Protein AF-A0A915EQT9-F1 (afdb_monomer)

Mean predicted aligned error: 15.53 Å

Radius of gyration: 45.33 Å; Cα contacts (8 Å, |Δi|>4): 544; chains: 1; bounding box: 120×56×118 Å

pLDDT: mean 81.75, std 10.62, range [41.78, 94.12]

Structure (mmCIF, N/CA/C/O backbone):
data_AF-A0A915EQT9-F1
#
_entry.id   AF-A0A915EQT9-F1
#
loop_
_atom_site.group_PDB
_atom_site.id
_atom_site.type_symbol
_atom_site.label_atom_id
_atom_site.label_alt_id
_atom_site.label_comp_id
_atom_site.label_asym_id
_atom_site.label_entity_id
_atom_site.label_seq_id
_atom_site.pdbx_PDB_ins_code
_atom_site.Cartn_x
_atom_site.Cartn_y
_atom_site.Cartn_z
_atom_site.occupancy
_atom_site.B_iso_or_equiv
_atom_site.auth_seq_id
_atom_site.auth_comp_id
_atom_site.auth_asym_id
_atom_site.auth_atom_id
_atom_site.pdbx_PDB_model_num
ATOM 1 N N . MET A 1 1 ? 75.789 -11.765 -25.279 1.00 56.25 1 MET A N 1
ATOM 2 C CA . MET A 1 1 ? 74.984 -11.706 -26.518 1.00 56.25 1 MET A CA 1
ATOM 3 C C . MET A 1 1 ? 75.952 -11.960 -27.668 1.00 56.25 1 MET A C 1
ATOM 5 O O . MET A 1 1 ? 77.009 -11.347 -27.661 1.00 56.25 1 MET A O 1
ATOM 9 N N . ASN A 1 2 ? 75.690 -12.941 -28.536 1.00 77.50 2 ASN A N 1
ATOM 10 C CA . ASN A 1 2 ? 76.609 -13.325 -29.618 1.00 77.50 2 ASN A CA 1
ATOM 11 C C . ASN A 1 2 ? 76.815 -12.125 -30.570 1.00 77.50 2 ASN A C 1
ATOM 13 O O . ASN A 1 2 ? 75.845 -11.415 -30.830 1.00 77.50 2 ASN A O 1
ATOM 17 N N . LEU A 1 3 ? 78.030 -11.880 -31.074 1.00 80.69 3 LEU A N 1
ATOM 18 C CA . LEU A 1 3 ? 78.341 -10.715 -31.929 1.00 80.69 3 LEU A CA 1
ATOM 19 C C . LEU A 1 3 ? 77.414 -10.655 -33.158 1.00 80.69 3 LEU A C 1
ATOM 21 O O . LEU A 1 3 ? 76.943 -9.594 -33.552 1.00 80.69 3 LEU A O 1
ATOM 25 N N . VAL A 1 4 ? 77.066 -11.831 -33.688 1.00 83.62 4 VAL A N 1
ATOM 26 C CA . VAL A 1 4 ? 76.109 -12.014 -34.790 1.00 83.62 4 VAL A CA 1
ATOM 27 C C . VAL A 1 4 ? 74.701 -11.527 -34.426 1.00 83.62 4 VAL A C 1
ATOM 29 O O . VAL A 1 4 ? 74.001 -10.963 -35.261 1.00 83.62 4 VAL A O 1
ATOM 32 N N . GLU A 1 5 ? 74.279 -11.707 -33.175 1.00 82.12 5 GLU A N 1
ATOM 33 C CA . GLU A 1 5 ? 72.963 -11.265 -32.704 1.00 82.12 5 GLU A CA 1
ATOM 34 C C . GLU A 1 5 ? 72.926 -9.746 -32.482 1.00 82.12 5 GLU A C 1
ATOM 36 O O . GLU A 1 5 ? 71.913 -9.111 -32.767 1.00 82.12 5 GLU A O 1
ATOM 41 N N . GLN A 1 6 ? 74.039 -9.146 -32.046 1.00 85.06 6 GLN A N 1
ATOM 42 C CA . GLN A 1 6 ? 74.169 -7.688 -31.944 1.00 85.06 6 GLN A CA 1
ATOM 43 C C . GLN A 1 6 ? 74.158 -7.023 -33.325 1.00 85.06 6 GLN A C 1
ATOM 45 O O . GLN A 1 6 ? 73.448 -6.037 -33.517 1.00 85.06 6 GLN A O 1
ATOM 50 N N . GLU A 1 7 ? 74.863 -7.600 -34.299 1.00 90.25 7 GLU A N 1
ATOM 51 C CA . GLU A 1 7 ? 74.866 -7.112 -35.681 1.00 90.25 7 GLU A CA 1
ATOM 52 C C . GLU A 1 7 ? 73.473 -7.225 -36.316 1.00 90.25 7 GLU A C 1
ATOM 54 O O . GLU A 1 7 ? 72.956 -6.266 -36.891 1.00 90.25 7 GLU A O 1
ATOM 59 N N . ARG A 1 8 ? 72.795 -8.365 -36.123 1.00 89.75 8 ARG A N 1
ATOM 60 C CA . ARG A 1 8 ? 71.412 -8.567 -36.576 1.00 89.75 8 ARG A CA 1
ATOM 61 C C . ARG A 1 8 ? 70.463 -7.526 -35.981 1.00 89.75 8 ARG A C 1
ATOM 63 O O . ARG A 1 8 ? 69.646 -6.961 -36.704 1.00 89.75 8 ARG A O 1
ATOM 70 N N . GLN A 1 9 ? 70.568 -7.246 -34.682 1.00 88.88 9 GLN A N 1
ATOM 71 C CA . GLN A 1 9 ? 69.752 -6.224 -34.021 1.00 88.88 9 GLN A CA 1
ATOM 72 C C . GLN A 1 9 ? 70.074 -4.810 -34.513 1.00 88.88 9 GLN A C 1
ATOM 74 O O . GLN A 1 9 ? 69.151 -4.015 -34.691 1.00 88.88 9 GLN A O 1
ATOM 79 N N . SER A 1 10 ? 71.347 -4.500 -34.767 1.00 90.62 10 SER A N 1
ATOM 80 C CA . SER A 1 10 ? 71.776 -3.219 -35.337 1.00 90.62 10 SER A CA 1
ATOM 81 C C . SER A 1 10 ? 71.174 -3.000 -36.729 1.00 90.62 10 SER A C 1
ATOM 83 O O . SER A 1 10 ? 70.521 -1.985 -36.969 1.00 90.62 10 SER A O 1
ATOM 85 N N . LEU A 1 11 ? 71.268 -3.999 -37.614 1.00 91.44 11 LEU A N 1
ATOM 86 C CA . LEU A 1 11 ? 70.699 -3.943 -38.964 1.00 91.44 11 LEU A CA 1
ATOM 87 C C . LEU A 1 11 ? 69.168 -3.850 -38.961 1.00 91.44 11 LEU A C 1
ATOM 89 O O . LEU A 1 11 ? 68.592 -3.121 -39.769 1.00 91.44 11 LEU A O 1
ATOM 93 N N . LEU A 1 12 ? 68.490 -4.545 -38.041 1.00 89.62 12 LEU A N 1
ATOM 94 C CA . LEU A 1 12 ? 67.037 -4.431 -37.877 1.00 89.62 12 LEU A CA 1
ATOM 95 C C . LEU A 1 12 ? 66.623 -3.035 -37.391 1.00 89.62 12 LEU A C 1
ATOM 97 O O . LEU A 1 12 ? 65.652 -2.479 -37.906 1.00 89.62 12 LEU A O 1
ATOM 101 N N . LYS A 1 13 ? 67.371 -2.445 -36.449 1.00 87.12 13 LYS A N 1
ATOM 102 C CA . LYS A 1 13 ? 67.140 -1.071 -35.979 1.00 87.12 13 LYS A CA 1
ATOM 103 C C . LYS A 1 13 ? 67.404 -0.045 -37.077 1.00 87.12 13 LYS A C 1
ATOM 105 O O . LYS A 1 13 ? 66.588 0.853 -37.250 1.00 87.12 13 LYS A O 1
ATOM 110 N N . LEU A 1 14 ? 68.472 -0.213 -37.858 1.00 89.19 14 LEU A N 1
ATOM 111 C CA . LEU A 1 14 ? 68.774 0.647 -39.002 1.00 89.19 14 LEU A CA 1
ATOM 112 C C . LEU A 1 14 ? 67.670 0.566 -40.060 1.00 89.19 14 LEU A C 1
ATOM 114 O O . LEU A 1 14 ? 67.171 1.592 -40.512 1.00 89.19 14 LEU A O 1
ATOM 118 N N . ARG A 1 15 ? 67.232 -0.647 -40.416 1.00 89.44 15 ARG A N 1
ATOM 119 C CA . ARG A 1 15 ? 66.119 -0.851 -41.352 1.00 89.44 15 ARG A CA 1
ATOM 120 C C . ARG A 1 15 ? 64.836 -0.188 -40.851 1.00 89.44 15 ARG A C 1
ATOM 122 O O . ARG A 1 15 ? 64.156 0.463 -41.636 1.00 89.44 15 ARG A O 1
ATOM 129 N N . SER A 1 16 ? 64.520 -0.344 -39.567 1.00 85.25 16 SER A N 1
ATOM 130 C CA . SER A 1 16 ? 63.364 0.304 -38.942 1.00 85.25 16 SER A CA 1
ATOM 131 C C . SER A 1 16 ? 63.470 1.829 -39.012 1.00 85.25 16 SER A C 1
ATOM 133 O O . SER A 1 16 ? 62.540 2.481 -39.474 1.00 85.25 16 SER A O 1
ATOM 135 N N . ALA A 1 17 ? 64.631 2.397 -38.669 1.00 84.12 17 ALA A N 1
ATOM 136 C CA . ALA A 1 17 ? 64.873 3.835 -38.751 1.00 84.12 17 ALA A CA 1
ATOM 137 C C . ALA A 1 17 ? 64.709 4.371 -40.183 1.00 84.12 17 ALA A C 1
ATOM 139 O O . ALA A 1 17 ? 64.068 5.396 -40.376 1.00 84.12 17 ALA A O 1
ATOM 140 N N . VAL A 1 18 ? 65.215 3.662 -41.200 1.00 87.69 18 VAL A N 1
ATOM 141 C CA . VAL A 1 18 ? 65.035 4.060 -42.608 1.00 87.69 18 VAL A CA 1
ATOM 142 C C . VAL A 1 18 ? 63.561 4.023 -43.017 1.00 87.69 18 VAL A C 1
ATOM 144 O O . VAL A 1 18 ? 63.094 4.956 -43.666 1.00 87.69 18 VAL A O 1
ATOM 147 N N . ILE A 1 19 ? 62.819 2.978 -42.634 1.00 85.38 19 ILE A N 1
ATOM 148 C CA . ILE A 1 19 ? 61.381 2.864 -42.933 1.00 85.38 19 ILE A CA 1
ATOM 149 C C . ILE A 1 19 ? 60.612 4.013 -42.278 1.00 85.38 19 ILE A C 1
ATOM 151 O O . ILE A 1 19 ? 59.863 4.706 -42.960 1.00 85.38 19 ILE A O 1
ATOM 155 N N . VAL A 1 20 ? 60.854 4.264 -40.992 1.00 83.19 20 VAL A N 1
ATOM 156 C CA . VAL A 1 20 ? 60.219 5.351 -40.242 1.00 83.19 20 VAL A CA 1
ATOM 157 C C . VAL A 1 20 ? 60.505 6.708 -40.884 1.00 83.19 20 VAL A C 1
ATOM 159 O O . VAL A 1 20 ? 59.580 7.471 -41.138 1.00 83.19 20 VAL A O 1
ATOM 162 N N . THR A 1 21 ? 61.766 6.997 -41.210 1.00 85.25 21 THR A N 1
ATOM 163 C CA . THR A 1 21 ? 62.148 8.258 -41.857 1.00 85.25 21 THR A CA 1
ATOM 164 C C . THR A 1 21 ? 61.455 8.431 -43.209 1.00 85.25 21 THR A C 1
ATOM 166 O O . THR A 1 21 ? 60.978 9.521 -43.525 1.00 85.25 21 THR A O 1
ATOM 169 N N . LEU A 1 22 ? 61.347 7.360 -44.003 1.00 86.50 22 LEU A N 1
ATOM 170 C CA . LEU A 1 22 ? 60.633 7.390 -45.279 1.00 86.50 22 LEU A CA 1
ATOM 171 C C . LEU A 1 22 ? 59.132 7.638 -45.098 1.00 86.50 22 LEU A C 1
ATOM 173 O O . LEU A 1 22 ? 58.555 8.415 -45.855 1.00 86.50 22 LEU A O 1
ATOM 177 N N . GLU A 1 23 ? 58.494 6.997 -44.121 1.00 87.12 23 GLU A N 1
ATOM 178 C CA . GLU A 1 23 ? 57.062 7.172 -43.862 1.00 87.12 23 GLU A CA 1
ATOM 179 C C . GLU A 1 23 ? 56.738 8.575 -43.338 1.00 87.12 23 GLU A C 1
ATOM 181 O O . GLU A 1 23 ? 55.801 9.196 -43.839 1.00 87.12 23 GLU A O 1
ATOM 186 N N . THR A 1 24 ? 57.552 9.128 -42.433 1.00 84.81 24 THR A N 1
ATOM 187 C CA . THR A 1 24 ? 57.406 10.511 -41.952 1.00 84.81 24 THR A CA 1
ATOM 188 C C . THR A 1 24 ? 57.576 11.525 -43.088 1.00 84.81 24 THR A C 1
ATOM 190 O O . THR A 1 24 ? 56.798 12.474 -43.190 1.00 84.81 24 THR A O 1
ATOM 193 N N . LEU A 1 25 ? 58.543 11.316 -43.992 1.00 85.06 25 LEU A N 1
ATOM 194 C CA . LEU A 1 25 ? 58.726 12.169 -45.174 1.00 85.06 25 LEU A CA 1
ATOM 195 C C . LEU A 1 25 ? 57.552 12.072 -46.153 1.00 85.06 25 LEU A C 1
ATOM 197 O O . LEU A 1 25 ? 57.136 13.081 -46.719 1.00 85.06 25 LEU A O 1
ATOM 201 N N . ARG A 1 26 ? 56.991 10.875 -46.351 1.00 86.25 26 ARG A N 1
ATOM 202 C CA . ARG A 1 26 ? 55.801 10.679 -47.192 1.00 86.25 26 ARG A CA 1
ATOM 203 C C . ARG A 1 26 ? 54.566 11.339 -46.595 1.00 86.25 26 ARG A C 1
ATOM 205 O O . ARG A 1 26 ? 53.813 11.957 -47.341 1.00 86.25 26 ARG A O 1
ATOM 212 N N . LEU A 1 27 ? 54.378 11.243 -45.278 1.00 85.12 27 LEU A N 1
ATOM 213 C CA . LEU A 1 27 ? 53.310 11.950 -44.574 1.00 85.12 27 LEU A CA 1
ATOM 214 C C . LEU A 1 27 ? 53.451 13.465 -44.763 1.00 85.12 27 LEU A C 1
ATOM 216 O O . LEU A 1 27 ? 52.482 14.125 -45.125 1.00 85.12 27 LEU A O 1
ATOM 220 N N . TRP A 1 28 ? 54.663 14.002 -44.608 1.00 85.62 28 TRP A N 1
ATOM 221 C CA . TRP A 1 28 ? 54.954 15.407 -44.899 1.00 85.62 28 TRP A CA 1
ATOM 222 C C . TRP A 1 28 ? 54.660 15.788 -46.351 1.00 85.62 28 TRP A C 1
ATOM 224 O O . TRP A 1 28 ? 54.069 16.834 -46.598 1.00 85.62 28 TRP A O 1
ATOM 234 N N . GLY A 1 29 ? 55.008 14.927 -47.309 1.00 85.06 29 GLY A N 1
ATOM 235 C CA . GLY A 1 29 ? 54.658 15.117 -48.716 1.00 85.06 29 GLY A CA 1
ATOM 236 C C . GLY A 1 29 ? 53.146 15.215 -48.934 1.00 85.06 29 GLY A C 1
ATOM 237 O O . GLY A 1 29 ? 52.685 16.144 -49.585 1.00 85.06 29 GLY A O 1
ATOM 238 N N . ILE A 1 30 ? 52.367 14.314 -48.325 1.00 84.88 30 ILE A N 1
ATOM 239 C CA . ILE A 1 30 ? 50.896 14.354 -48.379 1.00 84.88 30 ILE A CA 1
ATOM 240 C C . ILE A 1 30 ? 50.374 15.656 -47.762 1.00 84.88 30 ILE A C 1
ATOM 242 O O . ILE A 1 30 ? 49.541 16.327 -48.360 1.00 84.88 30 ILE A O 1
ATOM 246 N N . LEU A 1 31 ? 50.884 16.046 -46.594 1.00 82.88 31 LEU A N 1
ATOM 247 C CA . LEU A 1 31 ? 50.466 17.261 -45.895 1.00 82.88 31 LEU A CA 1
ATOM 248 C C . LEU A 1 31 ? 50.735 18.539 -46.701 1.00 82.88 31 LEU A C 1
ATOM 250 O O . LEU A 1 31 ? 49.900 19.439 -46.672 1.00 82.88 31 LEU A O 1
ATOM 254 N N . LEU A 1 32 ? 51.852 18.607 -47.433 1.00 82.62 32 LEU A N 1
ATOM 255 C CA . LEU A 1 32 ? 52.208 19.740 -48.300 1.00 82.62 32 LEU A CA 1
ATOM 256 C C . LEU A 1 32 ? 51.323 19.858 -49.546 1.00 82.62 32 LEU A C 1
ATOM 258 O O . LEU A 1 32 ? 51.168 20.951 -50.086 1.00 82.62 32 LEU A O 1
ATOM 262 N N . GLU A 1 33 ? 50.745 18.751 -50.009 1.00 83.50 33 GLU A N 1
ATOM 263 C CA . GLU A 1 33 ? 49.768 18.758 -51.104 1.00 83.50 33 GLU A CA 1
ATOM 264 C C . GLU A 1 33 ? 48.381 19.241 -50.654 1.00 83.50 33 GLU A C 1
ATOM 266 O O . GLU A 1 33 ? 47.533 19.585 -51.480 1.00 83.50 33 GLU A O 1
ATOM 271 N N . HIS A 1 34 ? 48.156 19.305 -49.342 1.00 78.62 34 HIS A N 1
ATOM 272 C CA . HIS A 1 34 ? 46.978 19.897 -48.728 1.00 78.62 34 HIS A CA 1
ATOM 273 C C . HIS A 1 34 ? 47.333 21.268 -48.125 1.00 78.62 34 HIS A C 1
ATOM 275 O O . HIS A 1 34 ? 48.499 21.642 -48.039 1.00 78.62 34 HIS A O 1
ATOM 281 N N . GLN A 1 35 ? 46.335 22.075 -47.743 1.00 78.31 35 GLN A N 1
ATOM 282 C CA . GLN A 1 35 ? 46.557 23.411 -47.167 1.00 78.31 35 GLN A CA 1
ATOM 283 C C . GLN A 1 35 ? 47.202 23.313 -45.771 1.00 78.31 35 GLN A C 1
ATOM 285 O O . GLN A 1 35 ? 46.540 23.484 -44.748 1.00 78.31 35 GLN A O 1
ATOM 290 N N . PHE A 1 36 ? 48.504 23.023 -45.731 1.00 80.12 36 PHE A N 1
ATOM 291 C CA . PHE A 1 36 ? 49.259 22.688 -44.526 1.00 80.12 36 PHE A CA 1
ATOM 292 C C . PHE A 1 36 ? 49.125 23.744 -43.426 1.00 80.12 36 PHE A C 1
ATOM 294 O O . PHE A 1 36 ? 48.938 23.400 -42.265 1.00 80.12 36 PHE A O 1
ATOM 301 N N . SER A 1 37 ? 49.130 25.028 -43.790 1.00 79.25 37 SER A N 1
ATOM 302 C CA . SER A 1 37 ? 48.944 26.138 -42.848 1.00 79.25 37 SER A CA 1
ATOM 303 C C . SER A 1 37 ? 47.615 26.066 -42.091 1.00 79.25 37 SER A C 1
ATOM 305 O O . SER A 1 37 ? 47.568 26.378 -40.904 1.00 79.25 37 SER A O 1
ATOM 307 N N . VAL A 1 38 ? 46.546 25.622 -42.754 1.00 78.94 38 VAL A N 1
ATOM 308 C CA . VAL A 1 38 ? 45.213 25.494 -42.158 1.00 78.94 38 VAL A CA 1
ATOM 309 C C . VAL A 1 38 ? 45.134 24.249 -41.281 1.00 78.94 38 VAL A C 1
ATOM 311 O O . VAL A 1 38 ? 44.615 24.314 -40.172 1.00 78.94 38 VAL A O 1
ATOM 314 N N . VAL A 1 39 ? 45.720 23.136 -41.730 1.00 78.88 39 VAL A N 1
ATOM 315 C CA . VAL A 1 39 ? 45.791 21.897 -40.941 1.00 78.88 39 VAL A CA 1
ATOM 316 C C . VAL A 1 39 ? 46.599 22.121 -39.658 1.00 78.88 39 VAL A C 1
ATOM 318 O O . VAL A 1 39 ? 46.143 21.758 -38.577 1.00 78.88 39 VAL A O 1
ATOM 321 N N . VAL A 1 40 ? 47.748 22.797 -39.738 1.00 80.62 40 VAL A N 1
ATOM 322 C CA . VAL A 1 40 ? 48.586 23.113 -38.570 1.00 80.62 40 VAL A CA 1
ATOM 323 C C . VAL A 1 40 ? 47.869 24.044 -37.593 1.00 80.62 40 VAL A C 1
ATOM 325 O O . VAL A 1 40 ? 47.977 23.839 -36.386 1.00 80.62 40 VAL A O 1
ATOM 328 N N . ALA A 1 41 ? 47.075 25.003 -38.079 1.00 79.38 41 ALA A N 1
ATOM 329 C CA . ALA A 1 41 ? 46.293 25.899 -37.224 1.00 79.38 41 ALA A CA 1
ATOM 330 C C . ALA A 1 41 ? 45.250 25.166 -36.355 1.00 79.38 41 ALA A C 1
ATOM 332 O O . ALA A 1 41 ? 44.850 25.690 -35.318 1.00 79.38 41 ALA A O 1
ATOM 333 N N . THR A 1 42 ? 44.837 23.952 -36.743 1.00 75.00 42 THR A N 1
ATOM 334 C CA . THR A 1 42 ? 43.910 23.113 -35.958 1.00 75.00 42 THR A CA 1
ATOM 335 C C . THR A 1 42 ? 44.593 22.272 -34.876 1.00 75.00 42 THR A C 1
ATOM 337 O O . THR A 1 42 ? 43.902 21.661 -34.063 1.00 75.00 42 THR A O 1
ATOM 340 N N . LEU A 1 43 ? 45.930 22.222 -34.854 1.00 78.19 43 LEU A N 1
ATOM 341 C CA . LEU A 1 43 ? 46.688 21.483 -33.844 1.00 78.19 43 LEU A CA 1
ATOM 342 C C . LEU A 1 43 ? 46.665 22.196 -32.477 1.00 78.19 43 LEU A C 1
ATOM 344 O O . LEU A 1 43 ? 46.540 23.420 -32.417 1.00 78.19 43 LEU A O 1
ATOM 348 N N . PRO A 1 44 ? 46.870 21.467 -31.366 1.00 78.81 44 PRO A N 1
ATOM 349 C CA . PRO A 1 44 ? 47.097 22.061 -30.049 1.00 78.81 44 PRO A CA 1
ATOM 350 C C . PRO A 1 44 ? 48.294 23.027 -30.037 1.00 78.81 44 PRO A C 1
ATOM 352 O O . PRO A 1 44 ? 49.338 22.726 -30.619 1.00 78.81 44 PRO A O 1
ATOM 355 N N . THR A 1 45 ? 48.192 24.139 -29.298 1.00 78.88 45 THR A N 1
ATOM 356 C CA . THR A 1 45 ? 49.235 25.189 -29.221 1.00 78.88 45 THR A CA 1
ATOM 357 C C . THR A 1 45 ? 50.606 24.642 -28.817 1.00 78.88 45 THR A C 1
ATOM 359 O O . THR A 1 45 ? 51.615 25.005 -29.412 1.00 78.88 45 THR A O 1
ATOM 362 N N . ASN A 1 46 ? 50.643 23.671 -27.899 1.00 79.44 46 ASN A N 1
ATOM 363 C CA . ASN A 1 46 ? 51.879 23.004 -27.475 1.00 79.44 46 ASN A CA 1
ATOM 364 C C . ASN A 1 46 ? 52.587 22.278 -28.635 1.00 79.44 46 ASN A C 1
ATOM 366 O O . ASN A 1 46 ? 53.812 22.264 -28.707 1.00 79.44 46 ASN A O 1
ATOM 370 N N . LEU A 1 47 ? 51.831 21.659 -29.550 1.00 79.06 47 LEU A N 1
ATOM 371 C CA . LEU A 1 47 ? 52.399 20.964 -30.709 1.00 79.06 47 LEU A CA 1
ATOM 372 C C . LEU A 1 47 ? 52.816 21.940 -31.811 1.00 79.06 47 LEU A C 1
ATOM 374 O O . LEU A 1 47 ? 53.791 21.674 -32.507 1.00 79.06 47 LEU A O 1
ATOM 378 N N . GLN A 1 48 ? 52.136 23.080 -31.940 1.00 82.06 48 GLN A N 1
ATOM 379 C CA . GLN A 1 48 ? 52.537 24.148 -32.858 1.00 82.06 48 GLN A CA 1
ATOM 380 C C . GLN A 1 48 ? 53.877 24.776 -32.442 1.00 82.06 48 GLN A C 1
ATOM 382 O O . GLN A 1 48 ? 54.765 24.932 -33.276 1.00 82.06 48 GLN A O 1
ATOM 387 N N . GLU A 1 49 ? 54.057 25.075 -31.153 1.00 81.62 49 GLU A N 1
ATOM 388 C CA . GLU A 1 49 ? 55.317 25.608 -30.608 1.00 81.62 49 GLU A CA 1
ATOM 389 C C . GLU A 1 49 ? 56.471 24.598 -30.725 1.00 81.62 49 GLU A C 1
ATOM 391 O O . GLU A 1 49 ? 57.601 24.953 -31.074 1.00 81.62 49 GLU A O 1
ATOM 396 N N . ASN A 1 50 ? 56.173 23.314 -30.520 1.00 79.25 50 ASN A N 1
ATOM 397 C CA . ASN A 1 50 ? 57.122 22.227 -30.737 1.00 79.25 50 ASN A CA 1
ATOM 398 C C . ASN A 1 50 ? 57.531 22.112 -32.214 1.00 79.25 50 ASN A C 1
ATOM 400 O O . ASN A 1 50 ? 58.717 22.090 -32.520 1.00 79.25 50 ASN A O 1
ATOM 404 N N . LEU A 1 51 ? 56.580 22.136 -33.152 1.00 80.25 51 LEU A N 1
ATOM 405 C CA . LEU A 1 51 ? 56.873 22.077 -34.590 1.00 80.25 51 LEU A CA 1
ATOM 406 C C . LEU A 1 51 ? 57.745 23.244 -35.084 1.00 80.25 51 LEU A C 1
ATOM 408 O O . LEU A 1 51 ? 58.500 23.069 -36.036 1.00 80.25 51 LEU A O 1
ATOM 412 N N . LEU A 1 52 ? 57.663 24.416 -34.444 1.00 83.38 52 LEU A N 1
ATOM 413 C CA . LEU A 1 52 ? 58.510 25.575 -34.755 1.00 83.38 52 LEU A CA 1
ATOM 414 C C . LEU A 1 52 ? 59.937 25.457 -34.199 1.00 83.38 52 LEU A C 1
ATOM 416 O O . LEU A 1 52 ? 60.845 26.103 -34.719 1.00 83.38 52 LEU A O 1
ATOM 420 N N . SER A 1 53 ? 60.130 24.671 -33.139 1.00 81.19 53 SER A N 1
ATOM 421 C CA . SER A 1 53 ? 61.421 24.505 -32.459 1.00 81.19 53 SER A CA 1
ATOM 422 C C . SER A 1 53 ? 62.159 23.221 -32.840 1.00 81.19 53 SER A C 1
ATOM 424 O O . SER A 1 53 ? 63.358 23.113 -32.587 1.00 81.19 53 SER A O 1
ATOM 426 N N . TRP A 1 54 ? 61.471 22.262 -33.456 1.00 86.19 54 TRP A N 1
ATOM 427 C CA . TRP A 1 54 ? 62.024 20.959 -33.801 1.00 86.19 54 TRP A CA 1
ATOM 428 C C . TRP A 1 54 ? 62.875 20.977 -35.062 1.00 86.19 54 TRP A C 1
ATOM 430 O O . TRP A 1 54 ? 62.536 21.584 -36.080 1.00 86.19 54 TRP A O 1
ATOM 440 N N . ASN A 1 55 ? 63.966 20.221 -35.009 1.00 83.44 55 ASN A N 1
ATOM 441 C CA . ASN A 1 55 ? 64.723 19.846 -36.193 1.00 83.44 55 ASN A CA 1
ATOM 442 C C . ASN A 1 55 ? 64.182 18.524 -36.792 1.00 83.44 55 ASN A C 1
ATOM 444 O O . ASN A 1 55 ? 63.244 17.903 -36.286 1.00 83.44 55 ASN A O 1
ATOM 448 N N . PHE A 1 56 ? 64.765 18.082 -37.909 1.00 82.62 56 PHE A N 1
ATOM 449 C CA . PHE A 1 56 ? 64.329 16.855 -38.585 1.00 82.62 56 PHE A CA 1
ATOM 450 C C . PHE A 1 56 ? 64.518 15.586 -37.734 1.00 82.62 56 PHE A C 1
ATOM 452 O O . PHE A 1 56 ? 63.727 14.651 -37.838 1.00 82.62 56 PHE A O 1
ATOM 459 N N . GLU A 1 57 ? 65.539 15.556 -36.879 1.00 82.81 57 GLU A N 1
ATOM 460 C CA . GLU A 1 57 ? 65.789 14.447 -35.957 1.00 82.81 57 GLU A CA 1
ATOM 461 C C . GLU A 1 57 ? 64.698 14.380 -34.881 1.00 82.81 57 GLU A C 1
ATOM 463 O O . GLU A 1 57 ? 64.103 13.321 -34.677 1.00 82.81 57 GLU A O 1
ATOM 468 N N . ASP A 1 58 ? 64.344 15.521 -34.288 1.00 81.50 58 ASP A N 1
ATOM 469 C CA . ASP A 1 58 ? 63.288 15.632 -33.276 1.00 81.50 58 ASP A CA 1
ATOM 470 C C . ASP A 1 58 ? 61.928 15.167 -33.819 1.00 81.50 58 ASP A C 1
ATOM 472 O O . ASP A 1 58 ? 61.162 14.505 -33.114 1.00 81.50 58 ASP A O 1
ATOM 476 N N . LEU A 1 59 ? 61.646 15.449 -35.095 1.00 81.38 59 LEU A N 1
ATOM 477 C CA . LEU A 1 59 ? 60.432 15.005 -35.781 1.00 81.38 59 LEU A CA 1
ATOM 478 C C . LEU A 1 59 ? 60.378 13.476 -35.961 1.00 81.38 59 LEU A C 1
ATOM 480 O O . LEU A 1 59 ? 59.310 12.875 -35.840 1.00 81.38 59 LEU A O 1
ATOM 484 N N . ILE A 1 60 ? 61.514 12.833 -36.248 1.00 81.62 60 ILE A N 1
ATOM 485 C CA . ILE A 1 60 ? 61.601 11.371 -36.407 1.00 81.62 60 ILE A CA 1
ATOM 486 C C . ILE A 1 60 ? 61.510 10.665 -35.048 1.00 81.62 60 ILE A C 1
ATOM 488 O O . ILE A 1 60 ? 60.902 9.592 -34.944 1.00 81.62 60 ILE A O 1
ATOM 492 N N . VAL A 1 61 ? 62.095 11.263 -34.007 1.00 79.31 61 VAL A N 1
ATOM 493 C CA . VAL A 1 61 ? 62.108 10.724 -32.641 1.00 79.31 61 VAL A CA 1
ATOM 494 C C . VAL A 1 61 ? 60.733 10.851 -31.978 1.00 79.31 61 VAL A C 1
ATOM 496 O O . VAL A 1 61 ? 60.252 9.879 -31.400 1.00 79.31 61 VAL A O 1
ATOM 499 N N . ASN A 1 62 ? 60.053 11.992 -32.125 1.00 75.44 62 ASN A N 1
ATOM 500 C CA . ASN A 1 62 ? 58.746 12.267 -31.507 1.00 75.44 62 ASN A CA 1
ATOM 501 C C . ASN A 1 62 ? 57.545 11.973 -32.430 1.00 75.44 62 ASN A C 1
ATOM 503 O O . ASN A 1 62 ? 56.447 12.509 -32.241 1.00 75.44 62 ASN A O 1
ATOM 507 N N . ARG A 1 63 ? 57.743 11.122 -33.442 1.00 70.75 63 ARG A N 1
ATOM 508 C CA . ARG A 1 63 ? 56.797 10.923 -34.551 1.00 70.75 63 ARG A CA 1
ATOM 509 C C . ARG A 1 63 ? 55.399 10.471 -34.123 1.00 70.75 63 ARG A C 1
ATOM 511 O O . ARG A 1 63 ? 54.439 10.875 -34.768 1.00 70.75 63 ARG A O 1
ATOM 518 N N . ASP A 1 64 ? 55.275 9.643 -33.086 1.00 67.31 64 ASP A N 1
ATOM 519 C CA . ASP A 1 64 ? 54.028 8.915 -32.809 1.00 67.31 64 ASP A CA 1
ATOM 520 C C . ASP A 1 64 ? 52.923 9.871 -32.320 1.00 67.31 64 ASP A C 1
ATOM 522 O O . ASP A 1 64 ? 51.763 9.736 -32.705 1.00 67.31 64 ASP A O 1
ATOM 526 N N . ASN A 1 65 ? 53.290 10.906 -31.556 1.00 68.62 65 ASN A N 1
ATOM 527 C CA . ASN A 1 65 ? 52.339 11.899 -31.044 1.00 68.62 65 ASN A CA 1
ATOM 528 C C . ASN A 1 65 ? 51.976 12.966 -32.083 1.00 68.62 65 ASN A C 1
ATOM 530 O O . ASN A 1 65 ? 50.859 13.469 -32.087 1.00 68.62 65 ASN A O 1
ATOM 534 N N . VAL A 1 66 ? 52.912 13.337 -32.959 1.00 76.69 66 VAL A N 1
ATOM 535 C CA . VAL A 1 66 ? 52.699 14.447 -33.903 1.00 76.69 66 VAL A CA 1
ATOM 536 C C . VAL A 1 66 ? 52.135 13.971 -35.228 1.00 76.69 66 VAL A C 1
ATOM 538 O O . VAL A 1 66 ? 51.245 14.612 -35.775 1.00 76.69 66 VAL A O 1
ATOM 541 N N . SER A 1 67 ? 52.594 12.825 -35.726 1.00 78.44 67 SER A N 1
ATOM 542 C CA . SER A 1 67 ? 52.083 12.249 -36.972 1.00 78.44 67 SER A CA 1
ATOM 543 C C . SER A 1 67 ? 50.620 11.835 -36.829 1.00 78.44 67 SER A C 1
ATOM 545 O O . SER A 1 67 ? 49.834 12.096 -37.733 1.00 78.44 67 SER A O 1
ATOM 547 N N . SER A 1 68 ? 50.234 11.255 -35.688 1.00 74.25 68 SER A N 1
ATOM 548 C CA . SER A 1 68 ? 48.843 10.867 -35.412 1.00 74.25 68 SER A CA 1
ATOM 549 C C . SER A 1 68 ? 47.905 12.075 -35.328 1.00 74.25 68 SER A C 1
ATOM 551 O O . SER A 1 68 ? 46.832 12.060 -35.938 1.00 74.25 68 SER A O 1
ATOM 553 N N . GLU A 1 69 ? 48.317 13.152 -34.655 1.00 76.38 69 GLU A N 1
ATOM 554 C CA . GLU A 1 69 ? 47.517 14.377 -34.563 1.00 76.38 69 GLU A CA 1
ATOM 555 C C . GLU A 1 69 ? 47.447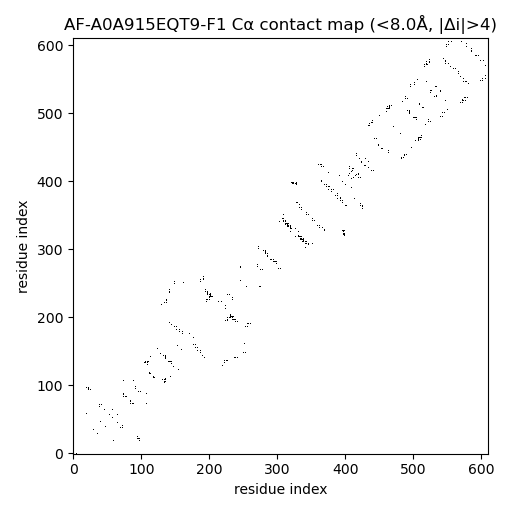 15.104 -35.914 1.00 76.38 69 GLU A C 1
ATOM 557 O O . GLU A 1 69 ? 46.374 15.539 -36.321 1.00 76.38 69 GLU A O 1
ATOM 562 N N . LEU A 1 70 ? 48.548 15.154 -36.676 1.00 80.75 70 LEU A N 1
ATOM 563 C CA . LEU A 1 70 ? 48.564 15.707 -38.036 1.00 80.75 70 LEU A CA 1
ATOM 564 C C . LEU A 1 70 ? 47.632 14.945 -38.983 1.00 80.75 70 LEU A C 1
ATOM 566 O O . LEU A 1 70 ? 46.897 15.568 -39.748 1.00 80.75 70 LEU A O 1
ATOM 570 N N . ILE A 1 71 ? 47.637 13.611 -38.925 1.00 80.94 71 ILE A N 1
ATOM 571 C CA . ILE A 1 71 ? 46.724 12.765 -39.702 1.00 80.94 71 ILE A CA 1
ATOM 572 C C . ILE A 1 71 ? 45.274 13.026 -39.278 1.00 80.94 71 ILE A C 1
ATOM 574 O O . ILE A 1 71 ? 44.406 13.214 -40.130 1.00 80.94 71 ILE A O 1
ATOM 578 N N . THR A 1 72 ? 45.010 13.100 -37.974 1.00 75.38 72 THR A N 1
ATOM 579 C CA . THR A 1 72 ? 43.667 13.350 -37.433 1.00 75.38 72 THR A CA 1
ATOM 580 C C . THR A 1 72 ? 43.139 14.725 -37.844 1.00 75.38 72 THR A C 1
ATOM 582 O O . THR A 1 72 ? 41.999 14.834 -38.296 1.00 75.38 72 THR A O 1
ATOM 585 N N . SER A 1 73 ? 43.963 15.769 -37.750 1.00 76.31 73 SER A N 1
ATOM 586 C CA . SER A 1 73 ? 43.639 17.128 -38.193 1.00 76.31 73 SER A CA 1
ATOM 587 C C . SER A 1 73 ? 43.425 17.215 -39.701 1.00 76.31 73 SER A C 1
ATOM 589 O O . SER A 1 73 ? 42.470 17.853 -40.143 1.00 76.31 73 SER A O 1
ATOM 591 N N . LEU A 1 74 ? 44.265 16.543 -40.497 1.00 81.12 74 LEU A N 1
ATOM 592 C CA . LEU A 1 74 ? 44.113 16.486 -41.950 1.00 81.12 74 LEU A CA 1
ATOM 593 C C . LEU A 1 74 ? 42.777 15.847 -42.336 1.00 81.12 74 LEU A C 1
ATOM 595 O O . LEU A 1 74 ? 42.061 16.377 -43.178 1.00 81.12 74 LEU A O 1
ATOM 599 N N . ILE A 1 75 ? 42.430 14.727 -41.705 1.00 76.19 75 ILE A N 1
ATOM 600 C CA . ILE A 1 75 ? 41.176 14.032 -41.980 1.00 76.19 75 ILE A CA 1
ATOM 601 C C . ILE A 1 75 ? 39.990 14.886 -41.534 1.00 76.19 75 ILE A C 1
ATOM 603 O O . ILE A 1 75 ? 39.086 15.102 -42.333 1.00 76.19 75 ILE A O 1
ATOM 607 N N . ARG A 1 76 ? 40.018 15.444 -40.314 1.00 71.56 76 ARG A N 1
ATOM 608 C CA . ARG A 1 76 ? 38.974 16.354 -39.801 1.00 71.56 76 ARG A CA 1
ATOM 609 C C . ARG A 1 76 ? 38.724 17.547 -40.716 1.00 71.56 76 ARG A C 1
ATOM 611 O O . ARG A 1 76 ? 37.576 17.946 -40.863 1.00 71.56 76 ARG A O 1
ATOM 618 N N . PHE A 1 77 ? 39.768 18.097 -41.330 1.00 74.62 77 PHE A N 1
ATOM 619 C CA . PHE A 1 77 ? 39.640 19.224 -42.251 1.00 74.62 77 PHE A CA 1
ATOM 620 C C . PHE A 1 77 ? 38.797 18.892 -43.495 1.00 74.62 77 PHE A C 1
ATOM 622 O O . PHE A 1 77 ? 38.100 19.766 -44.001 1.00 74.62 77 PHE A O 1
ATOM 629 N N . TYR A 1 78 ? 38.820 17.637 -43.954 1.00 72.25 78 TYR A N 1
ATOM 630 C CA . TYR A 1 78 ? 38.047 17.173 -45.113 1.00 72.25 78 TYR A CA 1
ATOM 631 C C . TYR A 1 78 ? 36.771 16.395 -44.744 1.00 72.25 78 TYR A C 1
ATOM 633 O O . TYR A 1 78 ? 36.049 15.959 -45.642 1.00 72.25 78 TYR A O 1
ATOM 641 N N . VAL A 1 79 ? 36.443 16.254 -43.450 1.00 63.47 79 VAL A N 1
ATOM 642 C CA . VAL A 1 79 ? 35.189 15.618 -43.006 1.00 63.47 79 VAL A CA 1
ATOM 643 C C . VAL A 1 79 ? 33.997 16.373 -43.610 1.00 63.47 79 VAL A C 1
ATOM 645 O O . VAL A 1 79 ? 33.744 17.527 -43.267 1.00 63.47 79 VAL A O 1
ATOM 648 N N . GLY A 1 80 ? 33.263 15.707 -44.509 1.00 54.94 80 GLY A N 1
ATOM 649 C CA . GLY A 1 80 ? 32.113 16.260 -45.237 1.00 54.94 80 GLY A CA 1
ATOM 650 C C . GLY A 1 80 ? 32.212 16.183 -46.767 1.00 54.94 80 GLY A C 1
ATOM 651 O O . GLY A 1 80 ? 31.198 16.379 -47.436 1.00 54.94 80 GLY A O 1
ATOM 652 N N . ASP A 1 81 ? 33.390 15.876 -47.319 1.00 68.25 81 ASP A N 1
ATOM 653 C CA . ASP A 1 81 ? 33.584 15.568 -48.741 1.00 68.25 81 ASP A CA 1
ATOM 654 C C . ASP A 1 81 ? 34.014 14.098 -48.917 1.00 68.25 81 ASP A C 1
ATOM 656 O O . ASP A 1 81 ? 35.181 13.725 -48.740 1.00 68.25 81 ASP A O 1
ATOM 660 N N . ASP A 1 82 ? 33.030 13.254 -49.250 1.00 59.47 82 ASP A N 1
ATOM 661 C CA . ASP A 1 82 ? 33.166 11.793 -49.315 1.00 59.47 82 ASP A CA 1
ATOM 662 C C . ASP A 1 82 ? 34.269 11.340 -50.290 1.00 59.47 82 ASP A C 1
ATOM 664 O O . ASP A 1 82 ? 34.956 10.335 -50.082 1.00 59.47 82 ASP A O 1
ATOM 668 N N . ALA A 1 83 ? 34.457 12.074 -51.391 1.00 65.88 83 ALA A N 1
ATOM 669 C CA . ALA A 1 83 ? 35.411 11.690 -52.426 1.00 65.88 83 ALA A CA 1
ATOM 670 C C . ALA A 1 83 ? 36.860 11.938 -51.980 1.00 65.88 83 ALA A C 1
ATOM 672 O O . ALA A 1 83 ? 37.746 11.118 -52.248 1.00 65.88 83 ALA A O 1
ATOM 673 N N . THR A 1 84 ? 37.107 13.048 -51.283 1.00 73.25 84 THR A N 1
ATOM 674 C CA . THR A 1 84 ? 38.451 13.429 -50.834 1.00 73.25 84 THR A CA 1
ATOM 675 C C . THR A 1 84 ? 38.865 12.670 -49.578 1.00 73.25 84 THR A C 1
ATOM 677 O O . THR A 1 84 ? 40.004 12.207 -49.512 1.00 73.25 84 THR A O 1
ATOM 680 N N . THR A 1 85 ? 37.943 12.407 -48.648 1.00 71.62 85 THR A N 1
ATOM 681 C CA . THR A 1 85 ? 38.224 11.634 -47.423 1.00 71.62 85 THR A CA 1
ATOM 682 C C . THR A 1 85 ? 38.645 10.194 -47.736 1.00 71.62 85 THR A C 1
ATOM 684 O O . THR A 1 85 ? 39.657 9.702 -47.223 1.00 71.62 85 THR A O 1
ATOM 687 N N . VAL A 1 86 ? 37.944 9.527 -48.662 1.00 73.50 86 VAL A N 1
ATOM 688 C CA . VAL A 1 86 ? 38.292 8.166 -49.110 1.00 73.50 86 VAL A CA 1
ATOM 689 C C . VAL A 1 86 ? 39.626 8.139 -49.862 1.00 73.50 86 VAL A C 1
ATOM 691 O O . VAL A 1 86 ? 40.426 7.216 -49.674 1.00 73.50 86 VAL A O 1
ATOM 694 N N . ALA A 1 87 ? 39.900 9.144 -50.699 1.00 79.38 87 ALA A N 1
ATOM 695 C CA . ALA A 1 87 ? 41.163 9.241 -51.429 1.00 79.38 87 ALA A CA 1
ATOM 696 C C . ALA A 1 87 ? 42.359 9.444 -50.482 1.00 79.38 87 ALA A C 1
ATOM 698 O O . ALA A 1 87 ? 43.373 8.755 -50.620 1.00 79.38 87 ALA A O 1
ATOM 699 N N . ILE A 1 88 ? 42.221 10.328 -49.490 1.00 82.44 88 ILE A N 1
ATOM 700 C CA . ILE A 1 88 ? 43.253 10.610 -48.484 1.00 82.44 88 ILE A CA 1
ATOM 701 C C . ILE A 1 88 ? 43.493 9.380 -47.601 1.00 82.44 88 ILE A C 1
ATOM 703 O O . ILE A 1 88 ? 44.641 8.975 -47.430 1.00 82.44 88 ILE A O 1
ATOM 707 N N . SER A 1 89 ? 42.435 8.721 -47.118 1.00 81.06 89 SER A N 1
ATOM 708 C CA . SER A 1 89 ? 42.538 7.511 -46.285 1.00 81.06 89 SER A CA 1
ATOM 709 C C . SER A 1 89 ? 43.263 6.361 -47.005 1.00 81.06 89 SER A C 1
ATOM 711 O O . SER A 1 89 ? 44.186 5.752 -46.456 1.00 81.06 89 SER A O 1
ATOM 713 N N . ASN A 1 90 ? 42.938 6.110 -48.280 1.00 80.44 90 ASN A N 1
ATOM 714 C CA . ASN A 1 90 ? 43.644 5.110 -49.091 1.00 80.44 90 ASN A CA 1
ATOM 715 C C . ASN A 1 90 ? 45.110 5.489 -49.339 1.00 80.44 90 ASN A C 1
ATOM 717 O O . ASN A 1 90 ? 45.995 4.630 -49.345 1.00 80.44 90 ASN A O 1
ATOM 721 N N . ARG A 1 91 ? 45.385 6.780 -49.539 1.00 82.44 91 ARG A N 1
ATOM 722 C CA . ARG A 1 91 ? 46.738 7.274 -49.790 1.00 82.44 91 ARG A CA 1
ATOM 723 C C . ARG A 1 91 ? 47.625 7.196 -48.551 1.00 82.44 91 ARG A C 1
ATOM 725 O O . ARG A 1 91 ? 48.770 6.762 -48.679 1.00 82.44 91 ARG A O 1
ATOM 732 N N . LEU A 1 92 ? 47.103 7.555 -47.380 1.00 83.75 92 LEU A N 1
ATOM 733 C CA . LEU A 1 92 ? 47.789 7.416 -46.093 1.00 83.75 92 LEU A CA 1
ATOM 734 C C . LEU A 1 92 ? 48.105 5.944 -45.808 1.00 83.75 92 LEU A C 1
ATOM 736 O O . LEU A 1 92 ? 49.251 5.608 -45.524 1.00 83.75 92 LEU A O 1
ATOM 740 N N . ARG A 1 93 ? 47.141 5.044 -46.031 1.00 82.31 93 ARG A N 1
ATOM 741 C CA . ARG A 1 93 ? 47.339 3.598 -45.856 1.00 82.31 93 ARG A CA 1
ATOM 742 C C . ARG A 1 93 ? 48.464 3.033 -46.730 1.00 82.31 93 ARG A C 1
ATOM 744 O O . ARG A 1 93 ? 49.235 2.193 -46.279 1.00 82.31 93 ARG A O 1
ATOM 751 N N . ASN A 1 94 ? 48.559 3.484 -47.980 1.00 81.69 94 ASN A N 1
ATOM 752 C CA . ASN A 1 94 ? 49.584 3.005 -48.910 1.00 81.69 94 ASN A CA 1
ATOM 753 C C . ASN A 1 94 ? 50.960 3.643 -48.661 1.00 81.69 94 ASN A C 1
ATOM 755 O O . ASN A 1 94 ? 51.987 3.029 -48.950 1.00 81.69 94 ASN A O 1
ATOM 759 N N . SER A 1 95 ? 50.991 4.881 -48.166 1.00 81.44 95 SER A N 1
ATOM 760 C CA . SER A 1 95 ? 52.222 5.676 -48.083 1.00 81.44 95 SER A CA 1
ATOM 761 C C . SER A 1 95 ? 52.912 5.569 -46.724 1.00 81.44 95 SER A C 1
ATOM 763 O O . SER A 1 95 ? 54.145 5.556 -46.692 1.00 81.44 95 SER A O 1
ATOM 765 N N . CYS A 1 96 ? 52.141 5.464 -45.638 1.00 83.94 96 CYS A N 1
ATOM 766 C CA . CYS A 1 96 ? 52.615 5.407 -44.254 1.00 83.94 96 CYS A CA 1
ATOM 767 C C . CYS A 1 96 ? 51.830 4.366 -43.416 1.00 83.94 96 CYS A C 1
ATOM 769 O O . CYS A 1 96 ? 51.088 4.732 -42.502 1.00 83.94 96 CYS A O 1
ATOM 771 N N . PRO A 1 97 ? 51.964 3.061 -43.722 1.00 77.88 97 PRO A N 1
ATOM 772 C CA . PRO A 1 97 ? 51.196 1.995 -43.075 1.00 77.88 97 PRO A CA 1
ATOM 773 C C . PRO A 1 97 ? 51.524 1.787 -41.589 1.00 77.88 97 PRO A C 1
ATOM 775 O O . PRO A 1 97 ? 50.710 1.203 -40.878 1.00 77.88 97 PRO A O 1
ATOM 778 N N . THR A 1 98 ? 52.693 2.230 -41.105 1.00 76.75 98 THR A N 1
ATOM 779 C CA . THR A 1 98 ? 53.022 2.153 -39.670 1.00 76.75 98 THR A CA 1
ATOM 780 C C . THR A 1 98 ? 52.461 3.327 -38.870 1.00 76.75 98 THR A C 1
ATOM 782 O O . THR A 1 98 ? 52.326 3.211 -37.656 1.00 76.75 98 THR A O 1
ATOM 785 N N . LEU A 1 99 ? 52.099 4.428 -39.544 1.00 74.81 99 LEU A N 1
ATOM 786 C CA . LEU A 1 99 ? 51.520 5.632 -38.936 1.00 74.81 99 LEU A CA 1
ATOM 787 C C . LEU A 1 99 ? 49.990 5.701 -39.075 1.00 74.81 99 LEU A C 1
ATOM 789 O O . LEU A 1 99 ? 49.345 6.352 -38.260 1.00 74.81 99 LEU A O 1
ATOM 793 N N . PHE A 1 100 ? 49.411 5.061 -40.098 1.00 76.12 100 PHE A N 1
ATOM 794 C CA . PHE A 1 100 ? 47.965 5.009 -40.329 1.00 76.12 100 PHE A CA 1
ATOM 795 C C . PHE A 1 100 ? 47.517 3.588 -40.673 1.00 76.12 100 PHE A C 1
ATOM 797 O O . PHE A 1 100 ? 47.751 3.081 -41.776 1.00 76.12 100 PHE A O 1
ATOM 804 N N . THR A 1 101 ? 46.871 2.940 -39.710 1.00 72.62 101 THR A N 1
ATOM 805 C CA . THR A 1 101 ? 46.503 1.529 -39.790 1.00 72.62 101 THR A CA 1
ATOM 806 C C . THR A 1 101 ? 45.155 1.308 -40.480 1.00 72.62 101 THR A C 1
ATOM 808 O O . THR A 1 101 ? 44.407 2.224 -40.834 1.00 72.62 101 THR A O 1
ATOM 811 N N . ASN A 1 102 ? 44.831 0.034 -40.707 1.00 63.88 102 ASN A N 1
ATOM 812 C CA . ASN A 1 102 ? 43.540 -0.361 -41.261 1.00 63.88 102 ASN A CA 1
ATOM 813 C C . ASN A 1 102 ? 42.386 -0.015 -40.301 1.00 63.88 102 ASN A C 1
ATOM 815 O O . ASN A 1 102 ? 41.317 0.375 -40.768 1.00 63.88 102 ASN A O 1
ATOM 819 N N . ASP A 1 103 ? 42.641 -0.093 -38.995 1.00 55.44 103 ASP A N 1
ATOM 820 C CA . ASP A 1 103 ? 41.678 0.230 -37.945 1.00 55.44 103 ASP A CA 1
ATOM 821 C C . ASP A 1 103 ? 41.437 1.743 -37.869 1.00 55.44 103 ASP A C 1
ATOM 823 O O . ASP A 1 103 ? 40.284 2.171 -37.842 1.00 55.44 103 ASP A O 1
ATOM 827 N N . ASP A 1 104 ? 42.486 2.563 -37.998 1.00 64.69 104 ASP A N 1
ATOM 828 C CA . ASP A 1 104 ? 42.360 4.031 -38.032 1.00 64.69 104 ASP A CA 1
ATOM 829 C C . ASP A 1 104 ? 41.477 4.500 -39.196 1.00 64.69 104 ASP A C 1
ATOM 831 O O . ASP A 1 104 ? 40.603 5.350 -39.049 1.00 64.69 104 ASP A O 1
ATOM 835 N N . ALA A 1 105 ? 41.628 3.887 -40.367 1.00 64.56 105 ALA A N 1
ATOM 836 C CA . ALA A 1 105 ? 40.778 4.167 -41.519 1.00 64.56 105 ALA A CA 1
ATOM 837 C C . ALA A 1 105 ? 39.309 3.752 -41.318 1.00 64.56 105 ALA A C 1
ATOM 839 O O . ALA A 1 105 ? 38.412 4.370 -41.899 1.00 64.56 105 ALA A O 1
ATOM 840 N N . LEU A 1 106 ? 39.048 2.706 -40.525 1.00 62.00 106 LEU A N 1
ATOM 841 C CA . LEU A 1 106 ? 37.690 2.312 -40.152 1.00 62.00 106 LEU A CA 1
ATOM 842 C C . LEU A 1 106 ? 37.088 3.303 -39.150 1.00 62.00 106 LEU A C 1
ATOM 844 O O . LEU A 1 106 ? 35.925 3.665 -39.325 1.00 62.00 106 LEU A O 1
ATOM 848 N N . VAL A 1 107 ? 37.871 3.796 -38.178 1.00 59.41 107 VAL A N 1
ATOM 849 C CA . VAL A 1 107 ? 37.467 4.893 -37.275 1.00 59.41 107 VAL A CA 1
ATOM 850 C C . VAL A 1 107 ? 37.088 6.124 -38.091 1.00 59.41 107 VAL A C 1
ATOM 852 O O . VAL A 1 107 ? 36.029 6.695 -37.867 1.00 59.41 107 VAL A O 1
ATOM 855 N N . VAL A 1 108 ? 37.909 6.497 -39.073 1.00 64.81 108 VAL A N 1
ATOM 856 C CA . VAL A 1 108 ? 37.685 7.660 -39.947 1.00 64.81 108 VAL A CA 1
ATOM 857 C C . VAL A 1 108 ? 36.411 7.515 -40.770 1.00 64.81 108 VAL A C 1
ATOM 859 O O . VAL A 1 108 ? 35.613 8.440 -40.868 1.00 64.81 108 VAL A O 1
ATOM 862 N N . LYS A 1 109 ? 36.177 6.327 -41.324 1.00 63.22 109 LYS A N 1
ATOM 863 C CA . LYS A 1 109 ? 34.945 6.037 -42.055 1.00 63.22 109 LYS A CA 1
ATOM 864 C C . LYS A 1 109 ? 33.719 6.047 -41.138 1.00 63.22 109 LYS A C 1
ATOM 866 O O . LYS A 1 109 ? 32.641 6.460 -41.556 1.00 63.22 109 LYS A O 1
ATOM 871 N N . ALA A 1 110 ? 33.860 5.582 -39.897 1.00 58.47 110 ALA A N 1
ATOM 872 C CA . ALA A 1 110 ? 32.799 5.667 -38.904 1.00 58.47 110 ALA A CA 1
ATOM 873 C C . ALA A 1 110 ? 32.523 7.135 -38.536 1.00 58.47 110 ALA A C 1
ATOM 875 O O . ALA A 1 110 ? 31.381 7.576 -38.628 1.00 58.47 110 ALA A O 1
ATOM 876 N N . THR A 1 111 ? 33.543 7.930 -38.206 1.00 59.72 111 THR A N 1
ATOM 877 C CA . THR A 1 111 ? 33.377 9.352 -37.869 1.00 59.72 111 THR A CA 1
ATOM 878 C C . THR A 1 111 ? 32.790 10.159 -39.025 1.00 59.72 111 THR A C 1
ATOM 880 O O . THR A 1 111 ? 31.911 10.978 -38.788 1.00 59.72 111 THR A O 1
ATOM 883 N N . GLU A 1 112 ? 33.172 9.884 -40.271 1.00 62.50 112 GLU A N 1
ATOM 884 C CA . GLU A 1 112 ? 32.588 10.490 -41.476 1.00 62.50 112 GLU A CA 1
ATOM 885 C C . GLU A 1 112 ? 31.076 10.213 -41.594 1.00 62.50 112 GLU A C 1
ATOM 887 O O . GLU A 1 112 ? 30.277 11.133 -41.774 1.00 62.50 112 GLU A O 1
ATOM 892 N N . ILE A 1 113 ? 30.662 8.956 -41.402 1.00 59.31 113 ILE A N 1
ATOM 893 C CA . ILE A 1 113 ? 29.252 8.539 -41.479 1.00 59.31 113 ILE A CA 1
ATOM 894 C C . ILE A 1 113 ? 28.391 9.167 -40.364 1.00 59.31 113 ILE A C 1
ATOM 896 O O . ILE A 1 113 ? 27.194 9.373 -40.580 1.00 59.31 113 ILE A O 1
ATOM 900 N N . PHE A 1 114 ? 28.966 9.466 -39.191 1.00 55.19 114 PHE A N 1
ATOM 901 C CA . PHE A 1 114 ? 28.212 9.896 -38.000 1.00 55.19 114 PHE A CA 1
ATOM 902 C C . PHE A 1 114 ? 28.365 11.377 -37.617 1.00 55.19 114 PHE A C 1
ATOM 904 O O . PHE A 1 114 ? 27.498 11.896 -36.919 1.00 55.19 114 PHE A O 1
ATOM 911 N N . ILE A 1 115 ? 29.410 12.075 -38.077 1.00 52.19 115 ILE A N 1
ATOM 912 C CA . ILE A 1 115 ? 29.518 13.544 -37.971 1.00 52.19 115 ILE A CA 1
ATOM 913 C C . ILE A 1 115 ? 28.690 14.220 -39.084 1.00 52.19 115 ILE A C 1
ATOM 915 O O . ILE A 1 115 ? 28.244 15.358 -38.931 1.00 52.19 115 ILE A O 1
ATOM 919 N N . GLY A 1 116 ? 28.417 13.510 -40.187 1.00 51.97 116 GLY A N 1
ATOM 920 C CA . GLY A 1 116 ? 27.518 13.966 -41.246 1.00 51.97 116 GLY A CA 1
ATOM 921 C C . GLY A 1 116 ? 26.031 13.977 -40.831 1.00 51.97 116 GLY A C 1
ATOM 922 O O . GLY A 1 116 ? 25.577 13.112 -40.084 1.00 51.97 116 GLY A O 1
ATOM 923 N N . PRO A 1 117 ? 25.206 14.906 -41.355 1.00 41.91 117 PRO A N 1
ATOM 924 C CA . PRO A 1 117 ? 23.821 15.121 -40.909 1.00 41.91 117 PRO A CA 1
ATOM 925 C C . PRO A 1 117 ? 22.825 13.994 -41.256 1.00 41.91 117 PRO A C 1
ATOM 927 O O . PRO A 1 117 ? 21.652 14.085 -40.888 1.00 41.91 117 PRO A O 1
ATOM 930 N N . LYS A 1 118 ? 23.228 12.952 -42.000 1.00 52.38 118 LYS A N 1
ATOM 931 C CA . LYS A 1 118 ? 22.344 11.854 -42.432 1.00 52.38 118 LYS A CA 1
ATOM 932 C C . LYS A 1 118 ? 23.092 10.524 -42.516 1.00 52.38 118 LYS A C 1
ATOM 934 O O . LYS A 1 118 ? 23.925 10.340 -43.396 1.00 52.38 118 LYS A O 1
ATOM 939 N N . ILE A 1 119 ? 22.683 9.554 -41.698 1.00 55.91 119 ILE A N 1
ATOM 940 C CA . ILE A 1 119 ? 23.149 8.164 -41.803 1.00 55.91 119 ILE A CA 1
ATOM 941 C C . ILE A 1 119 ? 22.678 7.582 -43.158 1.00 55.91 119 ILE A C 1
ATOM 943 O O . ILE A 1 119 ? 21.466 7.558 -43.423 1.00 55.91 119 ILE A O 1
ATOM 947 N N . PRO A 1 120 ? 23.570 7.077 -44.035 1.00 54.94 120 PRO A N 1
ATOM 948 C CA . PRO A 1 120 ? 23.176 6.511 -45.322 1.00 54.94 120 PRO A CA 1
ATOM 949 C C . PRO A 1 120 ? 22.423 5.180 -45.142 1.00 54.94 120 PRO A C 1
ATOM 951 O O . PRO A 1 120 ? 23.007 4.098 -45.074 1.00 54.94 120 PRO A O 1
ATOM 954 N N . LYS A 1 121 ? 21.084 5.242 -45.133 1.00 51.06 121 LYS A N 1
ATOM 955 C CA . LYS A 1 121 ? 20.164 4.106 -44.894 1.00 51.06 121 LYS A CA 1
ATOM 956 C C . LYS A 1 121 ? 20.348 2.877 -45.812 1.00 51.06 121 LYS A C 1
ATOM 958 O O . LYS A 1 121 ? 19.784 1.828 -45.515 1.00 51.06 121 LYS A O 1
ATOM 963 N N . ARG A 1 122 ? 21.075 2.981 -46.935 1.00 49.97 122 ARG A N 1
ATOM 964 C CA . ARG A 1 122 ? 21.292 1.879 -47.903 1.00 49.97 122 ARG A CA 1
ATOM 965 C C . ARG A 1 122 ? 22.459 0.951 -47.543 1.00 49.97 122 ARG A C 1
ATOM 967 O O . ARG A 1 122 ? 22.460 -0.194 -47.981 1.00 49.97 122 ARG A O 1
ATOM 974 N N . SER A 1 123 ? 23.420 1.415 -46.744 1.00 58.69 123 SER A N 1
ATOM 975 C CA . SER A 1 123 ? 24.646 0.655 -46.440 1.00 58.69 123 SER A CA 1
ATOM 976 C C . SER A 1 123 ? 24.613 -0.039 -45.075 1.00 58.69 123 SER A C 1
ATOM 978 O O . SER A 1 123 ? 25.436 -0.914 -44.824 1.00 58.69 123 SER A O 1
ATOM 980 N N . ILE A 1 124 ? 23.638 0.293 -44.220 1.00 64.94 124 ILE A N 1
ATOM 981 C CA . ILE A 1 124 ? 23.553 -0.157 -42.817 1.00 64.94 124 ILE A CA 1
ATOM 982 C C . ILE A 1 124 ? 23.440 -1.686 -42.687 1.00 64.94 124 ILE A C 1
ATOM 984 O O . ILE A 1 124 ? 24.020 -2.263 -41.771 1.00 64.94 124 ILE A O 1
ATOM 988 N N . GLN A 1 125 ? 22.783 -2.365 -43.636 1.00 62.28 125 GLN A N 1
ATOM 989 C CA . GLN A 1 125 ? 22.658 -3.832 -43.630 1.00 62.28 125 GLN A CA 1
ATOM 990 C C . GLN A 1 125 ? 23.994 -4.573 -43.830 1.00 62.28 125 GLN A C 1
ATOM 992 O O . GLN A 1 125 ? 24.143 -5.716 -43.397 1.00 62.28 125 GLN A O 1
ATOM 997 N N . LYS A 1 126 ? 24.979 -3.928 -44.465 1.00 59.97 126 LYS A N 1
ATOM 998 C CA . LYS A 1 126 ? 26.306 -4.509 -44.731 1.00 59.97 126 LYS A CA 1
ATOM 999 C C . LYS A 1 126 ? 27.353 -4.113 -43.688 1.00 59.97 126 LYS A C 1
ATOM 1001 O O . LYS A 1 126 ? 28.471 -4.616 -43.740 1.00 59.97 126 LYS A O 1
ATOM 1006 N N . LEU A 1 127 ? 27.014 -3.201 -42.776 1.00 66.50 127 LEU A N 1
ATOM 1007 C CA . LEU A 1 127 ? 27.898 -2.799 -41.688 1.00 66.50 127 LEU A CA 1
ATOM 1008 C C . LEU A 1 127 ? 27.911 -3.883 -40.611 1.00 66.50 127 LEU A C 1
ATOM 1010 O O . LEU A 1 127 ? 26.859 -4.390 -40.219 1.00 66.50 127 LEU A O 1
ATOM 1014 N N . ASN A 1 128 ? 29.104 -4.198 -40.109 1.00 72.88 128 ASN A N 1
ATOM 1015 C CA . ASN A 1 128 ? 29.232 -4.924 -38.855 1.00 72.88 128 ASN A CA 1
ATOM 1016 C C . ASN A 1 128 ? 28.894 -3.943 -37.722 1.00 72.88 128 ASN A C 1
ATOM 1018 O O . ASN A 1 128 ? 29.675 -3.032 -37.428 1.00 72.88 128 ASN A O 1
ATOM 1022 N N . LEU A 1 129 ? 27.695 -4.104 -37.156 1.00 77.56 129 LEU A N 1
ATOM 1023 C CA . LEU A 1 129 ? 27.152 -3.221 -36.127 1.00 77.56 129 LEU A CA 1
ATOM 1024 C C . LEU A 1 129 ? 28.080 -3.157 -34.910 1.00 77.56 129 LEU A C 1
ATOM 1026 O O . LEU A 1 129 ? 28.455 -2.066 -34.497 1.00 77.56 129 LEU A O 1
ATOM 1030 N N . VAL A 1 130 ? 28.518 -4.317 -34.416 1.00 79.12 130 VAL A N 1
ATOM 1031 C CA . VAL A 1 130 ? 29.369 -4.436 -33.226 1.00 79.12 130 VAL A CA 1
ATOM 1032 C C . VAL A 1 130 ? 30.688 -3.698 -33.421 1.00 79.12 130 VAL A C 1
ATOM 1034 O O . VAL A 1 130 ? 31.031 -2.855 -32.600 1.00 79.12 130 VAL A O 1
ATOM 1037 N N . ASN A 1 131 ? 31.377 -3.923 -34.544 1.00 73.38 131 ASN A N 1
ATOM 1038 C CA . ASN A 1 131 ? 32.645 -3.240 -34.823 1.00 73.38 131 ASN A CA 1
ATOM 1039 C C . ASN A 1 131 ? 32.457 -1.721 -34.929 1.00 73.38 131 ASN A C 1
ATOM 1041 O O . ASN A 1 131 ? 33.299 -0.959 -34.475 1.00 73.38 131 ASN A O 1
ATOM 1045 N N . THR A 1 132 ? 31.350 -1.267 -35.517 1.00 72.94 132 THR A N 1
ATOM 1046 C CA . THR A 1 132 ? 31.078 0.169 -35.666 1.00 72.94 132 THR A CA 1
ATOM 1047 C C . THR A 1 132 ? 30.786 0.820 -34.312 1.00 72.94 132 THR A C 1
ATOM 1049 O O . THR A 1 132 ? 31.293 1.901 -34.023 1.00 72.94 132 THR A O 1
ATOM 1052 N N . CYS A 1 133 ? 30.014 0.146 -33.459 1.00 81.00 133 CYS A N 1
ATOM 1053 C CA . CYS A 1 133 ? 29.776 0.566 -32.083 1.00 81.00 133 CYS A CA 1
ATOM 1054 C C . CYS A 1 133 ? 31.065 0.550 -31.244 1.00 81.00 133 CYS A C 1
ATOM 1056 O O . CYS A 1 133 ? 31.270 1.469 -30.459 1.00 81.00 133 CYS A O 1
ATOM 1058 N N . ASP A 1 134 ? 31.962 -0.418 -31.453 1.00 75.81 134 ASP A N 1
ATOM 1059 C CA . ASP A 1 134 ? 33.261 -0.477 -30.769 1.00 75.81 134 ASP A CA 1
ATOM 1060 C C . ASP A 1 134 ? 34.132 0.750 -31.096 1.00 75.81 134 ASP A C 1
ATOM 1062 O O . ASP A 1 134 ? 34.695 1.373 -30.198 1.00 75.81 134 ASP A O 1
ATOM 1066 N N . LEU A 1 135 ? 34.154 1.180 -32.365 1.00 71.25 135 LEU A N 1
ATOM 1067 C CA . LEU A 1 135 ? 34.850 2.403 -32.795 1.00 71.25 135 LEU A CA 1
ATOM 1068 C C . LEU A 1 135 ? 34.229 3.667 -32.174 1.00 71.25 135 LEU A C 1
ATOM 1070 O O . LEU A 1 135 ? 34.948 4.580 -31.770 1.00 71.25 135 LEU A O 1
ATOM 1074 N N . LEU A 1 136 ? 32.898 3.720 -32.057 1.00 75.88 136 LEU A N 1
ATOM 1075 C CA . LEU A 1 136 ? 32.192 4.822 -31.389 1.00 75.88 136 LEU A CA 1
ATOM 1076 C C . LEU A 1 136 ? 32.516 4.888 -29.886 1.00 75.88 136 LEU A C 1
ATOM 1078 O O . LEU A 1 136 ? 32.667 5.977 -29.329 1.00 75.88 136 LEU A O 1
ATOM 1082 N N . ILE A 1 137 ? 32.696 3.733 -29.242 1.00 81.56 137 ILE A N 1
ATOM 1083 C CA . ILE A 1 137 ? 33.133 3.640 -27.844 1.00 81.56 137 ILE A CA 1
ATOM 1084 C C . ILE A 1 137 ? 34.570 4.153 -27.681 1.00 81.56 137 ILE A C 1
ATOM 1086 O O . ILE A 1 137 ? 34.845 4.865 -26.716 1.00 81.56 137 ILE A O 1
ATOM 1090 N N . GLN A 1 138 ? 35.477 3.876 -28.627 1.00 75.81 138 GLN A N 1
ATOM 1091 C CA . GLN A 1 138 ? 36.858 4.390 -28.577 1.00 75.81 138 GLN A CA 1
ATOM 1092 C C . GLN A 1 138 ? 36.921 5.923 -28.568 1.00 75.81 138 GLN A C 1
ATOM 1094 O O . GLN A 1 138 ? 37.749 6.500 -27.859 1.00 75.81 138 GLN A O 1
ATOM 1099 N N . ILE A 1 139 ? 36.029 6.579 -29.319 1.00 73.94 139 ILE A N 1
ATOM 1100 C CA . ILE A 1 139 ? 35.912 8.047 -29.371 1.00 73.94 139 ILE A CA 1
ATOM 1101 C C . ILE A 1 139 ? 34.965 8.624 -28.303 1.00 73.94 139 ILE A C 1
ATOM 1103 O O . ILE A 1 139 ? 34.710 9.829 -28.304 1.00 73.94 139 ILE A O 1
ATOM 1107 N N . LEU A 1 140 ? 34.455 7.786 -27.390 1.00 76.88 140 LEU A N 1
ATOM 1108 C CA . LEU A 1 140 ? 33.547 8.152 -26.296 1.00 76.88 140 LEU A CA 1
ATOM 1109 C C . LEU A 1 140 ? 32.242 8.826 -26.768 1.00 76.88 140 LEU A C 1
ATOM 1111 O O . LEU A 1 140 ? 31.743 9.739 -26.115 1.00 76.88 140 LEU A O 1
ATOM 1115 N N . GLN A 1 141 ? 31.687 8.386 -27.902 1.00 79.50 141 GLN A N 1
ATOM 1116 C CA . GLN A 1 141 ? 30.411 8.873 -28.441 1.00 79.50 141 GLN A CA 1
ATOM 1117 C C . GLN A 1 141 ? 29.332 7.789 -28.334 1.00 79.50 141 GLN A C 1
ATOM 1119 O O . GLN A 1 141 ? 29.266 6.883 -29.162 1.00 79.50 141 GLN A O 1
ATOM 1124 N N . PHE A 1 142 ? 28.449 7.892 -27.337 1.00 84.69 142 PHE A N 1
ATOM 1125 C CA . PHE A 1 142 ? 27.466 6.837 -27.038 1.00 84.69 142 PHE A CA 1
ATOM 1126 C C . PHE A 1 142 ? 26.099 7.076 -27.680 1.00 84.69 142 PHE A C 1
ATOM 1128 O O . PHE A 1 142 ? 25.449 6.135 -28.128 1.00 84.69 142 PHE A O 1
ATOM 1135 N N . LYS A 1 143 ? 25.667 8.336 -27.804 1.00 85.25 143 LYS A N 1
ATOM 1136 C CA . LYS A 1 143 ? 24.383 8.685 -28.436 1.00 85.25 143 LYS A CA 1
ATOM 1137 C C . LYS A 1 143 ? 24.213 8.099 -29.857 1.00 85.25 143 LYS A C 1
ATOM 1139 O O . LYS A 1 143 ? 23.159 7.512 -30.107 1.00 85.25 143 LYS A O 1
ATOM 1144 N N . PRO A 1 144 ? 25.220 8.144 -30.758 1.00 83.62 144 PRO A N 1
ATOM 1145 C CA . PRO A 1 144 ? 25.090 7.583 -32.109 1.00 83.62 144 PRO A CA 1
ATOM 1146 C C . PRO A 1 144 ? 24.931 6.055 -32.153 1.00 83.62 144 PRO A C 1
ATOM 1148 O O . PRO A 1 144 ? 24.427 5.524 -33.141 1.00 83.62 144 PRO A O 1
ATOM 1151 N N . ILE A 1 145 ? 25.318 5.335 -31.090 1.00 85.81 145 ILE A N 1
ATOM 1152 C CA . ILE A 1 145 ? 25.121 3.879 -30.981 1.00 85.81 145 ILE A CA 1
ATOM 1153 C C . ILE A 1 145 ? 23.625 3.551 -31.015 1.00 85.81 145 ILE A C 1
ATOM 1155 O O . ILE A 1 145 ? 23.212 2.611 -31.695 1.00 85.81 145 ILE A O 1
ATOM 1159 N N . VAL A 1 146 ? 22.805 4.365 -30.341 1.00 87.50 146 VAL A N 1
ATOM 1160 C CA . VAL A 1 146 ? 21.343 4.221 -30.336 1.00 87.50 146 VAL A CA 1
ATOM 1161 C C . VAL A 1 146 ? 20.781 4.442 -31.733 1.00 87.50 146 VAL A C 1
ATOM 1163 O O . VAL A 1 146 ? 20.019 3.615 -32.224 1.00 87.50 146 VAL A O 1
ATOM 1166 N N . ASP A 1 147 ? 21.191 5.520 -32.403 1.00 86.06 147 ASP A N 1
ATOM 1167 C CA . ASP A 1 147 ? 20.732 5.837 -33.758 1.00 86.06 147 ASP A CA 1
ATOM 1168 C C . ASP A 1 147 ? 21.073 4.726 -34.756 1.00 86.06 147 ASP A C 1
ATOM 1170 O O . ASP A 1 147 ? 20.247 4.358 -35.596 1.00 86.06 147 ASP A O 1
ATOM 1174 N N . LEU A 1 148 ? 22.273 4.154 -34.640 1.00 82.81 148 LEU A N 1
ATOM 1175 C CA . LEU A 1 148 ? 22.732 3.068 -35.493 1.00 82.81 148 LEU A CA 1
ATOM 1176 C C . LEU A 1 148 ? 21.938 1.778 -35.257 1.00 82.81 148 LEU A C 1
ATOM 1178 O O . LEU A 1 148 ? 21.488 1.154 -36.220 1.00 82.81 148 LEU A O 1
ATOM 1182 N N . ALA A 1 149 ? 21.739 1.398 -33.995 1.00 87.56 149 ALA A N 1
ATOM 1183 C CA . ALA A 1 149 ? 20.961 0.223 -33.620 1.00 87.56 149 ALA A CA 1
ATOM 1184 C C . ALA A 1 149 ? 19.491 0.348 -34.057 1.00 87.56 149 ALA A C 1
ATOM 1186 O O . ALA A 1 149 ? 18.947 -0.579 -34.658 1.00 87.56 149 ALA A O 1
ATOM 1187 N N . LEU A 1 150 ? 18.868 1.515 -33.853 1.00 87.88 150 LEU A N 1
ATOM 1188 C CA . LEU A 1 150 ? 17.498 1.791 -34.301 1.00 87.88 150 LEU A CA 1
ATOM 1189 C C . LEU A 1 150 ? 17.378 1.748 -35.831 1.00 87.88 150 LEU A C 1
ATOM 1191 O O . LEU A 1 150 ? 16.471 1.112 -36.369 1.00 87.88 150 LEU A O 1
ATOM 1195 N N . ALA A 1 151 ? 18.310 2.376 -36.554 1.00 84.06 151 ALA A N 1
ATOM 1196 C CA . ALA A 1 151 ? 18.306 2.366 -38.015 1.00 84.06 151 ALA A CA 1
ATOM 1197 C C . ALA A 1 151 ? 18.555 0.961 -38.588 1.00 84.06 151 ALA A C 1
ATOM 1199 O O . ALA A 1 151 ? 18.001 0.610 -39.635 1.00 84.06 151 ALA A O 1
ATOM 1200 N N . ARG A 1 152 ? 19.371 0.146 -37.907 1.00 82.56 152 ARG A N 1
ATOM 1201 C CA . ARG A 1 152 ? 19.585 -1.262 -38.249 1.00 82.56 152 ARG A CA 1
ATOM 1202 C C . ARG A 1 152 ? 18.313 -2.080 -38.032 1.00 82.56 152 ARG A C 1
ATOM 1204 O O . ARG A 1 152 ? 17.889 -2.767 -38.958 1.00 82.56 152 ARG A O 1
ATOM 1211 N N . ALA A 1 153 ? 17.672 -1.943 -36.873 1.00 86.38 153 ALA A N 1
ATOM 1212 C CA . ALA A 1 153 ? 16.429 -2.636 -36.542 1.00 86.38 153 ALA A CA 1
ATOM 1213 C C . ALA A 1 153 ? 15.284 -2.293 -37.517 1.00 86.38 153 ALA A C 1
ATOM 1215 O O . ALA A 1 153 ? 14.585 -3.190 -37.988 1.00 86.38 153 ALA A O 1
ATOM 1216 N N . GLU A 1 154 ? 15.133 -1.016 -37.896 1.00 86.06 154 GLU A N 1
ATOM 1217 C CA . GLU A 1 154 ? 14.137 -0.566 -38.885 1.00 86.06 154 GLU A CA 1
ATOM 1218 C C . GLU A 1 154 ? 14.358 -1.218 -40.263 1.00 86.06 154 GLU A C 1
ATOM 1220 O O . GLU A 1 154 ? 13.405 -1.533 -40.981 1.00 86.06 154 GLU A O 1
ATOM 1225 N N . LYS A 1 155 ? 15.621 -1.422 -40.654 1.00 81.81 155 LYS A N 1
ATOM 1226 C CA . LYS A 1 155 ? 15.980 -2.014 -41.948 1.00 81.81 155 LYS A CA 1
ATOM 1227 C C . LYS A 1 155 ? 15.931 -3.531 -41.972 1.00 81.81 155 LYS A C 1
ATOM 1229 O O . LYS A 1 155 ? 15.628 -4.083 -43.028 1.00 81.81 155 LYS A O 1
ATOM 1234 N N . ASP A 1 156 ? 16.236 -4.190 -40.866 1.00 81.12 156 ASP A N 1
ATOM 1235 C CA . ASP A 1 156 ? 16.208 -5.649 -40.782 1.00 81.12 156 ASP A CA 1
ATOM 1236 C C . ASP A 1 156 ? 14.777 -6.198 -40.676 1.00 81.12 156 ASP A C 1
ATOM 1238 O O . ASP A 1 156 ? 14.523 -7.308 -41.137 1.00 81.12 156 ASP A O 1
ATOM 1242 N N . ASP A 1 157 ? 13.830 -5.404 -40.163 1.00 83.38 157 ASP A N 1
ATOM 1243 C CA . ASP A 1 157 ? 12.410 -5.761 -40.062 1.00 83.38 157 ASP A CA 1
ATOM 1244 C C . ASP A 1 157 ? 11.500 -4.635 -40.587 1.00 83.38 157 ASP A C 1
ATOM 1246 O O . ASP A 1 157 ? 10.799 -3.944 -39.837 1.00 83.38 157 ASP A O 1
ATOM 1250 N N . THR A 1 158 ? 11.513 -4.461 -41.914 1.00 80.75 158 THR A N 1
ATOM 1251 C CA . THR A 1 158 ? 10.692 -3.454 -42.619 1.00 80.75 158 THR A CA 1
ATOM 1252 C C . THR A 1 158 ? 9.186 -3.698 -42.492 1.00 80.75 158 THR A C 1
ATOM 1254 O O . THR A 1 158 ? 8.403 -2.749 -42.484 1.00 80.75 158 THR A O 1
ATOM 1257 N N . SER A 1 159 ? 8.778 -4.960 -42.353 1.00 79.69 159 SER A N 1
ATOM 1258 C CA . SER A 1 159 ? 7.387 -5.392 -42.193 1.00 79.69 159 SER A CA 1
ATOM 1259 C C . SER A 1 159 ? 6.888 -5.342 -40.745 1.00 79.69 159 SER A C 1
ATOM 1261 O O . SER A 1 159 ? 5.718 -5.635 -40.507 1.00 79.69 159 SER A O 1
ATOM 1263 N N . LYS A 1 160 ? 7.739 -4.948 -39.783 1.00 85.25 160 LYS A N 1
ATOM 1264 C CA . LYS A 1 160 ? 7.424 -4.876 -38.344 1.00 85.25 160 LYS A CA 1
ATOM 1265 C C . LYS A 1 160 ? 6.868 -6.198 -37.788 1.00 85.25 160 LYS A C 1
ATOM 1267 O O . LYS A 1 160 ? 6.008 -6.192 -36.904 1.00 85.25 160 LYS A O 1
ATOM 1272 N N . LEU A 1 161 ? 7.348 -7.331 -38.300 1.00 82.25 161 LEU A N 1
ATOM 1273 C CA . LEU A 1 161 ? 6.894 -8.668 -37.905 1.00 82.25 161 LEU A CA 1
ATOM 1274 C C . LEU A 1 161 ? 7.175 -8.934 -36.426 1.00 82.25 161 LEU A C 1
ATOM 1276 O O . LEU A 1 161 ? 6.321 -9.489 -35.736 1.00 82.25 161 LEU A O 1
ATOM 1280 N N . ALA A 1 162 ? 8.318 -8.465 -35.919 1.00 83.25 162 ALA A N 1
ATOM 1281 C CA . ALA A 1 162 ? 8.677 -8.617 -34.513 1.00 83.25 162 ALA A CA 1
ATOM 1282 C C . ALA A 1 162 ? 7.713 -7.855 -33.587 1.00 83.25 162 ALA A C 1
ATOM 1284 O O . ALA A 1 162 ? 7.340 -8.352 -32.527 1.00 83.25 162 ALA A O 1
ATOM 1285 N N . LEU A 1 163 ? 7.252 -6.669 -34.005 1.00 84.88 163 LEU A N 1
ATOM 1286 C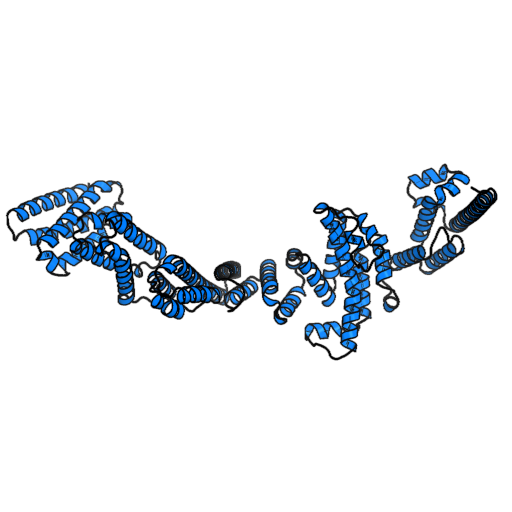 CA . LEU A 1 163 ? 6.296 -5.870 -33.232 1.00 84.88 163 LEU A CA 1
ATOM 1287 C C . LEU A 1 163 ? 4.913 -6.534 -33.184 1.00 84.88 163 LEU A C 1
ATOM 1289 O O . LEU A 1 163 ? 4.243 -6.514 -32.153 1.00 84.88 163 LEU A O 1
ATOM 1293 N N . ILE A 1 164 ? 4.483 -7.128 -34.301 1.00 84.12 164 ILE A N 1
ATOM 1294 C CA . ILE A 1 164 ? 3.219 -7.870 -34.374 1.00 84.12 164 ILE A CA 1
ATOM 1295 C C . ILE A 1 164 ? 3.282 -9.114 -33.482 1.00 84.12 164 ILE A C 1
ATOM 1297 O O . ILE A 1 164 ? 2.311 -9.402 -32.784 1.00 84.12 164 ILE A O 1
ATOM 1301 N N . ALA A 1 165 ? 4.413 -9.824 -33.491 1.00 83.81 165 ALA A N 1
ATOM 1302 C CA . ALA A 1 165 ? 4.634 -10.990 -32.642 1.00 83.81 165 ALA A CA 1
ATOM 1303 C C . ALA A 1 165 ? 4.569 -10.630 -31.155 1.00 83.81 165 ALA A C 1
ATOM 1305 O O . ALA A 1 165 ? 3.854 -11.296 -30.409 1.00 83.81 165 ALA A O 1
ATOM 1306 N N . TYR A 1 166 ? 5.231 -9.534 -30.765 1.00 82.94 166 TYR A N 1
ATOM 1307 C CA . TYR A 1 166 ? 5.197 -9.001 -29.404 1.00 82.94 166 TYR A CA 1
ATOM 1308 C C . TYR A 1 166 ? 3.766 -8.670 -28.961 1.00 82.94 166 TYR A C 1
ATOM 1310 O O . TYR A 1 166 ? 3.252 -9.265 -28.023 1.00 82.94 166 TYR A O 1
ATOM 1318 N N . ARG A 1 167 ? 3.053 -7.808 -29.697 1.00 83.56 167 ARG A N 1
ATOM 1319 C CA . ARG A 1 167 ? 1.700 -7.367 -29.304 1.00 83.56 167 ARG A CA 1
ATOM 1320 C C . ARG A 1 167 ? 0.657 -8.483 -29.258 1.00 83.56 167 ARG A C 1
ATOM 1322 O O . ARG A 1 167 ? -0.348 -8.336 -28.572 1.00 83.56 167 ARG A O 1
ATOM 1329 N N . LYS A 1 168 ? 0.835 -9.552 -30.039 1.00 79.44 168 LYS A N 1
ATOM 1330 C CA . LYS A 1 168 ? -0.116 -10.672 -30.093 1.00 79.44 168 LYS A CA 1
ATOM 1331 C C . LYS A 1 168 ? 0.273 -11.851 -29.195 1.00 79.44 168 LYS A C 1
ATOM 1333 O O . LYS A 1 168 ? -0.472 -12.826 -29.194 1.00 79.44 168 LYS A O 1
ATOM 1338 N N . GLN A 1 169 ? 1.416 -11.799 -28.498 1.00 68.38 169 GLN A N 1
ATOM 1339 C CA . GLN A 1 169 ? 1.953 -12.911 -27.692 1.00 68.38 169 GLN A CA 1
ATOM 1340 C C . GLN A 1 169 ? 1.991 -14.249 -28.456 1.00 68.38 169 GLN A C 1
ATOM 1342 O O . GLN A 1 169 ? 1.792 -15.329 -27.900 1.00 68.38 169 GLN A O 1
ATOM 1347 N N . ILE A 1 170 ? 2.222 -14.195 -29.771 1.00 65.00 170 ILE A N 1
ATOM 1348 C CA . ILE A 1 170 ? 2.265 -15.405 -30.590 1.00 65.00 170 ILE A CA 1
ATOM 1349 C C . ILE A 1 170 ? 3.660 -16.004 -30.437 1.00 65.00 170 ILE A C 1
ATOM 1351 O O . ILE A 1 170 ? 4.632 -15.463 -30.964 1.00 65.00 170 ILE A O 1
ATOM 1355 N N . GLY A 1 171 ? 3.749 -17.154 -29.763 1.00 60.25 171 GLY A N 1
ATOM 1356 C CA . GLY A 1 171 ? 4.881 -18.072 -29.889 1.00 60.25 171 GLY A CA 1
ATOM 1357 C C . GLY A 1 171 ? 4.932 -18.581 -31.326 1.00 60.25 171 GLY A C 1
ATOM 1358 O O . GLY A 1 171 ? 4.298 -19.574 -31.671 1.00 60.25 171 GLY A O 1
ATOM 1359 N N . SER A 1 172 ? 5.574 -17.817 -32.201 1.00 56.25 172 SER A N 1
ATOM 1360 C CA . SER A 1 172 ? 5.479 -18.021 -33.640 1.00 56.25 172 SER A CA 1
ATOM 1361 C C . SER A 1 172 ? 6.267 -19.256 -34.075 1.00 56.25 172 SER A C 1
ATOM 1363 O O . SER A 1 172 ? 7.488 -19.300 -33.945 1.00 56.25 172 SER A O 1
ATOM 1365 N N . ALA A 1 173 ? 5.571 -20.237 -34.655 1.00 58.91 173 ALA A N 1
ATOM 1366 C CA . ALA A 1 173 ? 6.178 -21.339 -35.407 1.00 58.91 173 ALA A CA 1
ATOM 1367 C C . ALA A 1 173 ? 6.726 -20.895 -36.784 1.00 58.91 173 ALA A C 1
ATOM 1369 O O . ALA A 1 173 ? 7.275 -21.715 -37.511 1.00 58.91 173 ALA A O 1
ATOM 1370 N N . ASP A 1 174 ? 6.553 -19.620 -37.155 1.00 78.12 174 ASP A N 1
ATOM 1371 C CA . ASP A 1 174 ? 7.062 -19.040 -38.398 1.00 78.12 174 ASP A CA 1
ATOM 1372 C C . ASP A 1 174 ? 8.512 -18.561 -38.223 1.00 78.12 174 ASP A C 1
ATOM 1374 O O . ASP A 1 174 ? 8.802 -17.664 -37.418 1.00 78.12 174 ASP A O 1
ATOM 1378 N N . ASP A 1 175 ? 9.413 -19.158 -39.002 1.00 79.88 175 ASP A N 1
ATOM 1379 C CA . ASP A 1 175 ? 10.843 -18.855 -39.024 1.00 79.88 175 ASP A CA 1
ATOM 1380 C C . ASP A 1 175 ? 11.123 -17.385 -39.370 1.00 79.88 175 ASP A C 1
ATOM 1382 O O . ASP A 1 175 ? 12.046 -16.796 -38.805 1.00 79.88 175 ASP A O 1
ATOM 1386 N N . ALA A 1 176 ? 10.298 -16.751 -40.213 1.00 81.69 176 ALA A N 1
ATOM 1387 C CA . ALA A 1 176 ? 10.493 -15.355 -40.610 1.00 81.69 176 ALA A CA 1
ATOM 1388 C C . ALA A 1 176 ? 10.272 -14.377 -39.442 1.00 81.69 176 ALA A C 1
ATOM 1390 O O . ALA A 1 176 ? 10.978 -13.375 -39.307 1.00 81.69 176 ALA A O 1
ATOM 1391 N N . VAL A 1 177 ? 9.314 -14.682 -38.561 1.00 82.12 177 VAL A N 1
ATOM 1392 C CA . VAL A 1 177 ? 9.047 -13.893 -37.350 1.00 82.12 177 VAL A CA 1
ATOM 1393 C C . VAL A 1 177 ? 10.174 -14.080 -36.338 1.00 82.12 177 VAL A C 1
ATOM 1395 O O . VAL A 1 177 ? 10.666 -13.100 -35.778 1.00 82.12 177 VAL A O 1
ATOM 1398 N N . ASN A 1 178 ? 10.625 -15.321 -36.139 1.00 83.00 178 ASN A N 1
ATOM 1399 C CA . ASN A 1 178 ? 11.728 -15.627 -35.228 1.00 83.00 178 ASN A CA 1
ATOM 1400 C C . ASN A 1 178 ? 13.039 -14.979 -35.689 1.00 83.00 178 ASN A C 1
ATOM 1402 O O . ASN A 1 178 ? 13.796 -14.459 -34.869 1.00 83.00 178 ASN A O 1
ATOM 1406 N N . GLU A 1 179 ? 13.297 -14.956 -36.997 1.00 84.69 179 GLU A N 1
ATOM 1407 C CA . GLU A 1 179 ? 14.446 -14.267 -37.577 1.00 84.69 179 GLU A CA 1
ATOM 1408 C C . GLU A 1 179 ? 14.357 -12.744 -37.385 1.00 84.69 179 GLU A C 1
ATOM 1410 O O . GLU A 1 179 ? 15.347 -12.123 -36.994 1.00 84.69 179 GLU A O 1
ATOM 1415 N N . ALA A 1 180 ? 13.182 -12.138 -37.587 1.00 85.12 180 ALA A N 1
ATOM 1416 C CA . ALA A 1 180 ? 12.973 -10.708 -37.353 1.00 85.12 180 ALA A CA 1
ATOM 1417 C C . ALA A 1 180 ? 13.178 -10.317 -35.877 1.00 85.12 180 ALA A C 1
ATOM 1419 O O . ALA A 1 180 ? 13.841 -9.317 -35.591 1.00 85.12 180 ALA A O 1
ATOM 1420 N N . VAL A 1 181 ? 12.662 -11.118 -34.936 1.00 85.94 181 VAL A N 1
ATOM 1421 C CA . VAL A 1 181 ? 12.856 -10.909 -33.489 1.00 85.94 181 VAL A CA 1
ATOM 1422 C C . VAL A 1 181 ? 14.335 -11.017 -33.116 1.00 85.94 181 VAL A C 1
ATOM 1424 O O . VAL A 1 181 ? 14.845 -10.139 -32.421 1.00 85.94 181 VAL A O 1
ATOM 1427 N N . ARG A 1 182 ? 15.046 -12.039 -33.617 1.00 86.38 182 ARG A N 1
ATOM 1428 C CA . ARG A 1 182 ? 16.489 -12.210 -33.369 1.00 86.38 182 ARG A CA 1
ATOM 1429 C C . ARG A 1 182 ? 17.298 -11.030 -33.895 1.00 86.38 182 ARG A C 1
ATOM 1431 O O . ARG A 1 182 ? 18.023 -10.418 -33.124 1.00 86.38 182 ARG A O 1
ATOM 1438 N N . LYS A 1 183 ? 17.106 -10.637 -35.159 1.00 86.12 183 LYS A N 1
ATOM 1439 C CA 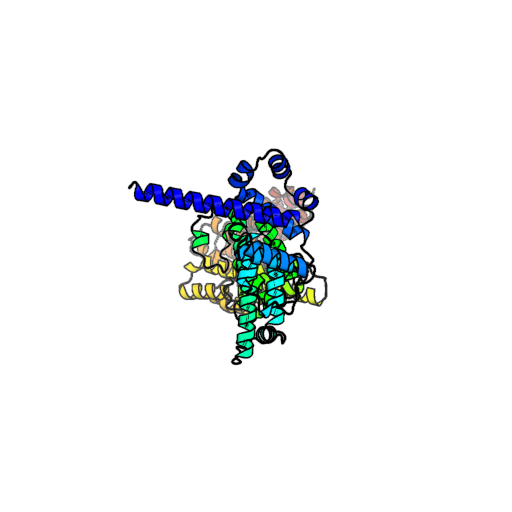. LYS A 1 183 ? 17.844 -9.512 -35.762 1.00 86.12 183 LYS A CA 1
ATOM 1440 C C . LYS A 1 183 ? 17.627 -8.194 -35.020 1.00 86.12 183 LYS A C 1
ATOM 1442 O O . LYS A 1 183 ? 18.573 -7.433 -34.837 1.00 86.12 183 LYS A O 1
ATOM 1447 N N . ARG A 1 184 ? 16.397 -7.917 -34.568 1.00 87.94 184 ARG A N 1
ATOM 1448 C CA . ARG A 1 184 ? 16.126 -6.739 -33.731 1.00 87.94 184 ARG A CA 1
ATOM 1449 C C . ARG A 1 184 ? 16.788 -6.850 -32.357 1.00 87.94 184 ARG A C 1
ATOM 1451 O O . ARG A 1 184 ? 17.384 -5.878 -31.908 1.00 87.94 184 ARG A O 1
ATOM 1458 N N . SER A 1 185 ? 16.727 -8.020 -31.721 1.00 86.94 185 SER A N 1
ATOM 1459 C CA . SER A 1 185 ? 17.397 -8.273 -30.439 1.00 86.94 185 SER A CA 1
ATOM 1460 C C . SER A 1 185 ? 18.911 -8.066 -30.535 1.00 86.94 185 SER A C 1
ATOM 1462 O O . SER A 1 185 ? 19.482 -7.410 -29.669 1.00 86.94 185 SER A O 1
ATOM 1464 N N . ASP A 1 186 ? 19.544 -8.556 -31.602 1.00 86.19 186 ASP A N 1
ATOM 1465 C CA . ASP A 1 186 ? 20.979 -8.383 -31.863 1.00 86.19 186 ASP A CA 1
ATOM 1466 C C . ASP A 1 186 ? 21.347 -6.910 -32.107 1.00 86.19 186 ASP A C 1
ATOM 1468 O O . ASP A 1 186 ? 22.441 -6.462 -31.774 1.00 86.19 186 ASP A O 1
ATOM 1472 N N . ALA A 1 187 ? 20.436 -6.117 -32.682 1.00 87.50 187 ALA A N 1
ATOM 1473 C CA . ALA A 1 187 ? 20.652 -4.682 -32.833 1.00 87.50 187 ALA A CA 1
ATOM 1474 C C . ALA A 1 187 ? 20.549 -3.946 -31.487 1.00 87.50 187 ALA A C 1
ATOM 1476 O O . ALA A 1 187 ? 21.382 -3.092 -31.176 1.00 87.50 187 ALA A O 1
ATOM 1477 N N . TYR A 1 188 ? 19.545 -4.280 -30.672 1.00 91.31 188 TYR A N 1
ATOM 1478 C CA . TYR A 1 188 ? 19.347 -3.651 -29.367 1.00 91.31 188 TYR A CA 1
ATOM 1479 C C . TYR A 1 188 ? 20.365 -4.113 -28.316 1.00 91.31 188 TYR A C 1
ATOM 1481 O O . TYR A 1 188 ? 20.616 -3.361 -27.374 1.00 91.31 188 TYR A O 1
ATOM 1489 N N . SER A 1 189 ? 21.008 -5.276 -28.476 1.00 88.88 189 SER A N 1
ATOM 1490 C CA . SER A 1 189 ? 22.058 -5.726 -27.552 1.00 88.88 189 SER A CA 1
ATOM 1491 C C . SER A 1 189 ? 23.244 -4.761 -27.519 1.00 88.88 189 SER A C 1
ATOM 1493 O O . SER A 1 189 ? 23.815 -4.521 -26.461 1.00 88.88 189 SER A O 1
ATOM 1495 N N . CYS A 1 190 ? 23.564 -4.105 -28.642 1.00 88.12 190 CYS A N 1
ATOM 1496 C CA . CYS A 1 190 ? 24.574 -3.045 -28.669 1.00 88.12 190 CYS A CA 1
ATOM 1497 C C . CYS A 1 190 ? 24.196 -1.846 -27.781 1.00 88.12 190 CYS A C 1
ATOM 1499 O O . CYS A 1 190 ? 25.076 -1.229 -27.182 1.00 88.12 190 CYS A O 1
ATOM 1501 N N . ILE A 1 191 ? 22.899 -1.529 -27.667 1.00 90.25 191 ILE A N 1
ATOM 1502 C CA . ILE A 1 191 ? 22.395 -0.478 -26.772 1.00 90.25 191 ILE A CA 1
ATOM 1503 C C . ILE A 1 191 ? 22.535 -0.938 -25.318 1.00 90.25 191 ILE A C 1
ATOM 1505 O O . ILE A 1 191 ? 23.093 -0.212 -24.501 1.00 90.25 191 ILE A O 1
ATOM 1509 N N . THR A 1 192 ? 22.056 -2.135 -24.973 1.00 89.88 192 THR A N 1
ATOM 1510 C CA . THR A 1 192 ? 22.111 -2.613 -23.581 1.00 89.88 192 THR A CA 1
ATOM 1511 C C . THR A 1 192 ? 23.537 -2.793 -23.085 1.00 89.88 192 THR A C 1
ATOM 1513 O O . THR A 1 192 ? 23.825 -2.425 -21.951 1.00 89.88 192 THR A O 1
ATOM 1516 N N . ASP A 1 193 ? 24.443 -3.275 -23.933 1.00 88.56 193 ASP A N 1
ATOM 1517 C CA . ASP A 1 193 ? 25.847 -3.472 -23.572 1.00 88.56 193 ASP A CA 1
ATOM 1518 C C . ASP A 1 193 ? 26.576 -2.139 -23.387 1.00 88.56 193 ASP A C 1
ATOM 1520 O O . ASP A 1 193 ? 27.338 -1.977 -22.436 1.00 88.56 193 ASP A O 1
ATOM 1524 N N . ALA A 1 194 ? 26.310 -1.143 -24.239 1.00 88.19 194 ALA A N 1
ATOM 1525 C CA . ALA A 1 194 ? 26.872 0.193 -24.057 1.00 88.19 194 ALA A CA 1
ATOM 1526 C C . ALA A 1 194 ? 26.325 0.872 -22.783 1.00 88.19 194 ALA A C 1
ATOM 1528 O O . ALA A 1 194 ? 27.093 1.485 -22.037 1.00 88.19 194 ALA A O 1
ATOM 1529 N N . LEU A 1 195 ? 25.028 0.709 -22.479 1.00 89.62 195 LEU A N 1
ATOM 1530 C CA . LEU A 1 195 ? 24.440 1.165 -21.212 1.00 89.62 195 LEU A CA 1
ATOM 1531 C C . LEU A 1 195 ? 25.061 0.457 -20.004 1.00 89.62 195 LEU A C 1
ATOM 1533 O O . LEU A 1 195 ? 25.307 1.103 -18.986 1.00 89.62 195 LEU A O 1
ATOM 1537 N N . GLU A 1 196 ? 25.333 -0.844 -20.108 1.00 89.44 196 GLU A N 1
ATOM 1538 C CA . GLU A 1 196 ? 25.973 -1.637 -19.058 1.00 89.44 196 GLU A CA 1
ATOM 1539 C C . GLU A 1 196 ? 27.382 -1.123 -18.749 1.00 89.44 196 GLU A C 1
ATOM 1541 O O . GLU A 1 196 ? 27.709 -0.883 -17.584 1.00 89.44 196 GLU A O 1
ATOM 1546 N N . LEU A 1 197 ? 28.188 -0.876 -19.788 1.00 87.00 197 LEU A N 1
ATOM 1547 C CA . LEU A 1 197 ? 29.534 -0.316 -19.647 1.00 87.00 197 LEU A CA 1
ATOM 1548 C C . LEU A 1 197 ? 29.510 1.045 -18.943 1.00 87.00 197 LEU A C 1
ATOM 1550 O O . LEU A 1 197 ? 30.252 1.267 -17.982 1.00 87.00 197 LEU A O 1
ATOM 1554 N N . LEU A 1 198 ? 28.627 1.946 -19.381 1.00 86.31 198 LEU A N 1
ATOM 1555 C CA . LEU A 1 198 ? 28.475 3.264 -18.768 1.00 86.31 198 LEU A CA 1
ATOM 1556 C C . LEU A 1 198 ? 27.972 3.171 -17.325 1.00 86.31 198 LEU A C 1
ATOM 1558 O O . LEU A 1 198 ? 28.453 3.894 -16.454 1.00 86.31 198 LEU A O 1
ATOM 1562 N N . HIS A 1 199 ? 27.031 2.269 -17.048 1.00 87.44 199 HIS A N 1
ATOM 1563 C CA . HIS A 1 199 ? 26.485 2.068 -15.710 1.00 87.44 199 HIS A CA 1
ATOM 1564 C C . HIS A 1 199 ? 27.534 1.537 -14.728 1.00 87.44 199 HIS A C 1
ATOM 1566 O O . HIS A 1 199 ? 27.593 2.004 -13.589 1.00 87.44 199 HIS A O 1
ATOM 1572 N N . LEU A 1 200 ? 28.391 0.613 -15.171 1.00 85.25 200 LEU A N 1
ATOM 1573 C CA . LEU A 1 200 ? 29.488 0.094 -14.360 1.00 85.25 200 LEU A CA 1
ATOM 1574 C C . LEU A 1 200 ? 30.462 1.216 -13.973 1.00 85.25 200 LEU A C 1
ATOM 1576 O O . LEU A 1 200 ? 30.794 1.367 -12.797 1.00 85.25 200 LEU A O 1
ATOM 1580 N N . VAL A 1 201 ? 30.876 2.041 -14.941 1.00 83.81 201 VAL A N 1
ATOM 1581 C CA . VAL A 1 201 ? 31.793 3.166 -14.694 1.00 83.81 201 VAL A CA 1
ATOM 1582 C C . VAL A 1 201 ? 31.135 4.257 -13.846 1.00 83.81 201 VAL A C 1
ATOM 1584 O O . VAL A 1 201 ? 31.770 4.774 -12.927 1.00 83.81 201 VAL A O 1
ATOM 1587 N N . ALA A 1 202 ? 29.854 4.560 -14.063 1.00 83.19 202 ALA A N 1
ATOM 1588 C CA . ALA A 1 202 ? 29.110 5.528 -13.255 1.00 83.19 202 ALA A CA 1
ATOM 1589 C C . ALA A 1 202 ? 29.022 5.122 -11.771 1.00 83.19 202 ALA A C 1
ATOM 1591 O O . ALA A 1 202 ? 29.080 5.979 -10.891 1.00 83.19 202 ALA A O 1
ATOM 1592 N N . ASN A 1 203 ? 28.945 3.818 -11.483 1.00 80.56 203 ASN A N 1
ATOM 1593 C CA . ASN A 1 203 ? 28.856 3.284 -10.120 1.00 80.56 203 ASN A CA 1
ATOM 1594 C C . ASN A 1 203 ? 30.216 2.937 -9.483 1.00 80.56 203 ASN A C 1
ATOM 1596 O O . ASN A 1 203 ? 30.272 2.586 -8.302 1.00 80.56 203 ASN A O 1
ATOM 1600 N N . SER A 1 204 ? 31.317 3.085 -10.224 1.00 71.25 204 SER A N 1
ATOM 1601 C CA . SER A 1 204 ? 32.689 2.810 -9.762 1.00 71.25 204 SER A CA 1
ATOM 1602 C C . SER A 1 204 ? 33.144 3.646 -8.558 1.00 71.25 204 SER A C 1
ATOM 1604 O O . SER A 1 204 ? 34.066 3.260 -7.845 1.00 71.25 204 SER A O 1
ATOM 1606 N N . ALA A 1 205 ? 32.479 4.777 -8.299 1.00 55.16 205 ALA A N 1
ATOM 1607 C CA . ALA A 1 205 ? 32.734 5.636 -7.143 1.00 55.16 205 ALA A CA 1
ATOM 1608 C C . ALA A 1 205 ? 32.259 5.025 -5.807 1.00 55.16 205 ALA A C 1
ATOM 1610 O O . ALA A 1 205 ? 32.705 5.453 -4.747 1.00 55.16 205 ALA A O 1
ATOM 1611 N N . VAL A 1 206 ? 31.352 4.041 -5.850 1.00 52.31 206 VAL A N 1
ATOM 1612 C CA . VAL A 1 206 ? 30.725 3.421 -4.667 1.00 52.31 206 VAL A CA 1
ATOM 1613 C C . VAL A 1 206 ? 31.343 2.052 -4.342 1.00 52.31 206 VAL A C 1
ATOM 1615 O O . VAL A 1 206 ? 31.319 1.619 -3.192 1.00 52.31 206 VAL A O 1
ATOM 1618 N N . GLN A 1 207 ? 31.929 1.374 -5.333 1.00 50.22 207 GLN A N 1
ATOM 1619 C CA . GLN A 1 207 ? 32.631 0.093 -5.195 1.00 50.22 207 GLN A CA 1
ATOM 1620 C C . GLN A 1 207 ? 33.853 0.100 -6.131 1.00 50.22 207 GLN A C 1
ATOM 1622 O O . GLN A 1 207 ? 33.666 0.294 -7.335 1.00 50.22 207 GLN A O 1
ATOM 1627 N N . PRO A 1 208 ? 35.090 -0.109 -5.639 1.00 48.19 208 PRO A N 1
ATOM 1628 C CA . PRO A 1 208 ? 36.270 -0.092 -6.496 1.00 48.19 208 PRO A CA 1
ATOM 1629 C C . PRO A 1 208 ? 36.183 -1.223 -7.527 1.00 48.19 208 PRO A C 1
ATOM 1631 O O . PRO A 1 208 ? 36.162 -2.405 -7.178 1.00 48.19 208 PRO A O 1
ATOM 1634 N N . ILE A 1 209 ? 36.129 -0.860 -8.811 1.00 53.41 209 ILE A N 1
ATOM 1635 C CA . ILE A 1 209 ? 36.187 -1.822 -9.914 1.00 53.41 209 ILE A CA 1
ATOM 1636 C C . ILE A 1 209 ? 37.577 -2.466 -9.880 1.00 53.41 209 ILE A C 1
ATOM 1638 O O . ILE A 1 209 ? 38.580 -1.803 -10.141 1.00 53.41 209 ILE A O 1
ATOM 1642 N N . SER A 1 210 ? 37.654 -3.760 -9.569 1.00 48.59 210 SER A N 1
ATOM 1643 C CA . SER A 1 210 ? 38.879 -4.524 -9.804 1.00 48.59 210 SER A CA 1
ATOM 1644 C C . SER A 1 210 ? 39.062 -4.709 -11.311 1.00 48.59 210 SER A C 1
ATOM 1646 O O . SER A 1 210 ? 38.109 -4.962 -12.045 1.00 48.59 210 SER A O 1
ATOM 1648 N N . SER A 1 211 ? 40.295 -4.592 -11.804 1.00 46.16 211 SER A N 1
ATOM 1649 C CA . SER A 1 211 ? 40.624 -4.738 -13.231 1.00 46.16 211 SER A CA 1
ATOM 1650 C C . SER A 1 211 ? 40.135 -6.063 -13.849 1.00 46.16 211 SER A C 1
ATOM 1652 O O . SER A 1 211 ? 40.017 -6.155 -15.066 1.00 46.16 211 SER A O 1
ATOM 1654 N N . SER A 1 212 ? 39.802 -7.059 -13.017 1.00 43.75 212 SER A N 1
ATOM 1655 C CA . SER A 1 212 ? 39.273 -8.377 -13.376 1.00 43.75 212 SER A CA 1
ATOM 1656 C C . SER A 1 212 ? 37.759 -8.446 -13.641 1.00 43.75 212 SER A C 1
ATOM 1658 O O . SER A 1 212 ? 37.301 -9.445 -14.191 1.00 43.75 212 SER A O 1
ATOM 1660 N N . THR A 1 213 ? 36.949 -7.442 -13.274 1.00 50.19 213 THR A N 1
ATOM 1661 C CA . THR A 1 213 ? 35.482 -7.506 -13.485 1.00 50.19 213 THR A CA 1
ATOM 1662 C C . THR A 1 213 ? 35.073 -7.215 -14.930 1.00 50.19 213 THR A C 1
ATOM 1664 O O . THR A 1 213 ? 34.066 -7.735 -15.399 1.00 50.19 213 THR A O 1
ATOM 1667 N N . LEU A 1 214 ? 35.860 -6.413 -15.652 1.00 50.00 214 LEU A N 1
ATOM 1668 C CA . LEU A 1 214 ? 35.630 -6.098 -17.068 1.00 50.00 214 LEU A CA 1
ATOM 1669 C C . LEU A 1 214 ? 36.249 -7.139 -18.011 1.00 50.00 214 LEU A C 1
ATOM 1671 O O . LEU A 1 214 ? 35.701 -7.371 -19.079 1.00 50.00 214 LEU A O 1
ATOM 1675 N N . SER A 1 215 ? 37.332 -7.814 -17.601 1.00 43.25 215 SER A N 1
ATOM 1676 C CA . SER A 1 215 ? 37.959 -8.881 -18.398 1.00 43.25 215 SER A CA 1
ATOM 1677 C C . SER A 1 215 ? 37.168 -10.194 -18.397 1.00 43.25 215 SER A C 1
ATOM 1679 O O . SER A 1 215 ? 37.383 -11.029 -19.268 1.00 43.25 215 SER A O 1
ATOM 1681 N N . ASN A 1 216 ? 36.285 -10.398 -17.411 1.00 41.78 216 ASN A N 1
ATOM 1682 C CA . ASN A 1 216 ? 35.521 -11.640 -17.234 1.00 41.78 216 ASN A CA 1
ATOM 1683 C C . ASN A 1 216 ? 34.070 -11.560 -17.730 1.00 41.78 216 ASN A C 1
ATOM 1685 O O . ASN A 1 216 ? 33.386 -12.582 -17.761 1.00 41.78 216 ASN A O 1
ATOM 1689 N N . ALA A 1 217 ? 33.584 -10.376 -18.100 1.00 47.50 217 ALA A N 1
ATOM 1690 C CA . ALA A 1 217 ? 32.258 -10.219 -18.678 1.00 47.50 217 ALA A CA 1
ATOM 1691 C C . ALA A 1 217 ? 32.372 -10.222 -20.208 1.00 47.50 217 ALA A C 1
ATOM 1693 O O . ALA A 1 217 ? 33.148 -9.470 -20.789 1.00 47.50 217 ALA A O 1
ATOM 1694 N N . SER A 1 218 ? 31.615 -11.114 -20.849 1.00 54.56 218 SER A N 1
ATOM 1695 C CA . SER A 1 218 ? 31.563 -11.313 -22.303 1.00 54.56 218 SER A CA 1
ATOM 1696 C C . SER A 1 218 ? 30.840 -10.151 -23.002 1.00 54.56 218 SER A C 1
ATOM 1698 O O . SER A 1 218 ? 29.796 -10.356 -23.617 1.00 54.56 218 SER A O 1
ATOM 1700 N N . TYR A 1 219 ? 31.347 -8.926 -22.869 1.00 63.12 219 TYR A N 1
ATOM 1701 C CA . TYR A 1 219 ? 30.804 -7.773 -23.584 1.00 63.12 219 TYR A CA 1
ATOM 1702 C C . TYR A 1 219 ? 31.069 -7.900 -25.084 1.00 63.12 219 TYR A C 1
ATOM 1704 O O . TYR A 1 219 ? 32.106 -8.418 -25.498 1.00 63.12 219 TYR A O 1
ATOM 1712 N N . LEU A 1 220 ? 30.156 -7.370 -25.901 1.00 62.16 220 LEU A N 1
ATOM 1713 C CA . LEU A 1 220 ? 30.317 -7.330 -27.357 1.00 62.16 220 LEU A CA 1
ATOM 1714 C C . LEU A 1 220 ? 31.520 -6.481 -27.820 1.00 62.16 220 LEU A C 1
ATOM 1716 O O . LEU A 1 220 ? 31.963 -6.623 -28.957 1.00 62.16 220 LEU A O 1
ATOM 1720 N N . PHE A 1 221 ? 32.047 -5.603 -26.962 1.00 74.69 221 PHE A N 1
ATOM 1721 C CA . PHE A 1 221 ? 32.991 -4.545 -27.327 1.00 74.69 221 PHE A CA 1
ATOM 1722 C C . PHE A 1 221 ? 34.408 -4.813 -26.810 1.00 74.69 221 PHE A C 1
ATOM 1724 O O . PHE A 1 221 ? 34.651 -4.810 -25.601 1.00 74.69 221 PHE A O 1
ATOM 1731 N N . SER A 1 222 ? 35.367 -4.977 -27.728 1.00 71.50 222 SER A N 1
ATOM 1732 C CA . SER A 1 222 ? 36.800 -5.076 -27.416 1.00 71.50 222 SER A CA 1
ATOM 1733 C C . SER A 1 222 ? 37.368 -3.805 -26.781 1.00 71.50 222 SER A C 1
ATOM 1735 O O . SER A 1 222 ? 38.335 -3.869 -26.025 1.00 71.50 222 SER A O 1
ATOM 1737 N N . SER A 1 223 ? 36.756 -2.652 -27.050 1.00 69.12 223 SER A N 1
ATOM 1738 C CA . SER A 1 223 ? 37.218 -1.330 -26.619 1.00 69.12 223 SER A CA 1
ATOM 1739 C C . SER A 1 223 ? 36.588 -0.858 -25.304 1.00 69.12 223 SER A C 1
ATOM 1741 O O . SER A 1 223 ? 36.677 0.322 -24.960 1.00 69.12 223 SER A O 1
ATOM 1743 N N . ALA A 1 224 ? 35.986 -1.765 -24.527 1.00 70.12 224 ALA A N 1
ATOM 1744 C CA . ALA A 1 224 ? 35.340 -1.463 -23.246 1.00 70.12 224 ALA A CA 1
ATOM 1745 C C . ALA A 1 224 ? 36.248 -0.709 -22.249 1.00 70.12 224 ALA A C 1
ATOM 1747 O O . ALA A 1 224 ? 35.771 0.111 -21.461 1.00 70.12 224 ALA A O 1
ATOM 1748 N N . ASP A 1 225 ? 37.566 -0.921 -22.308 1.00 72.81 225 ASP A N 1
ATOM 1749 C CA . ASP A 1 225 ? 38.535 -0.241 -21.442 1.00 72.81 225 ASP A CA 1
ATOM 1750 C C . ASP A 1 225 ? 38.621 1.277 -21.673 1.00 72.81 225 ASP A C 1
ATOM 1752 O O . ASP A 1 225 ? 38.983 2.012 -20.752 1.00 72.81 225 ASP A O 1
ATOM 1756 N N . TYR A 1 226 ? 38.244 1.780 -22.854 1.00 70.38 226 TYR A N 1
ATOM 1757 C CA . TYR A 1 226 ? 38.255 3.219 -23.143 1.00 70.38 226 TYR A CA 1
ATOM 1758 C C . TYR A 1 226 ? 37.242 3.981 -22.288 1.00 70.38 226 TYR A C 1
ATOM 1760 O O . TYR A 1 226 ? 37.508 5.118 -21.900 1.00 70.38 226 TYR A O 1
ATOM 1768 N N . VAL A 1 227 ? 36.135 3.338 -21.905 1.00 76.31 227 VAL A N 1
ATOM 1769 C CA . VAL A 1 227 ? 35.085 3.932 -21.063 1.00 76.31 227 VAL A CA 1
ATOM 1770 C C . VAL A 1 227 ? 35.628 4.306 -19.676 1.00 76.31 227 VAL A C 1
ATOM 1772 O O . VAL A 1 227 ? 35.157 5.269 -19.078 1.00 76.31 227 VAL A O 1
ATOM 1775 N N . LYS A 1 228 ? 36.695 3.646 -19.190 1.00 75.50 228 LYS A N 1
ATOM 1776 C CA . LYS A 1 228 ? 37.378 4.006 -17.928 1.00 75.50 228 LYS A CA 1
ATOM 1777 C C . LYS A 1 228 ? 38.014 5.399 -17.949 1.00 75.50 228 LYS A C 1
ATOM 1779 O O . LYS A 1 228 ? 38.324 5.933 -16.889 1.00 75.50 228 LYS A O 1
ATOM 1784 N N . LYS A 1 229 ? 38.238 5.983 -19.132 1.00 76.25 229 LYS A N 1
ATOM 1785 C CA . LYS A 1 229 ? 38.755 7.354 -19.271 1.00 76.25 229 LYS A CA 1
ATOM 1786 C C . LYS A 1 229 ? 37.711 8.406 -18.881 1.00 76.25 229 LYS A C 1
ATOM 1788 O O . LYS A 1 229 ? 38.078 9.551 -18.631 1.00 76.25 229 LYS A O 1
ATOM 1793 N N . LEU A 1 230 ? 36.428 8.040 -18.830 1.00 78.38 230 LEU A N 1
ATOM 1794 C CA . LEU A 1 230 ? 35.362 8.926 -18.370 1.00 78.38 230 LEU A CA 1
ATOM 1795 C C . LEU A 1 230 ? 35.364 9.025 -16.846 1.00 78.38 230 LEU A C 1
ATOM 1797 O O . LEU A 1 230 ? 35.546 8.038 -16.135 1.00 78.38 230 LEU A O 1
ATOM 1801 N N . SER A 1 231 ? 35.076 10.223 -16.339 1.00 82.50 231 SER A N 1
ATOM 1802 C CA . SER A 1 231 ? 34.725 10.376 -14.930 1.00 82.50 231 SER A CA 1
ATOM 1803 C C . SER A 1 231 ? 33.384 9.674 -14.646 1.00 82.50 231 SER A C 1
ATOM 1805 O O . SER A 1 231 ? 32.528 9.619 -15.535 1.00 82.50 231 SER A O 1
ATOM 1807 N N . PRO A 1 232 ? 33.133 9.194 -13.413 1.00 84.25 232 PRO A N 1
ATOM 1808 C CA . PRO A 1 232 ? 31.848 8.583 -13.058 1.00 84.25 232 PRO A CA 1
ATOM 1809 C C . PRO A 1 232 ? 30.646 9.505 -13.322 1.00 84.25 232 PRO A C 1
ATOM 1811 O O . PRO A 1 232 ? 29.584 9.050 -13.741 1.00 84.25 232 PRO A O 1
ATOM 1814 N N . ALA A 1 233 ? 30.827 10.819 -13.140 1.00 84.94 233 ALA A N 1
ATOM 1815 C CA . ALA A 1 233 ? 29.809 11.822 -13.444 1.00 84.94 233 ALA A CA 1
ATOM 1816 C C . ALA A 1 233 ? 29.521 11.917 -14.952 1.00 84.94 233 ALA A C 1
ATOM 1818 O O . ALA A 1 233 ? 28.358 11.919 -15.349 1.00 84.94 233 ALA A O 1
ATOM 1819 N N . ASN A 1 234 ? 30.559 11.928 -15.793 1.00 85.50 234 ASN A N 1
ATOM 1820 C CA . ASN A 1 234 ? 30.388 11.974 -17.246 1.00 85.50 234 ASN A CA 1
ATOM 1821 C C . ASN A 1 234 ? 29.803 10.663 -17.782 1.00 85.50 234 ASN A C 1
ATOM 1823 O O . ASN A 1 234 ? 28.929 10.700 -18.637 1.00 85.50 234 ASN A O 1
ATOM 1827 N N . ALA A 1 235 ? 30.207 9.512 -17.237 1.00 86.88 235 ALA A N 1
ATOM 1828 C CA . ALA A 1 235 ? 29.616 8.222 -17.593 1.00 86.88 235 ALA A CA 1
ATOM 1829 C C . ALA A 1 235 ? 28.111 8.174 -17.273 1.00 86.88 235 ALA A C 1
ATOM 1831 O O . ALA A 1 235 ? 27.322 7.661 -18.065 1.00 86.88 235 ALA A O 1
ATOM 1832 N N . LYS A 1 236 ? 27.694 8.764 -16.143 1.00 87.94 236 LYS A N 1
ATOM 1833 C CA . LYS A 1 236 ? 26.274 8.923 -15.806 1.00 87.94 236 LYS A CA 1
ATOM 1834 C C . LYS A 1 236 ? 25.548 9.833 -16.805 1.00 87.94 236 LYS A C 1
ATOM 1836 O O . LYS A 1 236 ? 24.470 9.466 -17.259 1.00 87.94 236 LYS A O 1
ATOM 1841 N N . LEU A 1 237 ? 26.135 10.979 -17.157 1.00 90.06 237 LEU A N 1
ATOM 1842 C CA . LEU A 1 237 ? 25.554 11.912 -18.132 1.00 90.06 237 LEU A CA 1
ATOM 1843 C C . LEU A 1 237 ? 25.357 11.257 -19.503 1.00 90.06 237 LEU A C 1
ATOM 1845 O O . LEU A 1 237 ? 24.272 11.355 -20.068 1.00 90.06 237 LEU A O 1
ATOM 1849 N N . GLU A 1 238 ? 26.365 10.543 -20.004 1.00 88.38 238 GLU A N 1
ATOM 1850 C CA . GLU A 1 238 ? 26.279 9.829 -21.283 1.00 88.38 238 GLU A CA 1
ATOM 1851 C C . GLU A 1 238 ? 25.231 8.711 -21.243 1.00 88.38 238 GLU A C 1
ATOM 1853 O O . GLU A 1 238 ? 24.449 8.559 -22.181 1.00 88.38 238 GLU A O 1
ATOM 1858 N N . ARG A 1 239 ? 25.142 7.966 -20.132 1.00 91.25 239 ARG A N 1
ATOM 1859 C CA . ARG A 1 239 ? 24.103 6.942 -19.936 1.00 91.25 239 ARG A CA 1
ATOM 1860 C C . ARG A 1 239 ? 22.708 7.556 -20.002 1.00 91.25 239 ARG A C 1
ATOM 1862 O O . ARG A 1 239 ? 21.841 7.042 -20.704 1.00 91.25 239 ARG A O 1
ATOM 1869 N N . ASP A 1 240 ? 22.494 8.646 -19.271 1.00 90.12 240 ASP A N 1
ATOM 1870 C CA . ASP A 1 240 ? 21.196 9.314 -19.188 1.00 90.12 240 ASP A CA 1
ATOM 1871 C C . ASP A 1 240 ? 20.823 9.945 -20.547 1.00 90.12 240 ASP A C 1
ATOM 1873 O O . ASP A 1 240 ? 19.675 9.842 -20.981 1.00 90.12 240 ASP A O 1
ATOM 1877 N N . ALA A 1 241 ? 21.800 10.492 -21.282 1.00 89.75 241 ALA A N 1
ATOM 1878 C CA . ALA A 1 241 ? 21.616 10.989 -22.648 1.00 89.75 241 ALA A CA 1
ATOM 1879 C C . ALA A 1 241 ? 21.231 9.875 -23.636 1.00 89.75 241 ALA A C 1
ATOM 1881 O O . ALA A 1 241 ? 20.401 10.076 -24.526 1.00 89.75 241 ALA A O 1
ATOM 1882 N N . MET A 1 242 ? 21.808 8.687 -23.469 1.00 91.75 242 MET A N 1
ATOM 1883 C CA . MET A 1 242 ? 21.517 7.521 -24.293 1.00 91.75 242 MET A CA 1
ATOM 1884 C C . MET A 1 242 ? 20.101 6.980 -24.030 1.00 91.75 242 MET A C 1
ATOM 1886 O O . MET A 1 242 ? 19.371 6.690 -24.978 1.00 91.75 242 MET A O 1
ATOM 1890 N N . ILE A 1 243 ? 19.673 6.935 -22.762 1.00 90.88 243 ILE A N 1
ATOM 1891 C CA . ILE A 1 243 ? 18.293 6.595 -22.371 1.00 90.88 243 ILE A CA 1
ATOM 1892 C C . ILE A 1 243 ? 17.303 7.613 -22.949 1.00 90.88 243 ILE A C 1
ATOM 1894 O O . ILE A 1 243 ? 16.310 7.223 -23.563 1.00 90.88 243 ILE A O 1
ATOM 1898 N N . ALA A 1 244 ? 17.592 8.912 -22.821 1.00 90.38 244 ALA A N 1
ATOM 1899 C CA . ALA A 1 244 ? 16.755 9.971 -23.381 1.00 90.38 244 ALA A CA 1
ATOM 1900 C C . ALA A 1 244 ? 16.599 9.822 -24.902 1.00 90.38 244 ALA A C 1
ATOM 1902 O O . ALA A 1 244 ? 15.487 9.902 -25.423 1.00 90.38 244 ALA A O 1
ATOM 1903 N N . ARG A 1 245 ? 17.687 9.499 -25.615 1.00 89.94 245 ARG A N 1
ATOM 1904 C CA . ARG A 1 245 ? 17.641 9.270 -27.064 1.00 89.94 245 ARG A CA 1
ATOM 1905 C C . ARG A 1 245 ? 16.750 8.086 -27.447 1.00 89.94 245 ARG A C 1
ATOM 1907 O O . ARG A 1 245 ? 16.079 8.160 -28.477 1.00 89.94 245 ARG A O 1
ATOM 1914 N N . VAL A 1 246 ? 16.718 7.020 -26.642 1.00 90.44 246 VAL A N 1
ATOM 1915 C CA . VAL A 1 246 ? 15.789 5.894 -26.851 1.00 90.44 246 VAL A CA 1
ATOM 1916 C C . VAL A 1 246 ? 14.345 6.346 -26.633 1.00 90.44 246 VAL A C 1
ATOM 1918 O O . VAL A 1 246 ? 13.498 6.021 -27.459 1.00 90.44 246 VAL A O 1
ATOM 1921 N N . PHE A 1 247 ? 14.063 7.141 -25.598 1.00 89.25 247 PHE A N 1
ATOM 1922 C CA . PHE A 1 247 ? 12.710 7.649 -25.316 1.00 89.25 247 PHE A CA 1
ATOM 1923 C C . PHE A 1 247 ? 12.196 8.669 -26.344 1.00 89.25 247 PHE A C 1
ATOM 1925 O O . PHE A 1 247 ? 10.988 8.823 -26.507 1.00 89.25 247 PHE A O 1
ATOM 1932 N N . GLU A 1 248 ? 13.094 9.330 -27.075 1.00 89.19 248 GLU A N 1
ATOM 1933 C CA . GLU A 1 248 ? 12.763 10.152 -28.249 1.00 89.19 248 GLU A CA 1
ATOM 1934 C C . GLU A 1 248 ? 12.412 9.316 -29.495 1.00 89.19 248 GLU A C 1
ATOM 1936 O O . GLU A 1 248 ? 11.938 9.862 -30.492 1.00 89.19 248 GLU A O 1
ATOM 1941 N N . SER A 1 249 ? 12.690 8.009 -29.497 1.00 87.88 249 SER A N 1
ATOM 1942 C CA . SER A 1 249 ? 12.416 7.146 -30.649 1.00 87.88 249 SER A CA 1
ATOM 1943 C C . SER A 1 249 ? 10.942 6.721 -30.726 1.00 87.88 249 SER A C 1
ATOM 1945 O O . SER A 1 249 ? 10.198 6.779 -29.751 1.00 87.88 249 SER A O 1
ATOM 1947 N N . GLU A 1 250 ? 10.500 6.261 -31.898 1.00 86.69 250 GLU A N 1
ATOM 1948 C CA . GLU A 1 250 ? 9.147 5.708 -32.091 1.00 86.69 250 GLU A CA 1
ATOM 1949 C C . GLU A 1 250 ? 9.116 4.167 -32.043 1.00 86.69 250 GLU A C 1
ATOM 1951 O O . GLU A 1 250 ? 8.083 3.553 -32.315 1.00 86.69 250 GLU A O 1
ATOM 1956 N N . ASP A 1 251 ? 10.247 3.521 -31.736 1.00 88.12 251 ASP A N 1
ATOM 1957 C CA . ASP A 1 251 ? 10.378 2.063 -31.777 1.00 88.12 251 ASP A CA 1
ATOM 1958 C C . ASP A 1 251 ? 10.026 1.426 -30.426 1.00 88.12 251 ASP A C 1
ATOM 1960 O O . ASP A 1 251 ? 10.832 1.407 -29.496 1.00 88.12 251 ASP A O 1
ATOM 1964 N N . GLU A 1 252 ? 8.811 0.887 -30.316 1.00 88.50 252 GLU A N 1
ATOM 1965 C CA . GLU A 1 252 ? 8.286 0.261 -29.093 1.00 88.50 252 GLU A CA 1
ATOM 1966 C C . GLU A 1 252 ? 9.183 -0.873 -28.572 1.00 88.50 252 GLU A C 1
ATOM 1968 O O . GLU A 1 252 ? 9.401 -0.973 -27.367 1.00 88.50 252 GLU A O 1
ATOM 1973 N N . LEU A 1 253 ? 9.777 -1.688 -29.452 1.00 88.62 253 LEU A N 1
ATOM 1974 C CA . LEU A 1 253 ? 10.610 -2.815 -29.014 1.00 88.62 253 LEU A CA 1
ATOM 1975 C C . LEU A 1 253 ? 11.932 -2.354 -28.391 1.00 88.62 253 LEU A C 1
ATOM 1977 O O . LEU A 1 253 ? 12.379 -2.942 -27.408 1.00 88.62 253 LEU A O 1
ATOM 1981 N N . ALA A 1 254 ? 12.518 -1.266 -28.898 1.00 89.19 254 ALA A N 1
ATOM 1982 C CA . ALA A 1 254 ? 13.709 -0.669 -28.299 1.00 89.19 254 ALA A CA 1
ATOM 1983 C C . ALA A 1 254 ? 13.420 -0.143 -26.881 1.00 89.19 254 ALA A C 1
ATOM 1985 O O . ALA A 1 254 ? 14.240 -0.310 -25.975 1.00 89.19 254 ALA A O 1
ATOM 1986 N N . HIS A 1 255 ? 12.229 0.433 -26.668 1.00 90.31 255 HIS A N 1
ATOM 1987 C CA . HIS A 1 255 ? 11.778 0.847 -25.338 1.00 90.31 255 HIS A CA 1
ATOM 1988 C C . HIS A 1 255 ? 11.650 -0.351 -24.403 1.00 90.31 255 HIS A C 1
ATOM 1990 O O . HIS A 1 255 ? 12.197 -0.309 -23.307 1.00 90.31 255 HIS A O 1
ATOM 1996 N N . VAL A 1 256 ? 10.997 -1.432 -24.842 1.00 90.31 256 VAL A N 1
ATOM 1997 C CA . VAL A 1 256 ? 10.831 -2.666 -24.053 1.00 90.31 256 VAL A CA 1
ATOM 1998 C C . VAL A 1 256 ? 12.185 -3.237 -23.621 1.00 90.31 256 VAL A C 1
ATOM 2000 O O . VAL A 1 256 ? 12.371 -3.556 -22.445 1.00 90.31 256 VAL A O 1
ATOM 2003 N N . THR A 1 257 ? 13.167 -3.299 -24.525 1.00 90.00 257 THR A N 1
ATOM 2004 C CA . THR A 1 257 ? 14.521 -3.770 -24.193 1.00 90.00 257 THR A CA 1
ATOM 2005 C C . THR A 1 257 ? 15.187 -2.897 -23.125 1.00 90.00 257 THR A C 1
ATOM 2007 O O . THR A 1 257 ? 15.739 -3.415 -22.150 1.00 90.00 257 THR A O 1
ATOM 2010 N N . VAL A 1 258 ? 15.095 -1.570 -23.251 1.00 90.50 258 VAL A N 1
ATOM 2011 C CA . VAL A 1 258 ? 15.660 -0.644 -22.258 1.00 90.50 258 VAL A CA 1
ATOM 2012 C C . VAL A 1 258 ? 14.879 -0.670 -20.941 1.00 90.50 258 VAL A C 1
ATOM 2014 O O . VAL A 1 258 ? 15.490 -0.573 -19.879 1.00 90.50 258 VAL A O 1
ATOM 2017 N N . PHE A 1 259 ? 13.560 -0.876 -20.964 1.00 90.94 259 PHE A N 1
ATOM 2018 C CA . PHE A 1 259 ? 12.740 -1.045 -19.762 1.00 90.94 259 PHE A CA 1
ATOM 2019 C C . PHE A 1 259 ? 13.173 -2.278 -18.968 1.00 90.94 259 PHE A C 1
ATOM 2021 O O . PHE A 1 259 ? 13.406 -2.173 -17.763 1.00 90.94 259 PHE A O 1
ATOM 2028 N N . HIS A 1 260 ? 13.363 -3.423 -19.631 1.00 89.94 260 HIS A N 1
ATOM 2029 C CA . HIS A 1 260 ? 13.909 -4.617 -18.984 1.00 89.94 260 HIS A CA 1
ATOM 2030 C C . HIS A 1 260 ? 15.284 -4.356 -18.370 1.00 89.94 260 HIS A C 1
ATOM 2032 O O . HIS A 1 260 ? 15.522 -4.736 -17.220 1.00 89.94 260 HIS A O 1
ATOM 2038 N N . TRP A 1 261 ? 16.171 -3.667 -19.095 1.00 91.38 261 TRP A N 1
ATOM 2039 C CA . TRP A 1 261 ? 17.490 -3.321 -18.576 1.00 91.38 261 TRP A CA 1
ATOM 2040 C C . TRP A 1 261 ? 17.394 -2.408 -17.339 1.00 91.38 261 TRP A C 1
ATOM 2042 O O . TRP A 1 261 ? 17.940 -2.750 -16.289 1.00 91.38 261 TRP A O 1
ATOM 2052 N N . LEU A 1 262 ? 16.619 -1.320 -17.394 1.00 89.88 262 LEU A N 1
ATOM 2053 C CA . LEU A 1 262 ? 16.411 -0.394 -16.270 1.00 89.88 262 LEU A CA 1
ATOM 2054 C C . LEU A 1 262 ? 15.836 -1.104 -15.033 1.00 89.88 262 LEU A C 1
ATOM 2056 O O . LEU A 1 262 ? 16.313 -0.892 -13.915 1.00 89.88 262 LEU A O 1
ATOM 2060 N N . LEU A 1 263 ? 14.866 -2.003 -15.226 1.00 88.62 263 LEU A N 1
ATOM 2061 C CA . LEU A 1 263 ? 14.285 -2.807 -14.148 1.00 88.62 263 LEU A CA 1
ATOM 2062 C C . LEU A 1 263 ? 15.258 -3.839 -13.570 1.00 88.62 263 LEU A C 1
ATOM 2064 O O . LEU A 1 263 ? 15.174 -4.134 -12.373 1.00 88.62 263 LEU A O 1
ATOM 2068 N N . SER A 1 264 ? 16.177 -4.376 -14.379 1.00 88.31 264 SER A N 1
ATOM 2069 C CA . SER A 1 264 ? 17.229 -5.288 -13.908 1.00 88.31 264 SER A CA 1
ATOM 2070 C C . SER A 1 264 ? 18.243 -4.579 -13.001 1.00 88.31 264 SER A C 1
ATOM 2072 O O . SER A 1 264 ? 18.767 -5.185 -12.070 1.00 88.31 264 SER A O 1
ATOM 2074 N N . LYS A 1 265 ? 18.465 -3.276 -13.226 1.00 86.38 265 LYS A N 1
ATOM 2075 C CA . LYS A 1 265 ? 19.381 -2.425 -12.448 1.00 86.38 265 LYS A CA 1
ATOM 2076 C C . LYS A 1 265 ? 18.722 -1.674 -11.294 1.00 86.38 265 LYS A C 1
ATOM 2078 O O . LYS A 1 265 ? 19.375 -0.863 -10.647 1.00 86.38 265 LYS A O 1
ATOM 2083 N N . GLY A 1 266 ? 17.437 -1.920 -11.033 1.00 84.19 266 GLY A N 1
ATOM 2084 C CA . GLY A 1 266 ? 16.698 -1.247 -9.961 1.00 84.19 266 GLY A CA 1
ATOM 2085 C C . GLY A 1 266 ? 16.426 0.239 -10.219 1.00 84.19 266 GLY A C 1
ATOM 2086 O O . GLY A 1 266 ? 16.099 0.960 -9.286 1.00 84.19 266 GLY A O 1
ATOM 2087 N N . MET A 1 267 ? 16.528 0.709 -11.466 1.00 85.31 267 MET A N 1
ATOM 2088 C CA . MET A 1 267 ? 16.261 2.100 -11.853 1.00 85.31 267 MET A CA 1
ATOM 2089 C C . MET A 1 267 ? 14.788 2.303 -12.244 1.00 85.31 267 MET A C 1
ATOM 2091 O O . MET A 1 267 ? 14.479 2.877 -13.288 1.00 85.31 267 MET A O 1
ATOM 2095 N N . SER A 1 268 ? 13.863 1.811 -11.414 1.00 85.69 268 SER A N 1
ATOM 2096 C CA . SER A 1 268 ? 12.418 1.955 -11.650 1.00 85.69 268 SER A CA 1
ATOM 2097 C C . SER A 1 268 ? 11.948 3.405 -11.611 1.00 85.69 268 SER A C 1
ATOM 2099 O O . SER A 1 268 ? 11.002 3.753 -12.310 1.00 85.69 268 SER A O 1
ATOM 2101 N N . ASP A 1 269 ? 12.613 4.254 -10.830 1.00 84.69 269 ASP A N 1
ATOM 2102 C CA . ASP A 1 269 ? 12.201 5.647 -10.643 1.00 84.69 269 ASP A CA 1
ATOM 2103 C C . ASP A 1 269 ? 12.350 6.453 -11.940 1.00 84.69 269 ASP A C 1
ATOM 2105 O O . ASP A 1 269 ? 11.444 7.191 -12.314 1.00 84.69 269 ASP A O 1
ATOM 2109 N N . VAL A 1 270 ? 13.420 6.201 -12.705 1.00 85.56 270 VAL A N 1
ATOM 2110 C CA . VAL A 1 270 ? 13.648 6.822 -14.024 1.00 85.56 270 VAL A CA 1
ATOM 2111 C C . VAL A 1 270 ? 12.520 6.474 -15.001 1.00 85.56 270 VAL A C 1
ATOM 2113 O O . VAL A 1 270 ? 12.071 7.324 -15.766 1.00 85.56 270 VAL A O 1
ATOM 2116 N N . LEU A 1 271 ? 12.026 5.231 -14.966 1.00 84.56 271 LEU A N 1
ATOM 2117 C CA . LEU A 1 271 ? 10.901 4.801 -15.804 1.00 84.56 271 LEU A CA 1
ATOM 2118 C C . LEU A 1 271 ? 9.615 5.522 -15.421 1.00 84.56 271 LEU A C 1
ATOM 2120 O O . LEU A 1 271 ? 8.901 6.015 -16.295 1.00 84.56 271 LEU A O 1
ATOM 2124 N N . ILE A 1 272 ? 9.352 5.606 -14.119 1.00 84.56 272 ILE A N 1
ATOM 2125 C CA . ILE A 1 272 ? 8.171 6.265 -13.572 1.00 84.56 272 ILE A CA 1
ATOM 2126 C C . ILE A 1 272 ? 8.171 7.765 -13.929 1.00 84.56 272 ILE A C 1
ATOM 2128 O O . ILE A 1 272 ? 7.130 8.302 -14.299 1.00 84.56 272 ILE A O 1
ATOM 2132 N N . GLU A 1 273 ? 9.329 8.427 -13.892 1.00 84.69 273 GLU A N 1
ATOM 2133 C CA . GLU A 1 273 ? 9.476 9.853 -14.221 1.00 84.69 273 GLU A CA 1
ATOM 2134 C C . GLU A 1 273 ? 9.413 10.153 -15.728 1.00 84.69 273 GLU A C 1
ATOM 2136 O O . GLU A 1 273 ? 8.990 11.237 -16.125 1.00 84.69 273 GLU A O 1
ATOM 2141 N N . SER A 1 274 ? 9.793 9.197 -16.581 1.00 77.12 274 SER A N 1
ATOM 2142 C CA . SER A 1 274 ? 9.949 9.404 -18.031 1.00 77.12 274 SER A CA 1
ATOM 2143 C C . SER A 1 274 ? 8.661 9.735 -18.799 1.00 77.12 274 SER A C 1
ATOM 2145 O O . SER A 1 274 ? 8.738 10.176 -19.946 1.00 77.12 274 SER A O 1
ATOM 2147 N N . ARG A 1 275 ? 7.476 9.497 -18.210 1.00 79.25 275 ARG A N 1
ATOM 2148 C CA . ARG A 1 275 ? 6.148 9.650 -18.852 1.00 79.25 275 ARG A CA 1
ATOM 2149 C C . ARG A 1 275 ? 6.049 8.999 -20.244 1.00 79.25 275 ARG A C 1
ATOM 2151 O O . ARG A 1 275 ? 5.314 9.467 -21.113 1.00 79.25 275 ARG A O 1
ATOM 2158 N N . CYS A 1 276 ? 6.782 7.909 -20.480 1.00 81.88 276 CYS A N 1
ATOM 2159 C CA . CYS A 1 276 ? 6.803 7.253 -21.785 1.00 81.88 276 CYS A CA 1
ATOM 2160 C C . CYS A 1 276 ? 5.449 6.591 -22.111 1.00 81.88 276 CYS A C 1
ATOM 2162 O O . CYS A 1 276 ? 4.909 5.843 -21.296 1.00 81.88 276 CYS A O 1
ATOM 2164 N N . ARG A 1 277 ? 4.936 6.810 -23.333 1.00 84.12 277 ARG A N 1
ATOM 2165 C CA . ARG A 1 277 ? 3.635 6.290 -23.809 1.00 84.12 277 ARG A CA 1
ATOM 2166 C C . ARG A 1 277 ? 3.567 4.763 -23.942 1.00 84.12 277 ARG A C 1
ATOM 2168 O O . ARG A 1 277 ? 2.482 4.200 -23.929 1.00 84.12 277 ARG A O 1
ATOM 2175 N N . PHE A 1 278 ? 4.712 4.103 -24.113 1.00 85.44 278 PHE A N 1
ATOM 2176 C CA . PHE A 1 278 ? 4.786 2.650 -24.310 1.00 85.44 278 PHE A CA 1
ATOM 2177 C C . PHE A 1 278 ? 4.903 1.879 -22.990 1.00 85.44 278 PHE A C 1
ATOM 2179 O O . PHE A 1 278 ? 4.752 0.660 -22.974 1.00 85.44 278 PHE A O 1
ATOM 2186 N N . PHE A 1 279 ? 5.162 2.573 -21.877 1.00 85.69 279 PHE A N 1
ATOM 2187 C CA . PHE A 1 279 ? 5.411 1.930 -20.589 1.00 85.69 279 PHE A CA 1
ATOM 2188 C C . PHE A 1 279 ? 4.167 1.236 -20.027 1.00 85.69 279 PHE A C 1
ATOM 2190 O O . PHE A 1 279 ? 4.263 0.124 -19.520 1.00 85.69 279 PHE A O 1
ATOM 2197 N N . GLU A 1 280 ? 2.990 1.841 -20.187 1.00 84.69 280 GLU A N 1
ATOM 2198 C CA . GLU A 1 280 ? 1.720 1.237 -19.777 1.00 84.69 280 GLU A CA 1
ATOM 2199 C C . GLU A 1 280 ? 1.455 -0.088 -20.513 1.00 84.69 280 GLU A C 1
ATOM 2201 O O . GLU A 1 280 ? 1.189 -1.104 -19.874 1.00 84.69 280 GLU A O 1
ATOM 2206 N N . GLY A 1 281 ? 1.617 -0.106 -21.843 1.00 83.62 281 GLY A N 1
ATOM 2207 C CA . GLY A 1 281 ? 1.462 -1.319 -22.655 1.00 83.62 281 GLY A CA 1
ATOM 2208 C C . GLY A 1 281 ? 2.454 -2.422 -22.276 1.00 83.62 281 GLY A C 1
ATOM 2209 O O . GLY A 1 281 ? 2.067 -3.582 -22.150 1.00 83.62 281 GLY A O 1
ATOM 2210 N N . PHE A 1 282 ? 3.708 -2.050 -22.004 1.00 86.50 282 PHE A N 1
ATOM 2211 C CA . PHE A 1 282 ? 4.728 -2.971 -21.502 1.00 86.50 282 PHE A CA 1
ATOM 2212 C C . PHE A 1 282 ? 4.333 -3.601 -20.157 1.00 86.50 282 PHE A C 1
ATOM 2214 O O . PHE A 1 282 ? 4.434 -4.816 -19.989 1.00 86.50 282 PHE A O 1
ATOM 2221 N N . LEU A 1 283 ? 3.858 -2.795 -19.202 1.00 84.88 283 LEU A N 1
ATOM 2222 C CA . LEU A 1 283 ? 3.447 -3.297 -17.892 1.00 84.88 283 LEU A CA 1
ATOM 2223 C C . LEU A 1 283 ? 2.261 -4.258 -18.003 1.00 84.88 283 LEU A C 1
ATOM 2225 O O . LEU A 1 283 ? 2.289 -5.309 -17.366 1.00 84.88 283 LEU A O 1
ATOM 2229 N N . PHE A 1 284 ? 1.254 -3.942 -18.825 1.00 83.19 284 PHE A N 1
ATOM 2230 C CA . PHE A 1 284 ? 0.132 -4.853 -19.071 1.00 83.19 284 PHE A CA 1
ATOM 2231 C C . PHE A 1 284 ? 0.596 -6.187 -19.659 1.00 83.19 284 PHE A C 1
ATOM 2233 O O . PHE A 1 284 ? 0.210 -7.235 -19.145 1.00 83.19 284 PHE A O 1
ATOM 2240 N N . HIS A 1 285 ? 1.485 -6.151 -20.652 1.00 81.88 285 HIS A N 1
ATOM 2241 C CA . HIS A 1 285 ? 2.043 -7.354 -21.264 1.00 81.88 285 HIS A CA 1
ATOM 2242 C C . HIS A 1 285 ? 2.765 -8.246 -20.238 1.00 81.88 285 HIS A C 1
ATOM 2244 O O . HIS A 1 285 ? 2.513 -9.444 -20.154 1.00 81.88 285 HIS A O 1
ATOM 2250 N N . GLU A 1 286 ? 3.623 -7.669 -19.391 1.00 82.06 286 GLU A N 1
ATOM 2251 C CA . GLU A 1 286 ? 4.343 -8.422 -18.352 1.00 82.06 286 GLU A CA 1
ATOM 2252 C C . GLU A 1 286 ? 3.413 -8.976 -17.252 1.00 82.06 286 GLU A C 1
ATOM 2254 O O . GLU A 1 286 ? 3.709 -10.008 -16.639 1.00 82.06 286 GLU A O 1
ATOM 2259 N N . ILE A 1 287 ? 2.291 -8.298 -16.982 1.00 81.50 287 ILE A N 1
ATOM 2260 C CA . ILE A 1 287 ? 1.263 -8.767 -16.043 1.00 81.50 287 ILE A CA 1
ATOM 2261 C C . ILE A 1 287 ? 0.500 -9.963 -16.630 1.00 81.50 287 ILE A C 1
ATOM 2263 O O . ILE A 1 287 ? 0.281 -10.937 -15.907 1.00 81.50 287 ILE A O 1
ATOM 2267 N N . GLU A 1 288 ? 0.134 -9.915 -17.914 1.00 77.75 288 GLU A N 1
ATOM 2268 C CA . GLU A 1 288 ? -0.537 -11.014 -18.627 1.00 77.75 288 GLU A CA 1
ATOM 2269 C C . GLU A 1 288 ? 0.338 -12.270 -18.726 1.00 77.75 288 GLU A C 1
ATOM 2271 O O . GLU A 1 288 ? -0.158 -13.379 -18.538 1.00 77.75 288 GLU A O 1
ATOM 2276 N N . GLU A 1 289 ? 1.655 -12.108 -18.890 1.00 71.19 289 GLU A N 1
ATOM 2277 C CA . GLU A 1 289 ? 2.626 -13.213 -18.857 1.00 71.19 289 GLU A CA 1
ATOM 2278 C C . GLU A 1 289 ? 2.809 -13.853 -17.463 1.00 71.19 289 GLU A C 1
ATOM 2280 O O . GLU A 1 289 ? 3.594 -14.787 -17.290 1.00 71.19 289 GLU A O 1
ATOM 2285 N N . GLY A 1 290 ? 2.100 -13.371 -16.438 1.00 66.88 290 GLY A N 1
ATOM 2286 C CA . GLY A 1 290 ? 2.080 -13.987 -15.111 1.00 66.88 290 GLY A CA 1
ATOM 2287 C C . GLY A 1 290 ? 3.219 -13.557 -14.184 1.00 66.88 290 GLY A C 1
ATOM 2288 O O . GLY A 1 290 ? 3.359 -14.105 -13.088 1.00 66.88 290 GLY A O 1
ATOM 2289 N N . LYS A 1 291 ? 3.998 -12.522 -14.526 1.00 67.62 291 LYS A N 1
ATOM 2290 C CA . LYS A 1 291 ? 5.072 -11.979 -13.663 1.00 67.62 291 LYS A CA 1
ATOM 2291 C C . LYS A 1 291 ? 4.530 -11.035 -12.556 1.00 67.62 291 LYS A C 1
ATOM 2293 O O . LYS A 1 291 ? 5.248 -10.206 -11.993 1.00 67.62 291 LYS A O 1
ATOM 2298 N N . GLY A 1 292 ? 3.243 -11.176 -12.224 1.00 69.56 292 GLY A N 1
ATOM 2299 C CA . GLY A 1 292 ? 2.280 -10.084 -12.037 1.00 69.56 292 GLY A CA 1
ATOM 2300 C C . GLY A 1 292 ? 2.390 -9.126 -10.842 1.00 69.56 292 GLY A C 1
ATOM 2301 O O . GLY A 1 292 ? 1.870 -8.027 -10.955 1.00 69.56 292 GLY A O 1
ATOM 2302 N N . ASN A 1 293 ? 3.061 -9.415 -9.721 1.00 72.88 293 ASN A N 1
ATOM 2303 C CA . ASN A 1 293 ? 2.997 -8.481 -8.571 1.00 72.88 293 ASN A CA 1
ATOM 2304 C C . ASN A 1 293 ? 3.982 -7.304 -8.662 1.00 72.88 293 ASN A C 1
ATOM 2306 O O . ASN A 1 293 ? 3.605 -6.169 -8.381 1.00 72.88 293 ASN A O 1
ATOM 2310 N N . LYS A 1 294 ? 5.229 -7.545 -9.090 1.00 81.12 294 LYS A N 1
ATOM 2311 C CA . LYS A 1 294 ? 6.254 -6.486 -9.198 1.00 81.12 294 LYS A CA 1
ATOM 2312 C C . LYS A 1 294 ? 5.839 -5.407 -10.204 1.00 81.12 294 LYS A C 1
ATOM 2314 O O . LYS A 1 294 ? 6.084 -4.226 -9.986 1.00 81.12 294 LYS A O 1
ATOM 2319 N N . TYR A 1 295 ? 5.202 -5.818 -11.296 1.00 83.44 295 TYR A N 1
ATOM 2320 C CA . TYR A 1 295 ? 4.759 -4.915 -12.354 1.00 83.44 295 TYR A CA 1
ATOM 2321 C C . TYR A 1 295 ? 3.477 -4.162 -11.990 1.00 83.44 295 TYR A C 1
ATOM 2323 O O . TYR A 1 295 ? 3.383 -2.978 -12.299 1.00 83.44 295 TYR A O 1
ATOM 2331 N N . LEU A 1 296 ? 2.546 -4.780 -11.250 1.00 82.75 296 LEU A N 1
ATOM 2332 C CA . LEU A 1 296 ? 1.403 -4.056 -10.681 1.00 82.75 296 LEU A CA 1
ATOM 2333 C C . LEU A 1 296 ? 1.856 -2.961 -9.706 1.00 82.75 296 LEU A C 1
ATOM 2335 O O . LEU A 1 296 ? 1.307 -1.861 -9.737 1.00 82.75 296 LEU A O 1
ATOM 2339 N N . GLU A 1 297 ? 2.892 -3.223 -8.898 1.00 85.00 297 GLU A N 1
ATOM 2340 C CA . GLU A 1 297 ? 3.474 -2.206 -8.014 1.00 85.00 297 GLU A CA 1
ATOM 2341 C C . GLU A 1 297 ? 4.084 -1.019 -8.769 1.00 85.00 297 GLU A C 1
ATOM 2343 O O . GLU A 1 297 ? 4.013 0.114 -8.299 1.00 85.00 297 GLU A O 1
ATOM 2348 N N . LEU A 1 298 ? 4.679 -1.259 -9.937 1.00 86.12 298 LEU A N 1
ATOM 2349 C CA . LEU A 1 298 ? 5.197 -0.193 -10.796 1.00 86.12 298 LEU A CA 1
ATOM 2350 C C . LEU A 1 298 ? 4.069 0.573 -11.493 1.00 86.12 298 LEU A C 1
ATOM 2352 O O . LEU A 1 298 ? 4.165 1.789 -11.646 1.00 86.12 298 LEU A O 1
ATOM 2356 N N . LEU A 1 299 ? 2.997 -0.122 -11.878 1.00 87.62 299 LEU A N 1
ATOM 2357 C CA . LEU A 1 299 ? 1.880 0.451 -12.623 1.00 87.62 299 LEU A CA 1
ATOM 2358 C C . LEU A 1 299 ? 1.113 1.496 -11.812 1.00 87.62 299 LEU A C 1
ATOM 2360 O O . LEU A 1 299 ? 0.873 2.596 -12.307 1.00 87.62 299 LEU A O 1
ATOM 2364 N N . TRP A 1 300 ? 0.767 1.205 -10.553 1.00 87.50 300 TRP A N 1
ATOM 2365 C CA . TRP A 1 300 ? 0.055 2.197 -9.740 1.00 87.50 300 TRP A CA 1
ATOM 2366 C C . TRP A 1 300 ? 0.946 3.402 -9.399 1.00 87.50 300 TRP A C 1
ATOM 2368 O O . TRP A 1 300 ? 0.456 4.530 -9.427 1.00 87.50 300 TRP A O 1
ATOM 2378 N N . LYS A 1 301 ? 2.255 3.197 -9.169 1.00 89.06 301 LYS A N 1
ATOM 2379 C CA . LYS A 1 301 ? 3.224 4.292 -8.949 1.00 89.06 301 LYS A CA 1
ATOM 2380 C C . LYS A 1 301 ? 3.354 5.189 -10.177 1.00 89.06 301 LYS A C 1
ATOM 2382 O O . LYS A 1 301 ? 3.439 6.408 -10.053 1.00 89.06 301 LYS A O 1
ATOM 2387 N N . TYR A 1 302 ? 3.347 4.590 -11.365 1.00 88.25 302 TYR A N 1
ATOM 2388 C CA . TYR A 1 302 ? 3.332 5.323 -12.626 1.00 88.25 302 TYR A CA 1
ATOM 2389 C C . TYR A 1 302 ? 2.059 6.161 -12.782 1.00 88.25 302 TYR A C 1
ATOM 2391 O O . TYR A 1 302 ? 2.142 7.348 -13.094 1.00 88.25 302 TYR A O 1
ATOM 2399 N N . TYR A 1 303 ? 0.884 5.591 -12.500 1.00 88.75 303 TYR A N 1
ATOM 2400 C CA . TYR A 1 303 ? -0.371 6.343 -12.562 1.00 88.75 303 TYR A CA 1
ATOM 2401 C C . TYR A 1 303 ? -0.455 7.472 -11.531 1.00 88.75 303 TYR A C 1
ATOM 2403 O O . TYR A 1 303 ? -0.942 8.547 -11.873 1.00 88.75 303 TYR A O 1
ATOM 2411 N N . GLU A 1 304 ? 0.053 7.271 -10.312 1.00 87.88 304 GLU A N 1
ATOM 2412 C CA . GLU A 1 304 ? 0.128 8.321 -9.287 1.00 87.88 304 GLU A CA 1
ATOM 2413 C C . GLU A 1 304 ? 0.967 9.513 -9.774 1.00 87.88 304 GLU A C 1
ATOM 2415 O O . GLU A 1 304 ? 0.541 10.662 -9.672 1.00 87.88 304 GLU A O 1
ATOM 2420 N N . LYS A 1 305 ? 2.132 9.252 -10.378 1.00 88.00 305 LYS A N 1
ATOM 2421 C CA . LYS A 1 305 ? 3.020 10.302 -10.908 1.00 88.00 305 LYS A CA 1
ATOM 2422 C C . LYS A 1 305 ? 2.493 10.995 -12.165 1.00 88.00 305 LYS A C 1
ATOM 2424 O O . LYS A 1 305 ? 2.857 12.143 -12.429 1.00 88.00 305 LYS A O 1
ATOM 2429 N N . ASN A 1 306 ? 1.626 10.322 -12.913 1.00 85.50 306 ASN A N 1
ATOM 2430 C CA . ASN A 1 306 ? 0.933 10.876 -14.074 1.00 85.50 306 ASN A CA 1
ATOM 2431 C C . ASN A 1 306 ? -0.419 11.515 -13.728 1.00 85.50 306 ASN A C 1
ATOM 2433 O O . ASN A 1 306 ? -1.194 11.795 -14.639 1.00 85.50 306 ASN A O 1
ATOM 2437 N N . GLU A 1 307 ? -0.712 11.726 -12.440 1.00 86.19 307 GLU A N 1
ATOM 2438 C CA . GLU A 1 307 ? -1.956 12.338 -11.947 1.00 86.19 307 GLU A CA 1
ATOM 2439 C C . GLU A 1 307 ? -3.231 11.542 -12.298 1.00 86.19 307 GLU A C 1
ATOM 2441 O O . GLU A 1 307 ? -4.354 12.022 -12.138 1.00 86.19 307 GLU A O 1
ATOM 2446 N N . ASN A 1 308 ? -3.094 10.280 -12.720 1.00 88.38 308 ASN A N 1
ATOM 2447 C CA . ASN A 1 308 ? -4.218 9.378 -12.961 1.00 88.38 308 ASN A CA 1
ATOM 2448 C C . ASN A 1 308 ? -4.563 8.597 -11.686 1.00 88.38 308 ASN A C 1
ATOM 2450 O O . ASN A 1 308 ? -4.437 7.372 -11.600 1.00 88.38 308 ASN A O 1
ATOM 2454 N N . TYR A 1 309 ? -5.008 9.328 -10.668 1.00 91.00 309 TYR A N 1
ATOM 2455 C CA . TYR A 1 309 ? -5.240 8.761 -9.343 1.00 91.00 309 TYR A CA 1
ATOM 2456 C C . TYR A 1 309 ? -6.355 7.704 -9.306 1.00 91.00 309 TYR A C 1
ATOM 2458 O O . TYR A 1 309 ? -6.297 6.774 -8.502 1.00 91.00 309 TYR A O 1
ATOM 2466 N N . VAL A 1 310 ? -7.352 7.796 -10.195 1.00 91.56 310 VAL A N 1
ATOM 2467 C CA . VAL A 1 310 ? -8.460 6.826 -10.261 1.00 91.56 310 VAL A CA 1
ATOM 2468 C C . VAL A 1 310 ? -7.966 5.463 -10.751 1.00 91.56 310 VAL A C 1
ATOM 2470 O O . VAL A 1 310 ? -8.344 4.438 -10.184 1.00 91.56 310 VAL A O 1
ATOM 2473 N N . ALA A 1 311 ? -7.110 5.427 -11.778 1.00 89.19 311 ALA A N 1
ATOM 2474 C CA . ALA A 1 311 ? -6.529 4.175 -12.263 1.00 89.19 311 ALA A CA 1
ATOM 2475 C C . ALA A 1 311 ? -5.590 3.544 -11.222 1.00 89.19 311 ALA A C 1
ATOM 2477 O O . ALA A 1 311 ? -5.662 2.337 -10.987 1.00 89.19 311 ALA A O 1
ATOM 2478 N N . ALA A 1 312 ? -4.781 4.364 -10.537 1.00 91.06 312 ALA A N 1
ATOM 2479 C CA . ALA A 1 312 ? -3.935 3.910 -9.433 1.00 91.06 312 ALA A CA 1
ATOM 2480 C C . ALA A 1 312 ? -4.764 3.272 -8.304 1.00 91.06 312 ALA A C 1
ATOM 2482 O O . ALA A 1 312 ? -4.476 2.151 -7.882 1.00 91.06 312 ALA A O 1
ATOM 2483 N N . ALA A 1 313 ? -5.836 3.947 -7.869 1.00 91.88 313 ALA A N 1
ATOM 2484 C CA . ALA A 1 313 ? -6.732 3.450 -6.828 1.00 91.88 313 ALA A CA 1
ATOM 2485 C C . ALA A 1 313 ? -7.399 2.122 -7.221 1.00 91.88 313 ALA A C 1
ATOM 2487 O O . ALA A 1 313 ? -7.439 1.204 -6.409 1.00 91.88 313 ALA A O 1
ATOM 2488 N N . LYS A 1 314 ? -7.851 1.971 -8.475 1.00 91.31 314 LYS A N 1
ATOM 2489 C CA . LYS A 1 314 ? -8.419 0.705 -8.977 1.00 91.31 314 LYS A CA 1
ATOM 2490 C C . LYS A 1 314 ? -7.434 -0.456 -8.878 1.00 91.31 314 LYS A C 1
ATOM 2492 O O . LYS A 1 314 ? -7.784 -1.501 -8.340 1.00 91.31 314 LYS A O 1
ATOM 2497 N N . ILE A 1 315 ? -6.193 -0.260 -9.320 1.00 89.75 315 ILE A N 1
ATOM 2498 C CA . ILE A 1 315 ? -5.165 -1.306 -9.245 1.00 89.75 315 ILE A CA 1
ATOM 2499 C C . ILE A 1 315 ? -4.846 -1.673 -7.799 1.00 89.75 315 ILE A C 1
ATOM 2501 O O . ILE A 1 315 ? -4.735 -2.856 -7.485 1.00 89.75 315 ILE A O 1
ATOM 2505 N N . LEU A 1 316 ? -4.719 -0.685 -6.912 1.00 90.50 316 LEU A N 1
ATOM 2506 C CA . LEU A 1 316 ? -4.473 -0.921 -5.490 1.00 90.50 316 LEU A CA 1
ATOM 2507 C C . LEU A 1 316 ? -5.620 -1.711 -4.838 1.00 90.50 316 LEU A C 1
ATOM 2509 O O . LEU A 1 316 ? -5.360 -2.681 -4.123 1.00 90.50 316 LEU A O 1
ATOM 2513 N N . THR A 1 317 ? -6.874 -1.366 -5.140 1.00 90.50 317 THR A N 1
ATOM 2514 C CA . THR A 1 317 ? -8.056 -2.101 -4.664 1.00 90.50 317 THR A CA 1
ATOM 2515 C C . THR A 1 317 ? -8.098 -3.528 -5.209 1.00 90.50 317 THR A C 1
ATOM 2517 O O . THR A 1 317 ? -8.370 -4.468 -4.455 1.00 90.50 317 THR A O 1
ATOM 2520 N N . ASP A 1 318 ? -7.764 -3.729 -6.484 1.00 89.00 318 ASP A N 1
ATOM 2521 C CA . ASP A 1 318 ? -7.699 -5.058 -7.097 1.00 89.00 318 ASP A CA 1
ATOM 2522 C C . ASP A 1 318 ? -6.577 -5.908 -6.485 1.00 89.00 318 ASP A C 1
ATOM 2524 O O . ASP A 1 318 ? -6.779 -7.086 -6.184 1.00 89.00 318 ASP A O 1
ATOM 2528 N N . MET A 1 319 ? -5.402 -5.324 -6.235 1.00 86.81 319 MET A N 1
ATOM 2529 C CA . MET A 1 319 ? -4.298 -5.998 -5.542 1.00 86.81 319 MET A CA 1
ATOM 2530 C C . MET A 1 319 ? -4.674 -6.393 -4.112 1.00 86.81 319 MET A C 1
ATOM 2532 O O . MET A 1 319 ? -4.316 -7.484 -3.664 1.00 86.81 319 MET A O 1
ATOM 2536 N N . ALA A 1 320 ? -5.413 -5.533 -3.407 1.00 87.31 320 ALA A N 1
ATOM 2537 C CA . ALA A 1 320 ? -5.899 -5.811 -2.062 1.00 87.31 320 ALA A CA 1
ATOM 2538 C C . ALA A 1 320 ? -7.012 -6.872 -2.032 1.00 87.31 320 ALA A C 1
ATOM 2540 O O . ALA A 1 320 ? -7.138 -7.577 -1.030 1.00 87.31 320 ALA A O 1
ATOM 2541 N N . SER A 1 321 ? -7.782 -7.022 -3.115 1.00 85.38 321 SER A N 1
ATOM 2542 C CA . SER A 1 321 ? -8.920 -7.952 -3.202 1.00 85.38 321 SER A CA 1
ATOM 2543 C C . SER A 1 321 ? -8.536 -9.337 -3.740 1.00 85.38 321 SER A C 1
ATOM 2545 O O . SER A 1 321 ? -9.142 -10.333 -3.355 1.00 85.38 321 SER A O 1
ATOM 2547 N N . LYS A 1 322 ? -7.508 -9.447 -4.596 1.00 82.12 322 LYS A N 1
ATOM 2548 C CA . LYS A 1 322 ? -7.065 -10.735 -5.165 1.00 82.12 322 LYS A CA 1
ATOM 2549 C C . LYS A 1 322 ? -6.615 -11.710 -4.069 1.00 82.12 322 LYS A C 1
ATOM 2551 O O . LYS A 1 322 ? -5.701 -11.415 -3.295 1.00 82.12 322 LYS A O 1
ATOM 2556 N N . ALA A 1 323 ? -7.249 -12.878 -4.000 1.00 67.69 323 ALA A N 1
ATOM 2557 C CA . ALA A 1 323 ? -6.871 -13.957 -3.087 1.00 67.69 323 ALA A CA 1
ATOM 2558 C C . ALA A 1 323 ? -5.578 -14.653 -3.557 1.00 67.69 323 ALA A C 1
ATOM 2560 O O . ALA A 1 323 ? -5.320 -14.750 -4.755 1.00 67.69 323 ALA A O 1
ATOM 2561 N N . GLY A 1 324 ? -4.753 -15.130 -2.619 1.00 62.53 324 GLY A N 1
ATOM 2562 C CA . GLY A 1 324 ? -3.579 -15.962 -2.937 1.00 62.53 324 GLY A CA 1
ATOM 2563 C C . GLY A 1 324 ? -2.343 -15.219 -3.466 1.00 62.53 324 GLY A C 1
ATOM 2564 O O . GLY A 1 324 ? -1.340 -15.850 -3.800 1.00 62.53 324 GLY A O 1
ATOM 2565 N N . THR A 1 325 ? -2.358 -13.885 -3.515 1.00 61.97 325 THR A N 1
ATOM 2566 C CA . THR A 1 325 ? -1.131 -13.096 -3.686 1.00 61.97 325 THR A CA 1
ATOM 2567 C C . THR A 1 325 ? -0.230 -13.256 -2.455 1.00 61.97 325 THR A C 1
ATOM 2569 O O . THR A 1 325 ? -0.716 -13.403 -1.337 1.00 61.97 325 THR A O 1
ATOM 2572 N N . LYS A 1 326 ? 1.099 -13.148 -2.623 1.00 65.44 326 LYS A N 1
ATOM 2573 C CA . LYS A 1 326 ? 2.074 -13.107 -1.504 1.00 65.44 326 LYS A CA 1
ATOM 2574 C C . LYS A 1 326 ? 1.877 -11.909 -0.545 1.00 65.44 326 LYS A C 1
ATOM 2576 O O . LYS A 1 326 ? 2.701 -11.709 0.342 1.00 65.44 326 LYS A O 1
ATOM 2581 N N . ALA A 1 327 ? 0.839 -11.096 -0.750 1.00 74.88 327 ALA A N 1
ATOM 2582 C CA . ALA A 1 327 ? 0.549 -9.917 0.044 1.00 74.88 327 ALA A CA 1
ATOM 2583 C C . ALA A 1 327 ? -0.111 -10.314 1.369 1.00 74.88 327 ALA A C 1
ATOM 2585 O O . ALA A 1 327 ? -1.192 -10.907 1.383 1.00 74.88 327 ALA A O 1
ATOM 2586 N N . ASN A 1 328 ? 0.530 -9.956 2.480 1.00 84.38 328 ASN A N 1
ATOM 2587 C CA . ASN A 1 328 ? -0.036 -10.159 3.810 1.00 84.38 328 ASN A CA 1
ATOM 2588 C C . ASN A 1 328 ? -1.156 -9.139 4.105 1.00 84.38 328 ASN A C 1
ATOM 2590 O O . ASN A 1 328 ? -1.305 -8.130 3.413 1.00 84.38 328 ASN A O 1
ATOM 2594 N N . LEU A 1 329 ? -1.933 -9.374 5.166 1.00 87.62 329 LEU A N 1
ATOM 2595 C CA . LEU A 1 329 ? -3.048 -8.492 5.532 1.00 87.62 329 LEU A CA 1
ATOM 2596 C C . LEU A 1 329 ? -2.609 -7.038 5.788 1.00 87.62 329 LEU A C 1
ATOM 2598 O O . LEU A 1 329 ? -3.306 -6.109 5.394 1.00 87.62 329 LEU A O 1
ATOM 2602 N N . SER A 1 330 ? -1.427 -6.826 6.375 1.00 89.69 330 SER A N 1
ATOM 2603 C CA . SER A 1 330 ? -0.894 -5.476 6.604 1.00 89.69 330 SER A CA 1
ATOM 2604 C C . SER A 1 330 ? -0.604 -4.743 5.293 1.00 89.69 330 SER A C 1
ATOM 2606 O O . SER A 1 330 ? -0.904 -3.562 5.183 1.00 89.69 330 SER A O 1
ATOM 2608 N N . GLN A 1 331 ? -0.049 -5.431 4.293 1.00 88.31 331 GLN A N 1
ATOM 2609 C CA . GLN A 1 331 ? 0.204 -4.874 2.964 1.00 88.31 331 GLN A CA 1
ATOM 2610 C C . GLN A 1 331 ? -1.107 -4.546 2.252 1.00 88.31 331 GLN A C 1
ATOM 2612 O O . GLN A 1 331 ? -1.203 -3.489 1.640 1.00 88.31 331 GLN A O 1
ATOM 2617 N N . ARG A 1 332 ? -2.141 -5.390 2.387 1.00 90.50 332 ARG A N 1
ATOM 2618 C CA . ARG A 1 332 ? -3.486 -5.103 1.855 1.00 90.50 332 ARG A CA 1
ATOM 2619 C C . ARG A 1 332 ? -4.081 -3.835 2.472 1.00 90.50 332 ARG A C 1
ATOM 2621 O O . ARG A 1 332 ? -4.612 -3.010 1.737 1.00 90.50 332 ARG A O 1
ATOM 2628 N N . ILE A 1 333 ? -3.928 -3.642 3.784 1.00 92.44 333 ILE A N 1
ATOM 2629 C CA . ILE A 1 333 ? -4.344 -2.409 4.476 1.00 92.44 333 ILE A CA 1
ATOM 2630 C C . ILE A 1 333 ? -3.565 -1.204 3.948 1.00 92.44 333 ILE A C 1
ATOM 2632 O O . ILE A 1 333 ? -4.175 -0.171 3.679 1.00 92.44 333 ILE A O 1
ATOM 2636 N N . THR A 1 334 ? -2.253 -1.333 3.729 1.00 92.00 334 THR A N 1
ATOM 2637 C CA . THR A 1 334 ? -1.442 -0.266 3.124 1.00 92.00 334 THR A CA 1
ATOM 2638 C C . THR A 1 334 ? -1.922 0.065 1.712 1.00 92.00 334 THR A C 1
ATOM 2640 O O . THR A 1 334 ? -2.085 1.239 1.395 1.00 92.00 334 THR A O 1
ATOM 2643 N N . TYR A 1 335 ? -2.208 -0.943 0.880 1.00 91.75 335 TYR A N 1
ATOM 2644 C CA . TYR A 1 335 ? -2.729 -0.730 -0.471 1.00 91.75 335 TYR A CA 1
ATOM 2645 C C . TYR A 1 335 ? -4.092 -0.029 -0.455 1.00 91.75 335 TYR A C 1
ATOM 2647 O O . TYR A 1 335 ? -4.269 0.933 -1.193 1.00 91.75 335 TYR A O 1
ATOM 2655 N N . LEU A 1 336 ? -5.025 -0.442 0.411 1.00 93.44 336 LEU A N 1
ATOM 2656 C CA . LEU A 1 336 ? -6.335 0.210 0.552 1.00 93.44 336 LEU A CA 1
ATOM 2657 C C . LEU A 1 336 ? -6.216 1.638 1.101 1.00 93.44 336 LEU A C 1
ATOM 2659 O O . LEU A 1 336 ? -6.865 2.548 0.594 1.00 93.44 336 LEU A O 1
ATOM 2663 N N . SER A 1 337 ? -5.338 1.859 2.082 1.00 93.88 337 SER A N 1
ATOM 2664 C CA . SER A 1 337 ? -5.055 3.196 2.625 1.00 93.88 337 SER A CA 1
ATOM 2665 C C . SER A 1 337 ? -4.489 4.125 1.550 1.00 93.88 337 SER A C 1
ATOM 2667 O O . SER A 1 337 ? -4.881 5.286 1.454 1.00 93.88 337 SER A O 1
ATOM 2669 N N . HIS A 1 338 ? -3.596 3.614 0.698 1.00 92.19 338 HIS A N 1
ATOM 2670 C CA . HIS A 1 338 ? -3.045 4.387 -0.414 1.00 92.19 338 HIS A CA 1
ATOM 2671 C C . HIS A 1 338 ? -4.083 4.613 -1.515 1.00 92.19 338 HIS A C 1
ATOM 2673 O O . HIS A 1 338 ? -4.215 5.736 -1.993 1.00 92.19 338 HIS A O 1
ATOM 2679 N N . ALA A 1 339 ? -4.901 3.608 -1.843 1.00 92.75 339 ALA A N 1
ATOM 2680 C CA . ALA A 1 339 ? -6.016 3.759 -2.777 1.00 92.75 339 ALA A CA 1
ATOM 2681 C C . ALA A 1 339 ? -6.973 4.872 -2.326 1.00 92.75 339 ALA A C 1
ATOM 2683 O O . ALA A 1 339 ? -7.413 5.679 -3.148 1.00 92.75 339 ALA A O 1
ATOM 2684 N N . LEU A 1 340 ? -7.232 4.959 -1.015 1.00 91.69 340 LEU A N 1
ATOM 2685 C CA . LEU A 1 340 ? -8.048 6.007 -0.415 1.00 91.69 340 LEU A CA 1
ATOM 2686 C C . LEU A 1 340 ? -7.407 7.399 -0.565 1.00 91.69 340 LEU A C 1
ATOM 2688 O O . LEU A 1 340 ? -8.099 8.352 -0.914 1.00 91.69 340 LEU A O 1
ATOM 2692 N N . MET A 1 341 ? -6.092 7.529 -0.366 1.00 90.75 341 MET A N 1
ATOM 2693 C CA . MET A 1 341 ? -5.380 8.794 -0.604 1.00 90.75 341 MET A CA 1
ATOM 2694 C C . MET A 1 341 ? -5.419 9.201 -2.086 1.00 90.75 341 MET A C 1
ATOM 2696 O O . MET A 1 341 ? -5.663 10.367 -2.406 1.00 90.75 341 MET A O 1
ATOM 2700 N N . CYS A 1 342 ? -5.241 8.244 -3.003 1.00 89.88 342 CYS A N 1
ATOM 2701 C CA . CYS A 1 342 ? -5.323 8.496 -4.440 1.00 89.88 342 CYS A CA 1
ATOM 2702 C C . CYS A 1 342 ? -6.729 8.972 -4.836 1.00 89.88 342 CYS A C 1
ATOM 2704 O O . CYS A 1 342 ? -6.862 10.015 -5.472 1.00 89.88 342 CYS A O 1
ATOM 2706 N N . ILE A 1 343 ? -7.795 8.276 -4.425 1.00 90.75 343 ILE A N 1
ATOM 2707 C CA . ILE A 1 343 ? -9.162 8.674 -4.801 1.00 90.75 343 ILE A CA 1
ATOM 2708 C C . ILE A 1 343 ? -9.575 10.015 -4.177 1.00 90.75 343 ILE A C 1
ATOM 2710 O O . ILE A 1 343 ? -10.326 10.761 -4.797 1.00 90.75 343 ILE A O 1
ATOM 2714 N N . GLN A 1 344 ? -9.052 10.359 -2.994 1.00 88.69 344 GLN A N 1
ATOM 2715 C CA . GLN A 1 344 ? -9.236 11.680 -2.378 1.00 88.69 344 GLN A CA 1
ATOM 2716 C C . GLN A 1 344 ? -8.532 12.802 -3.148 1.00 88.69 344 GLN A C 1
ATOM 2718 O O . GLN A 1 344 ? -8.994 13.937 -3.124 1.00 88.69 344 GLN A O 1
ATOM 2723 N N . SER A 1 345 ? -7.431 12.484 -3.827 1.00 87.00 345 SER A N 1
ATOM 2724 C CA . SER A 1 345 ? -6.688 13.430 -4.668 1.00 87.00 345 SER A CA 1
ATOM 2725 C C . SER A 1 345 ? -7.306 13.590 -6.064 1.00 87.00 345 SER A C 1
ATOM 2727 O O . SER A 1 345 ? -6.919 14.481 -6.818 1.00 87.00 345 SER A O 1
ATOM 2729 N N . ALA A 1 346 ? -8.262 12.729 -6.429 1.00 86.19 346 ALA A N 1
ATOM 2730 C CA . ALA A 1 346 ? -8.992 12.801 -7.687 1.00 86.19 346 ALA A CA 1
ATOM 2731 C C . ALA A 1 346 ? -10.155 13.808 -7.623 1.00 86.19 346 ALA A C 1
ATOM 2733 O O . ALA A 1 346 ? -10.616 14.201 -6.555 1.00 86.19 346 ALA A O 1
ATOM 2734 N N . ALA A 1 347 ? -10.683 14.190 -8.788 1.00 84.19 347 ALA A N 1
ATOM 2735 C CA . ALA A 1 347 ? -11.857 15.057 -8.864 1.00 84.19 347 ALA A CA 1
ATOM 2736 C C . ALA A 1 347 ? -13.090 14.418 -8.194 1.00 84.19 347 ALA A C 1
ATOM 2738 O O . ALA A 1 347 ? -13.377 13.232 -8.392 1.00 84.19 347 ALA A O 1
ATOM 2739 N N . GLU A 1 348 ? -13.862 15.218 -7.458 1.00 84.88 348 GLU A N 1
ATOM 2740 C CA . GLU A 1 348 ? -15.084 14.781 -6.777 1.00 84.88 348 GLU A CA 1
ATOM 2741 C C . GLU A 1 348 ? -16.228 14.571 -7.780 1.00 84.88 348 GLU A C 1
ATOM 2743 O O . GLU A 1 348 ? -17.034 15.456 -8.063 1.00 84.88 348 GLU A O 1
ATOM 2748 N N . THR A 1 349 ? -16.295 13.370 -8.350 1.00 88.62 349 THR A N 1
ATOM 2749 C CA . THR A 1 349 ? -17.433 12.914 -9.157 1.00 88.62 349 THR A CA 1
ATOM 2750 C C . THR A 1 349 ? -18.264 11.914 -8.365 1.00 88.62 349 THR A C 1
ATOM 2752 O O . THR A 1 349 ? -17.742 11.228 -7.487 1.00 88.62 349 THR A O 1
ATOM 2755 N N . LYS A 1 350 ? -19.556 11.773 -8.693 1.00 88.31 350 LYS A N 1
ATOM 2756 C CA . LYS A 1 350 ? -20.442 10.798 -8.031 1.00 88.31 350 LYS A CA 1
ATOM 2757 C C . LYS A 1 350 ? -19.852 9.378 -8.040 1.00 88.31 350 LYS A C 1
ATOM 2759 O O . LYS A 1 350 ? -19.815 8.732 -7.001 1.00 88.31 350 LYS A O 1
ATOM 2764 N N . ALA A 1 351 ? -19.314 8.945 -9.181 1.00 89.69 351 ALA A N 1
ATOM 2765 C CA . ALA A 1 351 ? -18.663 7.641 -9.315 1.00 89.69 351 ALA A CA 1
ATOM 2766 C C . ALA A 1 351 ? -17.412 7.507 -8.426 1.00 89.69 351 ALA A C 1
ATOM 2768 O O . ALA A 1 351 ? -17.179 6.451 -7.845 1.00 89.69 351 ALA A O 1
ATOM 2769 N N . ASN A 1 352 ? -16.620 8.575 -8.277 1.00 88.31 352 ASN A N 1
ATOM 2770 C CA . ASN A 1 352 ? -15.443 8.563 -7.404 1.00 88.31 352 ASN A CA 1
ATOM 2771 C C . ASN A 1 352 ? -15.824 8.563 -5.918 1.00 88.31 352 ASN A C 1
ATOM 2773 O O . ASN A 1 352 ? -15.115 7.955 -5.125 1.00 88.31 352 ASN A O 1
ATOM 2777 N N . LEU A 1 353 ? -16.934 9.202 -5.535 1.00 89.50 353 LEU A N 1
ATOM 2778 C CA . LEU A 1 353 ? -17.457 9.151 -4.165 1.00 89.50 353 LEU A CA 1
ATOM 2779 C C . LEU A 1 353 ? -17.991 7.756 -3.814 1.00 89.50 353 LEU A C 1
ATOM 2781 O O . LEU A 1 353 ? -17.684 7.249 -2.740 1.00 89.50 353 LEU A O 1
ATOM 2785 N N . GLU A 1 354 ? -18.722 7.116 -4.731 1.00 91.50 354 GLU A N 1
ATOM 2786 C CA . GLU A 1 354 ? -19.163 5.721 -4.580 1.00 91.50 354 GLU A CA 1
ATOM 2787 C C . GLU A 1 354 ? -17.959 4.775 -4.462 1.00 91.50 354 GLU A C 1
ATOM 2789 O O . GLU A 1 354 ? -17.906 3.941 -3.562 1.00 91.50 354 GLU A O 1
ATOM 2794 N N . PHE A 1 355 ? -16.942 4.954 -5.311 1.00 91.94 355 PHE A N 1
ATOM 2795 C CA . PHE A 1 355 ? -15.723 4.149 -5.243 1.00 91.94 355 PHE A CA 1
ATOM 2796 C C . PHE A 1 355 ? -14.896 4.420 -3.976 1.00 91.94 355 PHE A C 1
ATOM 2798 O O . PHE A 1 355 ? -14.327 3.497 -3.399 1.00 91.94 355 PHE A O 1
ATOM 2805 N N . LYS A 1 356 ? -14.856 5.668 -3.494 1.00 92.12 356 LYS A N 1
ATOM 2806 C CA . LYS A 1 356 ? -14.236 6.026 -2.212 1.00 92.12 356 LYS A CA 1
ATOM 2807 C C . LYS A 1 356 ? -14.916 5.307 -1.048 1.00 92.12 356 LYS A C 1
ATOM 2809 O O . LYS A 1 356 ? -14.209 4.823 -0.167 1.00 92.12 356 LYS A O 1
ATOM 2814 N N . GLN A 1 357 ? -16.247 5.226 -1.054 1.00 91.75 357 GLN A N 1
ATOM 2815 C CA . GLN A 1 357 ? -16.987 4.487 -0.035 1.00 91.75 357 GLN A CA 1
ATOM 2816 C C . GLN A 1 357 ? -16.674 2.985 -0.099 1.00 91.75 357 GLN A C 1
ATOM 2818 O O . GLN A 1 357 ? -16.333 2.414 0.926 1.00 91.75 357 GLN A O 1
ATOM 2823 N N . ASP A 1 358 ? -16.652 2.374 -1.290 1.00 92.56 358 ASP A N 1
ATOM 2824 C CA . ASP A 1 358 ? -16.270 0.956 -1.454 1.00 92.56 358 ASP A CA 1
ATOM 2825 C C . ASP A 1 358 ? -14.850 0.660 -0.928 1.00 92.56 358 ASP A C 1
ATOM 2827 O O . ASP A 1 358 ? -14.617 -0.359 -0.275 1.00 92.56 358 ASP A O 1
ATOM 2831 N N . ILE A 1 359 ? -13.888 1.563 -1.163 1.00 93.31 359 ILE A N 1
ATOM 2832 C CA . ILE A 1 359 ? -12.532 1.438 -0.604 1.00 93.31 359 ILE A CA 1
ATOM 2833 C C . ILE A 1 359 ? -12.557 1.544 0.925 1.00 93.31 359 ILE A C 1
ATOM 2835 O O . ILE A 1 359 ? -11.858 0.777 1.590 1.00 93.31 359 ILE A O 1
ATOM 2839 N N . GLN A 1 360 ? -13.338 2.476 1.480 1.00 93.44 360 GLN A N 1
ATOM 2840 C CA . GLN A 1 360 ? -13.469 2.655 2.926 1.00 93.44 360 GLN A CA 1
ATOM 2841 C C . GLN A 1 360 ? -14.080 1.414 3.585 1.00 93.44 360 GLN A C 1
ATOM 2843 O O . GLN A 1 360 ? -13.503 0.898 4.537 1.00 93.44 360 GLN A O 1
ATOM 2848 N N . ASP A 1 361 ? -15.161 0.876 3.023 1.00 91.69 361 ASP A N 1
ATOM 2849 C CA . ASP A 1 361 ? -15.829 -0.322 3.536 1.00 91.69 361 ASP A CA 1
ATOM 2850 C C . ASP A 1 361 ? -14.861 -1.522 3.544 1.00 91.69 361 ASP A C 1
ATOM 2852 O O . ASP A 1 361 ? -14.743 -2.248 4.534 1.00 91.69 361 ASP A O 1
ATOM 2856 N N . LYS A 1 362 ? -14.076 -1.701 2.469 1.00 92.56 362 LYS A N 1
ATOM 2857 C CA . LYS A 1 362 ? -13.029 -2.739 2.400 1.00 92.56 362 LYS A CA 1
ATOM 2858 C C . LYS A 1 362 ? -11.905 -2.516 3.408 1.00 92.56 362 LYS A C 1
ATOM 2860 O O . LYS A 1 362 ? -11.363 -3.488 3.940 1.00 92.56 362 LYS A O 1
ATOM 2865 N N . LEU A 1 363 ? -11.519 -1.264 3.650 1.00 93.06 363 LEU A N 1
ATOM 2866 C CA . LEU A 1 363 ? -10.489 -0.916 4.626 1.00 93.06 363 LEU A CA 1
ATOM 2867 C C . LEU A 1 363 ? -10.961 -1.224 6.050 1.00 93.06 363 LEU A C 1
ATOM 2869 O O . LEU A 1 363 ? -10.198 -1.815 6.815 1.00 93.06 363 LEU A O 1
ATOM 2873 N N . ASP A 1 364 ? -12.208 -0.898 6.376 1.00 91.06 364 ASP A N 1
ATOM 2874 C CA . ASP A 1 364 ? -12.810 -1.180 7.679 1.00 91.06 364 ASP A CA 1
ATOM 2875 C C . ASP A 1 364 ? -12.855 -2.694 7.927 1.00 91.06 364 ASP A C 1
ATOM 2877 O O . ASP A 1 364 ? -12.347 -3.178 8.941 1.00 91.06 364 ASP A O 1
ATOM 2881 N N . VAL A 1 365 ? -13.320 -3.473 6.943 1.00 93.19 365 VAL A N 1
ATOM 2882 C CA . VAL A 1 365 ? -13.284 -4.945 6.978 1.00 93.19 365 VAL A CA 1
ATOM 2883 C C . VAL A 1 365 ? -11.861 -5.470 7.203 1.00 93.19 365 VAL A C 1
ATOM 2885 O O . VAL A 1 365 ? -11.641 -6.328 8.061 1.00 93.19 365 VAL A O 1
ATOM 2888 N N . ALA A 1 366 ? -10.870 -4.946 6.475 1.00 93.25 366 ALA A N 1
ATOM 2889 C CA . ALA A 1 366 ? -9.478 -5.369 6.613 1.00 93.25 366 ALA A CA 1
ATOM 2890 C C . ALA A 1 366 ? -8.907 -5.063 8.011 1.00 93.25 366 ALA A C 1
ATOM 2892 O O . ALA A 1 366 ? -8.161 -5.875 8.566 1.00 93.25 366 ALA A O 1
ATOM 2893 N N . GLN A 1 367 ? -9.280 -3.929 8.611 1.00 92.44 367 GLN A N 1
ATOM 2894 C CA . GLN A 1 367 ? -8.886 -3.570 9.975 1.00 92.44 367 GLN A CA 1
ATOM 2895 C C . GLN A 1 367 ? -9.533 -4.488 11.018 1.00 92.44 367 GLN A C 1
ATOM 2897 O O . GLN A 1 367 ? -8.841 -4.956 11.926 1.00 92.44 367 GLN A O 1
ATOM 2902 N N . ILE A 1 368 ? -10.823 -4.812 10.876 1.00 92.25 368 ILE A N 1
ATOM 2903 C CA . ILE A 1 368 ? -11.514 -5.788 11.739 1.00 92.25 368 ILE A CA 1
ATOM 2904 C C . ILE A 1 368 ? -10.831 -7.152 11.636 1.00 92.25 368 ILE A C 1
ATOM 2906 O O . ILE A 1 368 ? -10.543 -7.801 12.645 1.00 92.25 368 ILE A O 1
ATOM 2910 N N . GLN A 1 369 ? -10.490 -7.568 10.419 1.00 94.06 369 GLN A N 1
ATOM 2911 C CA . GLN A 1 369 ? -9.767 -8.806 10.169 1.00 94.06 369 GLN A CA 1
ATOM 2912 C C . GLN A 1 369 ? -8.379 -8.808 10.836 1.00 94.06 369 GLN A C 1
ATOM 2914 O O . GLN A 1 369 ? -7.961 -9.819 11.407 1.00 94.06 369 GLN A O 1
ATOM 2919 N N . GLN A 1 370 ? -7.673 -7.671 10.833 1.00 93.06 370 GLN A N 1
ATOM 2920 C CA . GLN A 1 370 ? -6.366 -7.535 11.482 1.00 93.06 370 GLN A CA 1
ATOM 2921 C C . GLN A 1 370 ? -6.475 -7.603 13.004 1.00 93.06 370 GLN A C 1
ATOM 2923 O O . GLN A 1 370 ? -5.665 -8.279 13.641 1.00 93.06 370 GLN A O 1
ATOM 2928 N N . LYS A 1 371 ? -7.493 -6.964 13.591 1.00 89.81 371 LYS A N 1
ATOM 2929 C CA . LYS A 1 371 ? -7.787 -7.103 15.022 1.00 89.81 371 LYS A CA 1
ATOM 2930 C C . LYS A 1 371 ? -8.129 -8.545 15.375 1.00 89.81 371 LYS A C 1
ATOM 2932 O O . LYS A 1 371 ? -7.563 -9.074 16.321 1.00 89.81 371 LYS A O 1
ATOM 2937 N N . THR A 1 372 ? -8.968 -9.204 14.574 1.00 91.12 372 THR A N 1
ATOM 2938 C CA . THR A 1 372 ? -9.331 -10.622 14.747 1.00 91.12 372 THR A CA 1
ATOM 2939 C C . THR A 1 372 ? -8.082 -11.498 14.787 1.00 91.12 372 THR A C 1
ATOM 2941 O O . THR A 1 372 ? -7.913 -12.304 15.700 1.00 91.12 372 THR A O 1
ATOM 2944 N N . LYS A 1 373 ? -7.156 -11.289 13.844 1.00 91.25 373 LYS A N 1
ATOM 2945 C CA . LYS A 1 373 ? -5.860 -11.971 13.824 1.00 91.25 373 LYS A CA 1
ATOM 2946 C C . LYS A 1 373 ? -5.052 -11.706 15.102 1.00 91.25 373 LYS A C 1
ATOM 2948 O O . LYS A 1 373 ? -4.585 -12.661 15.715 1.00 91.25 373 LYS A O 1
ATOM 2953 N N . ALA A 1 374 ? -4.919 -10.450 15.531 1.00 90.56 374 ALA A N 1
ATOM 2954 C CA . ALA A 1 374 ? -4.185 -10.098 16.751 1.00 90.56 374 ALA A CA 1
ATOM 2955 C C . ALA A 1 374 ? -4.824 -10.708 18.019 1.00 90.56 374 ALA A C 1
ATOM 2957 O O . ALA A 1 374 ? -4.126 -11.189 18.916 1.00 90.56 374 ALA A O 1
ATOM 2958 N N . SER A 1 375 ? -6.156 -10.757 18.084 1.00 87.50 375 SER A N 1
ATOM 2959 C CA . SER A 1 375 ? -6.897 -11.417 19.162 1.00 87.50 375 SER A CA 1
ATOM 2960 C C . SER A 1 375 ? -6.626 -12.923 19.188 1.00 87.50 375 SER A C 1
ATOM 2962 O O . SER A 1 375 ? -6.356 -13.463 20.259 1.00 87.50 375 SER A O 1
ATOM 2964 N N . LEU A 1 376 ? -6.604 -13.589 18.029 1.00 88.12 376 LEU A N 1
ATOM 2965 C CA . LEU A 1 376 ? -6.257 -15.011 17.921 1.00 88.12 376 LEU A CA 1
ATOM 2966 C C . LEU A 1 376 ? -4.791 -15.292 18.277 1.00 88.12 376 LEU A C 1
ATOM 2968 O O . LEU A 1 376 ? -4.509 -16.280 18.949 1.00 88.12 376 LEU A O 1
ATOM 2972 N N . GLU A 1 377 ? -3.860 -14.424 17.880 1.00 88.06 377 GLU A N 1
ATOM 2973 C CA . GLU A 1 377 ? -2.438 -14.547 18.230 1.00 88.06 377 GLU A CA 1
ATOM 2974 C C . GLU A 1 377 ? -2.211 -14.382 19.740 1.00 88.06 377 GLU A C 1
ATOM 2976 O O . GLU A 1 377 ? -1.484 -15.167 20.348 1.00 88.06 377 GLU A O 1
ATOM 2981 N N . SER A 1 378 ? -2.876 -13.407 20.368 1.00 84.69 378 SER A N 1
ATOM 2982 C CA . SER A 1 378 ? -2.769 -13.159 21.815 1.00 84.69 378 SER A CA 1
ATOM 2983 C C . SER A 1 378 ? -3.491 -14.205 22.673 1.00 84.69 378 SER A C 1
ATOM 2985 O O . SER A 1 378 ? -3.025 -14.544 23.761 1.00 84.69 378 SER A O 1
ATOM 2987 N N . SER A 1 379 ? -4.616 -14.736 22.187 1.00 76.69 379 SER A N 1
ATOM 2988 C CA . SER A 1 379 ? -5.465 -15.689 22.917 1.00 76.69 379 SER A CA 1
ATOM 2989 C C . SER A 1 379 ? -5.213 -17.145 22.525 1.00 76.69 379 SER A C 1
ATOM 2991 O O . SER A 1 379 ? -5.832 -18.046 23.086 1.00 76.69 379 SER A O 1
ATOM 2993 N N . GLY A 1 380 ? -4.278 -17.395 21.604 1.00 69.25 380 GLY A N 1
ATOM 2994 C CA . GLY A 1 380 ? -4.015 -18.709 21.015 1.00 69.25 380 GLY A CA 1
ATOM 2995 C C . GLY A 1 380 ? -3.676 -19.812 22.021 1.00 69.25 380 GLY A C 1
ATOM 2996 O O . GLY A 1 380 ? -3.927 -20.981 21.748 1.00 69.25 380 GLY A O 1
ATOM 2997 N N . SER A 1 381 ? -3.161 -19.458 23.205 1.00 66.12 381 SER A N 1
ATOM 2998 C CA . SER A 1 381 ? -2.868 -20.407 24.288 1.00 66.12 381 SER A CA 1
ATOM 2999 C C . SER A 1 381 ? -4.109 -20.936 25.013 1.00 66.12 381 SER A C 1
ATOM 3001 O O . SER A 1 381 ? -4.017 -21.964 25.678 1.00 66.12 381 SER A O 1
ATOM 3003 N N . ARG A 1 382 ? -5.257 -20.253 24.899 1.00 70.56 382 ARG A N 1
ATOM 3004 C CA . ARG A 1 382 ? -6.511 -20.624 25.576 1.00 70.56 382 ARG A CA 1
ATOM 3005 C C . ARG A 1 382 ? -7.300 -21.701 24.830 1.00 70.56 382 ARG A C 1
ATOM 3007 O O . ARG A 1 382 ? -8.171 -22.327 25.425 1.00 70.56 382 ARG A O 1
ATOM 3014 N N . TYR A 1 383 ? -7.009 -21.919 23.548 1.00 76.81 383 TYR A N 1
ATOM 3015 C CA . TYR A 1 383 ? -7.729 -22.883 22.718 1.00 76.81 383 TYR A CA 1
ATOM 3016 C C . TYR A 1 383 ? -7.058 -24.259 22.756 1.00 76.81 383 TYR A C 1
ATOM 3018 O O . TYR A 1 383 ? -5.836 -24.377 22.654 1.00 76.81 383 TYR A O 1
ATOM 3026 N N . SER A 1 384 ? -7.874 -25.309 22.865 1.00 73.44 384 SER A N 1
ATOM 3027 C CA . SER A 1 384 ? -7.419 -26.703 22.877 1.00 73.44 384 SER A CA 1
ATOM 3028 C C . SER A 1 384 ? -6.840 -27.143 21.527 1.00 73.44 384 SER A C 1
ATOM 3030 O O . SER A 1 384 ? -5.826 -27.840 21.494 1.00 73.44 384 SER A O 1
ATOM 3032 N N . ASP A 1 385 ? -7.435 -26.702 20.413 1.00 83.69 385 ASP A N 1
ATOM 3033 C CA . ASP A 1 385 ? -6.954 -26.998 19.062 1.00 83.69 385 ASP A CA 1
ATOM 3034 C C . ASP A 1 385 ? -6.093 -25.860 18.488 1.00 83.69 385 ASP A C 1
ATOM 3036 O O . ASP A 1 385 ? -6.546 -24.977 17.753 1.00 83.69 385 ASP A O 1
ATOM 3040 N N . GLN A 1 386 ? -4.793 -25.910 18.782 1.00 83.62 386 GLN A N 1
ATOM 3041 C CA . GLN A 1 386 ? -3.830 -24.953 18.232 1.00 83.62 386 GLN A CA 1
ATOM 3042 C C . GLN A 1 386 ? -3.664 -25.051 16.707 1.00 83.62 386 GLN A C 1
ATOM 3044 O O . GLN A 1 386 ? -3.199 -24.091 16.087 1.00 83.62 386 GLN A O 1
ATOM 3049 N N . ARG A 1 387 ? -4.005 -26.186 16.077 1.00 83.94 387 ARG A N 1
ATOM 3050 C CA . ARG A 1 387 ? -3.903 -26.322 14.615 1.00 83.94 387 ARG A CA 1
ATOM 3051 C C . ARG A 1 387 ? -4.997 -25.508 13.941 1.00 83.94 387 ARG A C 1
ATOM 3053 O O . ARG A 1 387 ? -4.703 -24.804 12.978 1.00 83.94 387 ARG A O 1
ATOM 3060 N N . GLN A 1 388 ? -6.210 -25.539 14.490 1.00 86.56 388 GLN A N 1
ATOM 3061 C CA . GLN A 1 388 ? -7.329 -24.736 14.003 1.00 86.56 388 GLN A CA 1
ATOM 3062 C C . GLN A 1 388 ? -7.046 -23.230 14.117 1.00 86.56 388 GLN A C 1
ATOM 3064 O O . GLN A 1 388 ? -7.290 -22.491 13.164 1.00 86.56 388 GLN A O 1
ATOM 3069 N N . VAL A 1 389 ? -6.452 -22.776 15.229 1.00 86.19 389 VAL A N 1
ATOM 3070 C CA . VAL A 1 389 ? -6.058 -21.364 15.411 1.00 86.19 389 VAL A CA 1
ATOM 3071 C C . VAL A 1 389 ? -5.007 -20.937 14.381 1.00 86.19 389 VAL A C 1
ATOM 3073 O O . VAL A 1 389 ? -5.142 -19.885 13.759 1.00 86.19 389 VAL A O 1
ATOM 3076 N N . ARG A 1 390 ? -3.974 -21.760 14.148 1.00 86.75 390 ARG A N 1
ATOM 3077 C CA . ARG A 1 390 ? -2.939 -21.460 13.141 1.00 86.75 390 ARG A CA 1
ATOM 3078 C C . ARG A 1 390 ? -3.514 -21.406 11.727 1.00 86.75 390 ARG A C 1
ATOM 3080 O O . ARG A 1 390 ? -3.202 -20.473 10.993 1.00 86.75 390 ARG A O 1
ATOM 3087 N N . ALA A 1 391 ? -4.383 -22.354 11.374 1.00 88.06 391 ALA A N 1
ATOM 3088 C CA . ALA A 1 391 ? -5.063 -22.364 10.082 1.00 88.06 391 ALA A CA 1
ATOM 3089 C C . ALA A 1 391 ? -5.955 -21.125 9.896 1.00 88.06 391 ALA A C 1
ATOM 3091 O O . ALA A 1 391 ? -5.956 -20.531 8.822 1.00 88.06 391 ALA A O 1
ATOM 3092 N N . ALA A 1 392 ? -6.659 -20.686 10.945 1.00 87.62 392 ALA A N 1
ATOM 3093 C CA . ALA A 1 392 ? -7.461 -19.466 10.911 1.00 87.62 392 ALA A CA 1
ATOM 3094 C C . ALA A 1 392 ? -6.600 -18.207 10.721 1.00 87.62 392 ALA A C 1
ATOM 3096 O O . ALA A 1 392 ? -6.931 -17.364 9.891 1.00 87.62 392 ALA A O 1
ATOM 3097 N N . ILE A 1 393 ? -5.467 -18.091 11.424 1.00 88.62 393 ILE A N 1
ATOM 3098 C CA . ILE A 1 393 ? -4.521 -16.976 11.247 1.00 88.62 393 ILE A CA 1
ATOM 3099 C C . ILE A 1 393 ? -3.971 -16.947 9.817 1.00 88.62 393 ILE A C 1
ATOM 3101 O O . ILE A 1 393 ? -3.868 -15.879 9.213 1.00 88.62 393 ILE A O 1
ATOM 3105 N N . GLU A 1 394 ? -3.617 -18.103 9.257 1.00 88.69 394 GLU A N 1
ATOM 3106 C CA . GLU A 1 394 ? -3.139 -18.189 7.878 1.00 88.69 394 GLU A CA 1
ATOM 3107 C C . GLU A 1 394 ? -4.239 -17.796 6.885 1.00 88.69 394 GLU A C 1
ATOM 3109 O O . GLU A 1 394 ? -4.015 -16.940 6.029 1.00 88.69 394 GLU A O 1
ATOM 3114 N N . ALA A 1 395 ? -5.455 -18.312 7.074 1.00 88.50 395 ALA A N 1
ATOM 3115 C CA . ALA A 1 395 ? -6.619 -17.977 6.264 1.00 88.50 395 ALA A CA 1
ATOM 3116 C C . ALA A 1 395 ? -6.922 -16.467 6.280 1.00 88.50 395 ALA A C 1
ATOM 3118 O O . ALA A 1 395 ? -7.149 -15.889 5.217 1.00 88.50 395 ALA A O 1
ATOM 3119 N N . LEU A 1 396 ? -6.850 -15.812 7.448 1.00 88.44 396 LEU A N 1
ATOM 3120 C CA . LEU A 1 396 ? -7.010 -14.357 7.610 1.00 88.44 396 LEU A CA 1
ATOM 3121 C C . LEU A 1 396 ? -5.899 -13.541 6.927 1.00 88.44 396 LEU A C 1
ATOM 3123 O O . LEU A 1 396 ? -6.066 -12.343 6.724 1.00 88.44 396 LEU A O 1
ATOM 3127 N N . ASN A 1 397 ? -4.753 -14.127 6.575 1.00 88.62 397 ASN A N 1
ATOM 3128 C CA . ASN A 1 397 ? -3.723 -13.419 5.806 1.00 88.62 397 ASN A CA 1
ATOM 3129 C C . ASN A 1 397 ? -3.878 -13.593 4.288 1.00 88.62 397 ASN A C 1
ATOM 3131 O O . ASN A 1 397 ? -3.324 -12.791 3.539 1.00 88.62 397 ASN A O 1
ATOM 3135 N N . GLN A 1 398 ? -4.598 -14.620 3.829 1.00 86.25 398 GLN A N 1
ATOM 3136 C CA . GLN A 1 398 ? -4.650 -14.998 2.412 1.00 86.25 398 GLN A CA 1
ATOM 3137 C C . GLN A 1 398 ? -5.639 -14.176 1.574 1.00 86.25 398 GLN A C 1
ATOM 3139 O O . GLN A 1 398 ? -5.424 -14.016 0.369 1.00 86.25 398 GLN A O 1
ATOM 3144 N N . GLN A 1 399 ? -6.721 -13.680 2.179 1.00 88.94 399 GLN A N 1
ATOM 3145 C CA . GLN A 1 399 ? -7.786 -12.945 1.488 1.00 88.94 399 GLN A CA 1
ATOM 3146 C C . GLN A 1 399 ? -8.581 -12.057 2.448 1.00 88.94 399 GLN A C 1
ATOM 3148 O O . GLN A 1 399 ? -8.515 -12.255 3.659 1.00 88.94 399 GLN A O 1
ATOM 3153 N N . LEU A 1 400 ? -9.339 -11.102 1.906 1.00 89.06 400 LEU A N 1
ATOM 3154 C CA . LEU A 1 400 ? -10.319 -10.318 2.662 1.00 89.06 400 LEU A CA 1
ATOM 3155 C C . LEU A 1 400 ? -11.646 -11.083 2.713 1.00 89.06 400 LEU A C 1
ATOM 3157 O O . LEU A 1 400 ? -12.165 -11.477 1.669 1.00 89.06 400 LEU A O 1
ATOM 3161 N N . TYR A 1 401 ? -12.171 -11.312 3.914 1.00 90.19 401 TYR A N 1
ATOM 3162 C CA . TYR A 1 401 ? -13.457 -11.982 4.121 1.00 90.19 401 TYR A CA 1
ATOM 3163 C C . TYR A 1 401 ? -14.610 -10.983 4.159 1.00 90.19 401 TYR A C 1
ATOM 3165 O O . TYR A 1 401 ? -14.428 -9.828 4.528 1.00 90.19 401 TYR A O 1
ATOM 3173 N N . GLY A 1 402 ? -15.815 -11.443 3.821 1.00 90.75 402 GLY A N 1
ATOM 3174 C CA . GLY A 1 402 ? -17.027 -10.668 4.070 1.00 90.75 402 GLY A CA 1
ATOM 3175 C C . GLY A 1 402 ? -17.336 -10.564 5.567 1.00 90.75 402 GLY A C 1
ATOM 3176 O O . GLY A 1 402 ? -16.938 -11.421 6.358 1.00 90.75 402 GLY A O 1
ATOM 3177 N N . LEU A 1 403 ? -18.101 -9.541 5.953 1.00 92.00 403 LEU A N 1
ATOM 3178 C CA . LEU A 1 403 ? -18.510 -9.306 7.343 1.00 92.00 403 LEU A CA 1
ATOM 3179 C C . LEU A 1 403 ? -19.230 -10.518 7.964 1.00 92.00 403 LEU A C 1
ATOM 3181 O O . LEU A 1 403 ? -18.923 -10.896 9.091 1.00 92.00 403 LEU A O 1
ATOM 3185 N N . THR A 1 404 ? -20.111 -11.191 7.217 1.00 91.50 404 THR A N 1
ATOM 3186 C CA . THR A 1 404 ? -20.797 -12.412 7.679 1.00 91.50 404 THR A CA 1
ATOM 3187 C C . THR A 1 404 ? -19.818 -13.549 7.975 1.00 91.50 404 THR A C 1
ATOM 3189 O O . THR A 1 404 ? -19.912 -14.191 9.017 1.00 91.50 404 THR A O 1
ATOM 3192 N N . ASP A 1 405 ? -18.821 -13.763 7.109 1.00 91.56 405 ASP A N 1
ATOM 3193 C CA . ASP A 1 405 ? -17.793 -14.781 7.346 1.00 91.56 405 ASP A CA 1
ATOM 3194 C C . ASP A 1 405 ? -16.918 -14.421 8.558 1.00 91.56 405 ASP A C 1
ATOM 3196 O O . ASP A 1 405 ? -16.565 -15.310 9.335 1.00 91.56 405 ASP A O 1
ATOM 3200 N N . LEU A 1 406 ? -16.594 -13.135 8.758 1.00 92.00 406 LEU A N 1
ATOM 3201 C CA . LEU A 1 406 ? -15.887 -12.660 9.954 1.00 92.00 406 LEU A CA 1
ATOM 3202 C C . LEU A 1 406 ? -16.698 -12.906 11.232 1.00 92.00 406 LEU A C 1
ATOM 3204 O O . LEU A 1 406 ? -16.128 -13.334 12.237 1.00 92.00 406 LEU A O 1
ATOM 3208 N N . TYR A 1 407 ? -18.015 -12.706 11.187 1.00 91.50 407 TYR A N 1
ATOM 3209 C CA . TYR A 1 407 ? -18.903 -12.963 12.318 1.00 91.50 407 TYR A CA 1
ATOM 3210 C C . TYR A 1 407 ? -19.012 -14.459 12.637 1.00 91.50 407 TYR A C 1
ATOM 3212 O O . TYR A 1 407 ? -18.749 -14.870 13.767 1.00 91.50 407 TYR A O 1
ATOM 3220 N N . ASP A 1 408 ? -19.340 -15.288 11.647 1.00 90.94 408 ASP A N 1
ATOM 3221 C CA . ASP A 1 408 ? -19.651 -16.700 11.871 1.00 90.94 408 ASP A CA 1
ATOM 3222 C C . ASP A 1 408 ? -18.404 -17.576 11.963 1.00 90.94 408 ASP A C 1
ATOM 3224 O O . ASP A 1 408 ? -18.223 -18.314 12.933 1.00 90.94 408 ASP A O 1
ATOM 3228 N N . ARG A 1 409 ? -17.501 -17.493 10.979 1.00 90.00 409 ARG A N 1
ATOM 3229 C CA . ARG A 1 409 ? -16.349 -18.406 10.914 1.00 90.00 409 ARG A CA 1
ATOM 3230 C C . ARG A 1 409 ? -15.287 -18.074 11.944 1.00 90.00 409 ARG A C 1
ATOM 3232 O O . ARG A 1 409 ? -14.603 -18.989 12.400 1.00 90.00 409 ARG A O 1
ATOM 3239 N N . PHE A 1 410 ? -15.146 -16.799 12.301 1.00 89.69 410 PHE A N 1
ATOM 3240 C CA . PHE A 1 410 ? -14.119 -16.347 13.235 1.00 89.69 410 PHE A CA 1
ATOM 3241 C C . PHE A 1 410 ? -14.718 -15.894 14.569 1.00 89.69 410 PHE A C 1
ATOM 3243 O O . PHE A 1 410 ? -14.342 -16.429 15.612 1.00 89.69 410 PHE A O 1
ATOM 3250 N N . GLY A 1 411 ? -15.679 -14.969 14.546 1.00 88.06 411 GLY A N 1
ATOM 3251 C CA . GLY A 1 411 ? -16.311 -14.425 15.748 1.00 88.06 411 GLY A CA 1
ATOM 3252 C C . GLY A 1 411 ? -17.001 -15.487 16.607 1.00 88.06 411 GLY A C 1
ATOM 3253 O O . GLY A 1 411 ? -16.745 -15.557 17.809 1.00 88.06 411 GLY A O 1
ATOM 3254 N N . ASN A 1 412 ? -17.861 -16.319 16.014 1.00 88.31 412 ASN A N 1
ATOM 3255 C CA . ASN A 1 412 ? -18.591 -17.372 16.725 1.00 88.31 412 ASN A CA 1
ATOM 3256 C C . ASN A 1 412 ? -17.694 -18.567 17.069 1.00 88.31 412 ASN A C 1
ATOM 3258 O O . ASN A 1 412 ? -17.673 -18.980 18.224 1.00 88.31 412 ASN A O 1
ATOM 3262 N N . THR A 1 413 ? -16.906 -19.073 16.115 1.00 87.31 413 THR A N 1
ATOM 3263 C CA . THR A 1 413 ? -16.040 -20.252 16.326 1.00 87.31 413 THR A CA 1
ATOM 3264 C C . THR A 1 413 ? -14.995 -20.055 17.424 1.00 87.31 413 THR A C 1
ATOM 3266 O O . THR A 1 413 ? -14.756 -20.967 18.211 1.00 87.31 413 THR A O 1
ATOM 3269 N N . PHE A 1 414 ? -14.358 -18.881 17.479 1.00 86.31 414 PHE A N 1
ATOM 3270 C CA . PHE A 1 414 ? -13.303 -18.590 18.457 1.00 86.31 414 PHE A CA 1
ATOM 3271 C C . PHE A 1 414 ? -13.791 -17.738 19.627 1.00 86.31 414 PHE A C 1
ATOM 3273 O O . PHE A 1 414 ? -12.980 -17.318 20.447 1.00 86.31 414 PHE A O 1
ATOM 3280 N N . ASP A 1 415 ? -15.096 -17.491 19.719 1.00 87.19 415 ASP A N 1
ATOM 3281 C CA . ASP A 1 415 ? -15.707 -16.734 20.806 1.00 87.19 415 ASP A CA 1
ATOM 3282 C C . ASP A 1 415 ? -15.052 -15.354 21.042 1.00 87.19 415 ASP A C 1
ATOM 3284 O O . ASP A 1 415 ? -14.539 -15.021 22.115 1.00 87.19 415 ASP A O 1
ATOM 3288 N N . LEU A 1 416 ? -15.031 -14.542 19.981 1.00 89.44 416 LEU A N 1
ATOM 3289 C CA . LEU A 1 416 ? -14.421 -13.211 19.962 1.00 89.44 416 LEU A CA 1
ATOM 3290 C C . LEU A 1 416 ? -15.505 -12.118 19.987 1.00 89.44 416 LEU A C 1
ATOM 3292 O O . LEU A 1 416 ? -15.899 -11.622 18.930 1.00 89.44 416 LEU A O 1
ATOM 3296 N N . PRO A 1 417 ? -16.003 -11.703 21.167 1.00 88.75 417 PRO A N 1
ATOM 3297 C CA . PRO A 1 417 ? -17.128 -10.770 21.259 1.00 88.75 417 PRO A CA 1
ATOM 3298 C C . PRO A 1 417 ? -16.808 -9.362 20.736 1.00 88.75 417 PRO A C 1
ATOM 3300 O O . PRO A 1 417 ? -17.672 -8.720 20.149 1.00 88.75 417 PRO A O 1
ATOM 3303 N N . GLU A 1 418 ? -15.565 -8.896 20.882 1.00 88.88 418 GLU A N 1
ATOM 3304 C CA . GLU A 1 418 ? -15.129 -7.591 20.359 1.00 88.88 418 GLU A CA 1
ATOM 3305 C C . GLU A 1 418 ? -15.196 -7.552 18.824 1.00 88.88 418 GLU A C 1
ATOM 3307 O O . GLU A 1 418 ? -15.661 -6.576 18.248 1.00 88.88 418 GLU A O 1
ATOM 3312 N N . VAL A 1 419 ? -14.826 -8.655 18.163 1.00 91.25 419 VAL A N 1
ATOM 3313 C CA . VAL A 1 419 ? -14.934 -8.794 16.702 1.00 91.25 419 VAL A CA 1
ATOM 3314 C C . VAL A 1 419 ? -16.400 -8.800 16.266 1.00 91.25 419 VAL A C 1
ATOM 3316 O O . VAL A 1 419 ? -16.739 -8.180 15.264 1.00 91.25 419 VAL A O 1
ATOM 3319 N N . LYS A 1 420 ? -17.290 -9.451 17.030 1.00 92.06 420 LYS A N 1
ATOM 3320 C CA . LYS A 1 420 ? -18.736 -9.446 16.749 1.00 92.06 420 LYS A CA 1
ATOM 3321 C C . LYS A 1 420 ? -19.317 -8.029 16.797 1.00 92.06 420 LYS A C 1
ATOM 3323 O O . LYS A 1 420 ? -20.083 -7.673 15.907 1.00 92.06 420 LYS A O 1
ATOM 3328 N N . LEU A 1 421 ? -18.941 -7.223 17.795 1.00 91.38 421 LEU A N 1
ATOM 3329 C CA . LEU A 1 421 ? -19.376 -5.823 17.896 1.00 91.38 421 LEU A CA 1
ATOM 3330 C C . LEU A 1 421 ? -18.822 -4.967 16.751 1.00 91.38 421 LEU A C 1
ATOM 3332 O O . LEU A 1 421 ? -19.582 -4.221 16.140 1.00 91.38 421 LEU A O 1
ATOM 3336 N N . ASP A 1 422 ? -17.537 -5.120 16.423 1.00 90.62 422 ASP A N 1
ATOM 3337 C CA . ASP A 1 422 ? -16.898 -4.415 15.305 1.00 90.62 422 ASP A CA 1
ATOM 3338 C C . ASP A 1 422 ? -17.593 -4.719 13.966 1.00 90.62 422 ASP A C 1
ATOM 3340 O O . ASP A 1 422 ? -17.862 -3.811 13.178 1.00 90.62 422 ASP A O 1
ATOM 3344 N N . VAL A 1 423 ? -17.936 -5.988 13.722 1.00 92.50 423 VAL A N 1
ATOM 3345 C CA . VAL A 1 423 ? -18.666 -6.405 12.517 1.00 92.50 423 VAL A CA 1
ATOM 3346 C C . VAL A 1 423 ? -20.069 -5.797 12.469 1.00 92.50 423 VAL A C 1
ATOM 3348 O O . VAL A 1 423 ? -20.458 -5.265 11.432 1.00 92.50 423 VAL A O 1
ATOM 3351 N N . LEU A 1 424 ? -20.825 -5.841 13.572 1.00 91.38 424 LEU A N 1
ATOM 3352 C CA . LEU A 1 424 ? -22.177 -5.271 13.628 1.00 91.38 424 LEU A CA 1
ATOM 3353 C C . LEU A 1 424 ? -22.166 -3.749 13.425 1.00 91.38 424 LEU A C 1
ATOM 3355 O O . LEU A 1 424 ? -23.022 -3.220 12.714 1.00 91.38 424 LEU A O 1
ATOM 3359 N N . GLN A 1 425 ? -21.173 -3.057 13.994 1.00 91.44 425 GLN A N 1
ATOM 3360 C CA . GLN A 1 425 ? -20.985 -1.624 13.785 1.00 91.44 425 GLN A CA 1
ATOM 3361 C C . GLN A 1 425 ? -20.690 -1.314 12.315 1.00 91.44 425 GLN A C 1
ATOM 3363 O O . GLN A 1 425 ? -21.357 -0.460 11.734 1.00 91.44 425 GLN A O 1
ATOM 3368 N N . SER A 1 426 ? -19.719 -2.009 11.713 1.00 88.94 426 SER A N 1
ATOM 3369 C CA . SER A 1 426 ? -19.325 -1.790 10.316 1.00 88.94 426 SER A CA 1
ATOM 3370 C C . SER A 1 426 ? -20.454 -2.118 9.338 1.00 88.94 426 SER A C 1
ATOM 3372 O O . SER A 1 426 ? -20.623 -1.424 8.341 1.00 88.94 426 SER A O 1
ATOM 3374 N N . ALA A 1 427 ? -21.286 -3.112 9.651 1.00 88.75 427 ALA A N 1
ATOM 3375 C CA . ALA A 1 427 ? -22.445 -3.461 8.837 1.00 88.75 427 ALA A CA 1
ATOM 3376 C C . ALA A 1 427 ? -23.669 -2.548 9.065 1.00 88.75 427 ALA A C 1
ATOM 3378 O O . ALA A 1 427 ? -24.665 -2.671 8.357 1.00 88.75 427 ALA A O 1
ATOM 3379 N N . GLY A 1 428 ? -23.640 -1.666 10.073 1.00 86.19 428 GLY A N 1
ATOM 3380 C CA . GLY A 1 428 ? -24.782 -0.827 10.447 1.00 86.19 428 GLY A CA 1
ATOM 3381 C C . GLY A 1 428 ? -25.981 -1.602 11.016 1.00 86.19 428 GLY A C 1
ATOM 3382 O O . GLY A 1 428 ? -27.078 -1.050 11.105 1.00 86.19 428 GLY A O 1
ATOM 3383 N N . HIS A 1 429 ? -25.795 -2.865 11.413 1.00 89.06 429 HIS A N 1
ATOM 3384 C CA . HIS A 1 429 ? -26.849 -3.711 11.971 1.00 89.06 429 HIS A CA 1
ATOM 3385 C C . HIS A 1 429 ? -26.917 -3.546 13.492 1.00 89.06 429 HIS A C 1
ATOM 3387 O O . HIS A 1 429 ? -26.055 -4.030 14.226 1.00 89.06 429 HIS A O 1
ATOM 3393 N N . TYR A 1 430 ? -27.959 -2.864 13.970 1.00 90.44 430 TYR A N 1
ATOM 3394 C CA . TYR A 1 430 ? -28.226 -2.693 15.396 1.00 90.44 430 TYR A CA 1
ATOM 3395 C C . TYR A 1 430 ? -29.407 -3.556 15.840 1.00 90.44 430 TYR A C 1
ATOM 3397 O O . TYR A 1 430 ? -30.547 -3.311 15.448 1.00 90.44 430 TYR A O 1
ATOM 3405 N N . GLU A 1 431 ? -29.130 -4.518 16.715 1.00 92.44 431 GLU A N 1
ATOM 3406 C CA . GLU A 1 431 ? -30.136 -5.304 17.426 1.00 92.44 431 GLU A CA 1
ATOM 3407 C C . GLU A 1 431 ? -29.801 -5.286 18.918 1.00 92.44 431 GLU A C 1
ATOM 3409 O O . GLU A 1 431 ? -28.761 -5.800 19.338 1.00 92.44 431 GLU A O 1
ATOM 3414 N N . GLN A 1 432 ? -30.673 -4.665 19.720 1.00 91.00 432 GLN A N 1
ATOM 3415 C CA . GLN A 1 432 ? -30.423 -4.438 21.146 1.00 91.00 432 GLN A CA 1
ATOM 3416 C C . GLN A 1 432 ? -30.154 -5.752 21.893 1.00 91.00 432 GLN A C 1
ATOM 3418 O O . GLN A 1 432 ? -29.156 -5.850 22.601 1.00 91.00 432 GLN A O 1
ATOM 3423 N N . GLU A 1 433 ? -30.983 -6.778 21.684 1.00 92.38 433 GLU A N 1
ATOM 3424 C CA . GLU A 1 433 ? -30.853 -8.076 22.362 1.00 92.38 433 GLU A CA 1
ATOM 3425 C C . GLU A 1 433 ? -29.515 -8.766 22.056 1.00 92.38 433 GLU A C 1
ATOM 3427 O O . GLU A 1 433 ? -28.876 -9.330 22.946 1.00 92.38 433 GLU A O 1
ATOM 3432 N N . VAL A 1 434 ? -29.052 -8.684 20.804 1.00 92.94 434 VAL A N 1
ATOM 3433 C CA . VAL A 1 434 ? -27.779 -9.280 20.378 1.00 92.94 434 VAL A CA 1
ATOM 3434 C C . VAL A 1 434 ? -26.607 -8.536 21.010 1.00 92.94 434 VAL A C 1
ATOM 3436 O O . VAL A 1 434 ? -25.699 -9.166 21.552 1.00 92.94 434 VAL A O 1
ATOM 3439 N N . ILE A 1 435 ? -26.630 -7.202 20.993 1.00 93.62 435 ILE A N 1
ATOM 3440 C CA . ILE A 1 435 ? -25.571 -6.371 21.581 1.00 93.62 435 ILE A CA 1
ATOM 3441 C C . ILE A 1 435 ? -25.506 -6.575 23.097 1.00 93.62 435 ILE A C 1
ATOM 3443 O O . ILE A 1 435 ? -24.419 -6.786 23.636 1.00 93.62 435 ILE A O 1
ATOM 3447 N N . GLU A 1 436 ? -26.647 -6.570 23.787 1.00 93.50 436 GLU A N 1
ATOM 3448 C CA . GLU A 1 436 ? -26.725 -6.847 25.225 1.00 93.50 436 GLU A CA 1
ATOM 3449 C C . GLU A 1 436 ? -26.212 -8.255 25.556 1.00 93.50 436 GLU A C 1
ATOM 3451 O O . GLU A 1 436 ? -25.436 -8.421 26.498 1.00 93.50 436 GLU A O 1
ATOM 3456 N N . SER A 1 437 ? -26.550 -9.262 24.746 1.00 93.75 437 SER A N 1
ATOM 3457 C CA . SER A 1 437 ? -26.034 -10.628 24.897 1.00 93.75 437 SER A CA 1
ATOM 3458 C C . SER A 1 437 ? -24.509 -10.699 24.737 1.00 93.75 437 SER A C 1
ATOM 3460 O O . SER A 1 437 ? -23.824 -11.319 25.556 1.00 93.75 437 SER A O 1
ATOM 3462 N N . ILE A 1 438 ? -23.945 -9.996 23.746 1.00 93.19 438 ILE A N 1
ATOM 3463 C CA . ILE A 1 438 ? -22.490 -9.911 23.555 1.00 93.19 438 ILE A CA 1
ATOM 3464 C C . ILE A 1 438 ? -21.824 -9.222 24.753 1.00 93.19 438 ILE A C 1
ATOM 3466 O O . ILE A 1 438 ? -20.823 -9.720 25.267 1.00 93.19 438 ILE A O 1
ATOM 3470 N N . TRP A 1 439 ? -22.378 -8.112 25.244 1.00 94.12 439 TRP A N 1
ATOM 3471 C CA . TRP A 1 439 ? -21.842 -7.417 26.417 1.00 94.12 439 TRP A CA 1
ATOM 3472 C C . TRP A 1 439 ? -21.937 -8.246 27.691 1.00 94.12 439 TRP A C 1
ATOM 3474 O O . TRP A 1 439 ? -20.991 -8.263 28.478 1.00 94.12 439 TRP A O 1
ATOM 3484 N N . LYS A 1 440 ? -23.032 -8.985 27.877 1.00 91.88 440 LYS A N 1
ATOM 3485 C CA . LYS A 1 440 ? -23.173 -9.942 28.975 1.00 91.88 440 LYS A CA 1
ATOM 3486 C C . LYS A 1 440 ? -22.079 -11.001 28.925 1.00 91.88 440 LYS A C 1
ATOM 3488 O O . LYS A 1 440 ? -21.484 -11.318 29.951 1.00 91.88 440 LYS A O 1
ATOM 3493 N N . HIS A 1 441 ? -21.767 -11.496 27.730 1.00 91.00 441 HIS A N 1
ATOM 3494 C CA . HIS A 1 441 ? -20.677 -12.442 27.525 1.00 91.00 441 HIS A CA 1
ATOM 3495 C C . HIS A 1 441 ? -19.297 -11.839 27.829 1.00 91.00 441 HIS A C 1
ATOM 3497 O O . HIS A 1 441 ? -18.515 -12.451 28.555 1.00 91.00 441 HIS A O 1
ATOM 3503 N N . ILE A 1 442 ? -19.017 -10.615 27.357 1.00 90.38 442 ILE A N 1
ATOM 3504 C CA . ILE A 1 442 ? -17.780 -9.877 27.683 1.00 90.38 442 ILE A CA 1
ATOM 3505 C C . ILE A 1 442 ? -17.630 -9.742 29.199 1.00 90.38 442 ILE A C 1
ATOM 3507 O O . ILE A 1 442 ? -16.579 -10.072 29.745 1.00 90.38 442 ILE A O 1
ATOM 3511 N N . MET A 1 443 ? -18.681 -9.286 29.884 1.00 89.50 443 MET A N 1
ATOM 3512 C CA . MET A 1 443 ? -18.660 -9.107 31.334 1.00 89.50 443 MET A CA 1
ATOM 3513 C C . MET A 1 443 ? -18.426 -10.430 32.052 1.00 89.50 443 MET A C 1
ATOM 3515 O O . MET A 1 443 ? -17.517 -10.504 32.871 1.00 89.50 443 MET A O 1
ATOM 3519 N N . ASN A 1 444 ? -19.173 -11.484 31.712 1.00 88.88 444 ASN A N 1
ATOM 3520 C CA . ASN A 1 444 ? -18.992 -12.800 32.321 1.00 88.88 444 ASN A CA 1
ATOM 3521 C C . ASN A 1 444 ? -17.555 -13.299 32.155 1.00 88.88 444 ASN A C 1
ATOM 3523 O O . ASN A 1 444 ? -16.966 -13.748 33.129 1.00 88.88 444 ASN A O 1
ATOM 3527 N N . ARG A 1 445 ? -16.957 -13.149 30.967 1.00 86.12 445 ARG A N 1
ATOM 3528 C CA . ARG A 1 445 ? -15.578 -13.578 30.698 1.00 86.12 445 ARG A CA 1
ATOM 3529 C C . ARG A 1 445 ? -14.544 -12.850 31.559 1.00 86.12 445 ARG A C 1
ATOM 3531 O O . ARG A 1 445 ? -13.604 -13.476 32.039 1.00 86.12 445 ARG A O 1
ATOM 3538 N N . GLU A 1 446 ? -14.689 -11.538 31.738 1.00 84.06 446 GLU A N 1
ATOM 3539 C CA . GLU A 1 446 ? -13.755 -10.751 32.559 1.00 84.06 446 GLU A CA 1
ATOM 3540 C C . GLU A 1 446 ? -14.014 -10.918 34.068 1.00 84.06 446 GLU A C 1
ATOM 3542 O O . GLU A 1 446 ? -13.100 -10.757 34.877 1.00 84.06 446 GLU A O 1
ATOM 3547 N N . LEU A 1 447 ? -15.247 -11.261 34.455 1.00 85.25 447 LEU A N 1
ATOM 3548 C CA . LEU A 1 447 ? -15.659 -11.478 35.843 1.00 85.25 447 LEU A CA 1
ATOM 3549 C C . LEU A 1 447 ? -15.422 -12.908 36.337 1.00 85.25 447 LEU A C 1
ATOM 3551 O O . LEU A 1 447 ? -15.320 -13.118 37.545 1.00 85.25 447 LEU A O 1
ATOM 3555 N N . ASP A 1 448 ? -15.294 -13.883 35.438 1.00 83.50 448 ASP A N 1
ATOM 3556 C CA . ASP A 1 448 ? -15.181 -15.302 35.784 1.00 83.50 448 ASP A CA 1
ATOM 3557 C C . ASP A 1 448 ? -13.989 -15.588 36.710 1.00 83.50 448 ASP A C 1
ATOM 3559 O O . ASP A 1 448 ? -14.120 -16.277 37.722 1.00 83.50 448 ASP A O 1
ATOM 3563 N N . ALA A 1 449 ? -12.835 -14.970 36.437 1.00 76.94 449 ALA A N 1
ATOM 3564 C CA . ALA A 1 449 ? -11.630 -15.115 37.257 1.00 76.94 449 ALA A CA 1
ATOM 3565 C C . ALA A 1 449 ? -11.817 -14.592 38.696 1.00 76.94 449 ALA A C 1
ATOM 3567 O O . ALA A 1 449 ? -11.251 -15.140 39.645 1.00 76.94 449 ALA A O 1
ATOM 3568 N N . PHE A 1 450 ? -12.646 -13.558 38.870 1.00 80.06 450 PHE A N 1
ATOM 3569 C CA . PHE A 1 450 ? -13.001 -13.034 40.186 1.00 80.06 450 PHE A CA 1
ATOM 3570 C C . PHE A 1 450 ? -13.959 -13.975 40.924 1.00 80.06 450 PHE A C 1
ATOM 3572 O O 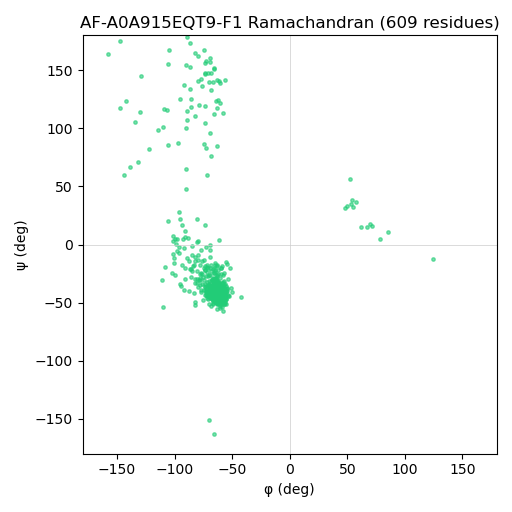. PHE A 1 450 ? -13.751 -14.264 42.100 1.00 80.06 450 PHE A O 1
ATOM 3579 N N . VAL A 1 451 ? -14.976 -14.502 40.232 1.00 77.50 451 VAL A N 1
ATOM 3580 C CA . VAL A 1 451 ? -15.947 -15.449 40.812 1.00 77.50 451 VAL A CA 1
ATOM 3581 C C . VAL A 1 451 ? -15.256 -16.720 41.316 1.00 77.50 451 VAL A C 1
ATOM 3583 O O . VAL A 1 451 ? -15.609 -17.235 42.375 1.00 77.50 451 VAL A O 1
ATOM 3586 N N . HIS A 1 452 ? -14.221 -17.184 40.614 1.00 77.25 452 HIS A N 1
ATOM 3587 C CA . HIS A 1 452 ? -13.402 -18.332 41.015 1.00 77.25 452 HIS A CA 1
ATOM 3588 C C . HIS A 1 452 ? -12.343 -18.003 42.086 1.00 77.25 452 HIS A C 1
ATOM 3590 O O . HIS A 1 452 ? -11.556 -18.872 42.464 1.00 77.25 452 HIS A O 1
ATOM 3596 N N . GLY A 1 453 ? -12.305 -16.762 42.586 1.00 73.88 453 GLY A N 1
ATOM 3597 C CA . GLY A 1 453 ? -11.395 -16.318 43.643 1.00 73.88 453 GLY A CA 1
ATOM 3598 C C . GLY A 1 453 ? -9.931 -16.199 43.215 1.00 73.88 453 GLY A C 1
ATOM 3599 O O . GLY A 1 453 ? -9.052 -16.137 44.074 1.00 73.88 453 GLY A O 1
ATOM 3600 N N . SER A 1 454 ? -9.644 -16.183 41.908 1.00 68.38 454 SER A N 1
ATOM 3601 C CA . SER A 1 454 ? -8.272 -16.135 41.389 1.00 68.38 454 SER A CA 1
ATOM 3602 C C . SER A 1 454 ? -7.727 -14.711 41.246 1.00 68.38 454 SER A C 1
ATOM 3604 O O . SER A 1 454 ? -6.523 -14.545 41.052 1.00 68.38 454 SER A O 1
ATOM 3606 N N . GLU A 1 455 ? -8.580 -13.683 41.308 1.00 75.25 455 GLU A N 1
ATOM 3607 C CA . GLU A 1 455 ? -8.191 -12.282 41.123 1.00 75.25 455 GLU A CA 1
ATOM 3608 C C . GLU A 1 455 ? -8.687 -11.367 42.238 1.00 75.25 455 GLU A C 1
ATOM 3610 O O . GLU A 1 455 ? -9.780 -11.527 42.775 1.00 75.25 455 GLU A O 1
ATOM 3615 N N . ALA A 1 456 ? -7.864 -10.369 42.568 1.00 81.31 456 ALA A N 1
ATOM 3616 C CA . ALA A 1 456 ? -8.214 -9.333 43.527 1.00 81.31 456 ALA A CA 1
ATOM 3617 C C . ALA A 1 456 ? -9.224 -8.336 42.936 1.00 81.31 456 ALA A C 1
ATOM 3619 O O . ALA A 1 456 ? -9.147 -7.970 41.762 1.00 81.31 456 ALA A O 1
ATOM 3620 N N . GLU A 1 457 ? -10.091 -7.798 43.795 1.00 81.50 457 GLU A N 1
ATOM 3621 C CA . GLU A 1 457 ? -11.131 -6.812 43.459 1.00 81.50 457 GLU A CA 1
ATOM 3622 C C . GLU A 1 457 ? -10.596 -5.597 42.671 1.00 81.50 457 GLU A C 1
ATOM 3624 O O . GLU A 1 457 ? -11.241 -5.111 41.736 1.00 81.50 457 GLU A O 1
ATOM 3629 N N . SER A 1 458 ? -9.389 -5.125 43.005 1.00 82.12 458 SER A N 1
ATOM 3630 C CA . SER A 1 458 ? -8.735 -3.991 42.338 1.00 82.12 458 SER A CA 1
ATOM 3631 C C . SER A 1 458 ? -8.274 -4.310 40.912 1.00 82.12 458 SER A C 1
ATOM 3633 O O . SER A 1 458 ? -8.360 -3.448 40.033 1.00 82.12 458 SER A O 1
ATOM 3635 N N . ALA A 1 459 ? -7.823 -5.541 40.660 1.00 84.44 459 ALA A N 1
ATOM 3636 C CA . ALA A 1 459 ? -7.391 -5.991 39.341 1.00 84.44 459 ALA A CA 1
ATOM 3637 C C . ALA A 1 459 ? -8.596 -6.149 38.405 1.00 84.44 459 ALA A C 1
ATOM 3639 O O . ALA A 1 459 ? -8.585 -5.610 37.296 1.00 84.44 459 ALA A O 1
ATOM 3640 N N . THR A 1 460 ? -9.664 -6.793 38.882 1.00 85.56 460 THR A N 1
ATOM 3641 C CA . THR A 1 460 ? -10.923 -6.962 38.140 1.00 85.56 460 THR A CA 1
ATOM 3642 C C . THR A 1 460 ? -11.554 -5.615 37.796 1.00 85.56 460 THR A C 1
ATOM 3644 O O . THR A 1 460 ? -11.925 -5.378 36.646 1.00 85.56 460 THR A O 1
ATOM 3647 N N . LYS A 1 461 ? -11.581 -4.678 38.754 1.00 86.62 461 LYS A N 1
ATOM 3648 C CA . LYS A 1 461 ? -12.018 -3.298 38.509 1.00 86.62 461 LYS A CA 1
ATOM 3649 C C . LYS A 1 461 ? -11.226 -2.642 37.379 1.00 86.62 461 LYS A C 1
ATOM 3651 O O . LYS A 1 461 ? -11.821 -2.103 36.452 1.00 86.62 461 LYS A O 1
ATOM 3656 N N . SER A 1 462 ? -9.893 -2.692 37.451 1.00 87.62 462 SER A N 1
ATOM 3657 C CA . SER A 1 462 ? -9.017 -2.075 36.448 1.00 87.62 462 SER A CA 1
ATOM 3658 C C . SER A 1 462 ? -9.277 -2.636 35.046 1.00 87.62 462 SER A C 1
ATOM 3660 O O . SER A 1 462 ? -9.418 -1.874 34.088 1.00 87.62 462 SER A O 1
ATOM 3662 N N . LYS A 1 463 ? -9.438 -3.961 34.932 1.00 87.50 463 LYS A N 1
ATOM 3663 C CA . LYS A 1 463 ? -9.759 -4.626 33.665 1.00 87.50 463 LYS A CA 1
ATOM 3664 C C . LYS A 1 463 ? -11.084 -4.152 33.084 1.00 87.50 463 LYS A C 1
ATOM 3666 O O . LYS A 1 463 ? -11.088 -3.651 31.962 1.00 87.50 463 LYS A O 1
ATOM 3671 N N . ILE A 1 464 ? -12.181 -4.228 33.838 1.00 90.19 464 ILE A N 1
ATOM 3672 C CA . ILE A 1 464 ? -13.509 -3.834 33.337 1.00 90.19 464 ILE A CA 1
ATOM 3673 C C . ILE A 1 464 ? -13.536 -2.350 32.976 1.00 90.19 464 ILE A C 1
ATOM 3675 O O . ILE A 1 464 ? -14.009 -1.991 31.898 1.00 90.19 464 ILE A O 1
ATOM 3679 N N . SER A 1 465 ? -12.971 -1.489 33.830 1.00 90.88 465 SER A N 1
ATOM 3680 C CA . SER A 1 465 ? -12.844 -0.062 33.528 1.00 90.88 465 SER A CA 1
ATOM 3681 C C . SER A 1 465 ? -12.089 0.170 32.221 1.00 90.88 465 SER A C 1
ATOM 3683 O O . SER A 1 465 ? -12.531 0.974 31.403 1.00 90.88 465 SER A O 1
ATOM 3685 N N . SER A 1 466 ? -10.989 -0.555 31.989 1.00 90.88 466 SER A N 1
ATOM 3686 C CA . SER A 1 466 ? -10.205 -0.437 30.756 1.00 90.88 466 SER A CA 1
ATOM 3687 C C . SER A 1 466 ? -10.966 -0.920 29.516 1.00 90.88 466 SER A C 1
ATOM 3689 O O . SER A 1 466 ? -10.905 -0.259 28.479 1.00 90.88 466 SER A O 1
ATOM 3691 N N . VAL A 1 467 ? -11.732 -2.013 29.625 1.00 91.12 467 VAL A N 1
ATOM 3692 C CA . VAL A 1 467 ? -12.545 -2.566 28.530 1.00 91.12 467 VAL A CA 1
ATOM 3693 C C . VAL A 1 467 ? -13.645 -1.585 28.141 1.00 91.12 467 VAL A C 1
ATOM 3695 O O . VAL A 1 467 ? -13.767 -1.238 26.966 1.00 91.12 467 VAL A O 1
ATOM 3698 N N . ILE A 1 468 ? -14.393 -1.070 29.121 1.00 91.06 468 ILE A N 1
ATOM 3699 C CA . ILE A 1 468 ? -15.468 -0.104 28.874 1.00 91.06 468 ILE A CA 1
ATOM 3700 C C . ILE A 1 468 ? -14.901 1.201 28.308 1.00 91.06 468 ILE A C 1
ATOM 3702 O O . ILE A 1 468 ? -15.431 1.728 27.330 1.00 91.06 468 ILE A O 1
ATOM 3706 N N . LEU A 1 469 ? -13.806 1.717 28.875 1.00 92.62 469 LEU A N 1
ATOM 3707 C CA . LEU A 1 469 ? -13.179 2.947 28.392 1.00 92.62 469 LEU A CA 1
ATOM 3708 C C . LEU A 1 469 ? -12.685 2.797 26.948 1.00 92.62 469 LEU A C 1
ATOM 3710 O O . LEU A 1 469 ? -12.905 3.685 26.123 1.00 92.62 469 LEU A O 1
ATOM 3714 N N . ARG A 1 470 ? -12.045 1.666 26.627 1.00 91.50 470 ARG A N 1
ATOM 3715 C CA . ARG A 1 470 ? -11.591 1.352 25.269 1.00 91.50 470 ARG A CA 1
ATOM 3716 C C . ARG A 1 470 ? -12.767 1.256 24.302 1.00 91.50 470 ARG A C 1
ATOM 3718 O O . ARG A 1 470 ? -12.702 1.863 23.238 1.00 91.50 470 ARG A O 1
ATOM 3725 N N . ALA A 1 471 ? -13.840 0.562 24.678 1.00 90.25 471 ALA A N 1
ATOM 3726 C CA . ALA A 1 471 ? -15.033 0.431 23.848 1.00 90.25 471 ALA A CA 1
ATOM 3727 C C . ALA A 1 471 ? -15.717 1.784 23.611 1.00 90.25 471 ALA A C 1
ATOM 3729 O O . ALA A 1 471 ? -16.002 2.127 22.471 1.00 90.25 471 ALA A O 1
ATOM 3730 N N . LYS A 1 472 ? -15.895 2.612 24.648 1.00 91.69 472 LYS A N 1
ATOM 3731 C CA . LYS A 1 472 ? -16.459 3.966 24.501 1.00 91.69 472 LYS A CA 1
ATOM 3732 C C . LYS A 1 472 ? -15.642 4.841 23.555 1.00 91.69 472 LYS A C 1
ATOM 3734 O O . LYS A 1 472 ? -16.216 5.588 22.770 1.00 91.69 472 LYS A O 1
ATOM 3739 N N . LYS A 1 473 ? -14.310 4.755 23.628 1.00 90.88 473 LYS A N 1
ATOM 3740 C CA . LYS A 1 473 ? -13.418 5.478 22.711 1.00 90.88 473 LYS A CA 1
ATOM 3741 C C . LYS A 1 473 ? -13.508 4.927 21.290 1.00 90.88 473 LYS A C 1
ATOM 3743 O O . LYS A 1 473 ?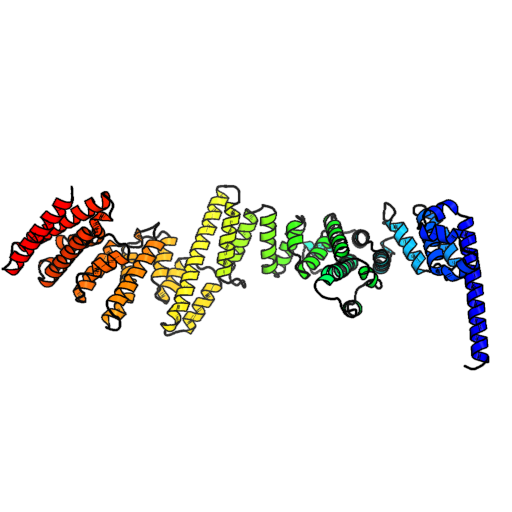 -13.506 5.710 20.348 1.00 90.88 473 LYS A O 1
ATOM 3748 N N . HIS A 1 474 ? -13.607 3.608 21.134 1.00 88.25 474 HIS A N 1
ATOM 3749 C CA . HIS A 1 474 ? -13.697 2.972 19.824 1.00 88.25 474 HIS A CA 1
ATOM 3750 C C . HIS A 1 474 ? -15.025 3.278 19.112 1.00 88.25 474 HIS A C 1
ATOM 3752 O O . HIS A 1 474 ? -15.022 3.686 17.955 1.00 88.25 474 HIS A O 1
ATOM 3758 N N . TYR A 1 475 ? -16.142 3.181 19.834 1.00 89.62 475 TYR A N 1
ATOM 3759 C CA . TYR A 1 475 ? -17.498 3.413 19.332 1.00 89.62 475 TYR A CA 1
ATOM 3760 C C . TYR A 1 475 ? -18.002 4.837 19.609 1.00 89.62 475 TYR A C 1
ATOM 3762 O O . TYR A 1 475 ? -19.205 5.054 19.733 1.00 89.62 475 TYR A O 1
ATOM 3770 N N . ALA A 1 476 ? -17.114 5.832 19.709 1.00 88.38 476 ALA A N 1
ATOM 3771 C CA . ALA A 1 476 ? -17.494 7.204 20.069 1.00 88.38 476 ALA A CA 1
ATOM 3772 C C . ALA A 1 476 ? -18.534 7.818 19.107 1.00 88.38 476 ALA A C 1
ATOM 3774 O O . ALA A 1 476 ? -19.390 8.589 19.534 1.00 88.38 476 ALA A O 1
ATOM 3775 N N . ALA A 1 477 ? -18.492 7.439 17.824 1.00 87.62 477 ALA A N 1
ATOM 3776 C CA . ALA A 1 477 ? -19.467 7.852 16.811 1.00 87.62 477 ALA A CA 1
ATOM 3777 C C . ALA A 1 477 ? -20.789 7.054 16.855 1.00 87.62 477 ALA A C 1
ATOM 3779 O O . ALA A 1 477 ? -21.770 7.447 16.230 1.00 87.62 477 ALA A O 1
ATOM 3780 N N . SER A 1 478 ? -20.831 5.929 17.574 1.00 89.50 478 SER A N 1
ATOM 3781 C CA . SER A 1 478 ? -21.954 4.982 17.585 1.00 89.50 478 SER A CA 1
ATOM 3782 C C . SER A 1 478 ? -22.155 4.390 18.985 1.00 89.50 478 SER A C 1
ATOM 3784 O O . SER A 1 478 ? -22.099 3.178 19.185 1.00 89.50 478 SER A O 1
ATOM 3786 N N . LEU A 1 479 ? -22.414 5.255 19.971 1.00 87.69 479 LEU A N 1
ATOM 3787 C CA . LEU A 1 479 ? -22.516 4.873 21.388 1.00 87.69 479 LEU A CA 1
ATOM 3788 C C . LEU A 1 479 ? -23.599 3.822 21.687 1.00 87.69 479 LEU A C 1
ATOM 3790 O O . LEU A 1 479 ? -23.517 3.150 22.709 1.00 87.69 479 LEU A O 1
ATOM 3794 N N . GLN A 1 480 ? -24.569 3.621 20.790 1.00 90.25 480 GLN A N 1
ATOM 3795 C CA . GLN A 1 480 ? -25.581 2.563 20.902 1.00 90.25 480 GLN A CA 1
ATOM 3796 C C . GLN A 1 480 ? -24.981 1.146 20.998 1.00 90.25 480 GLN A C 1
ATOM 3798 O O . GLN A 1 480 ? -25.584 0.274 21.617 1.00 90.25 480 GLN A O 1
ATOM 3803 N N . PHE A 1 481 ? -23.777 0.916 20.456 1.00 90.56 481 PHE A N 1
ATOM 3804 C CA . PHE A 1 481 ? -23.063 -0.366 20.566 1.00 90.56 481 PHE A CA 1
ATOM 3805 C C . PHE A 1 481 ? -22.397 -0.581 21.934 1.00 90.56 481 PHE A C 1
ATOM 3807 O O . PHE A 1 481 ? -21.868 -1.660 22.196 1.00 90.56 481 PHE A O 1
ATOM 3814 N N . VAL A 1 482 ? -22.441 0.417 22.822 1.00 92.56 482 VAL A N 1
ATOM 3815 C CA . VAL A 1 482 ? -21.985 0.335 24.214 1.00 92.56 482 VAL A CA 1
ATOM 3816 C C . VAL A 1 482 ? -23.169 0.696 25.120 1.00 92.56 482 VAL A C 1
ATOM 3818 O O . VAL A 1 482 ? -23.287 1.847 25.544 1.00 92.56 482 VAL A O 1
ATOM 3821 N N . PRO A 1 483 ? -24.079 -0.252 25.414 1.00 93.50 483 PRO A N 1
ATOM 3822 C CA . PRO A 1 483 ? -25.288 0.012 26.184 1.00 93.50 483 PRO A CA 1
ATOM 3823 C C . PRO A 1 483 ? -24.937 0.223 27.665 1.00 93.50 483 PRO A C 1
ATOM 3825 O O . PRO A 1 483 ? -25.002 -0.696 28.479 1.00 93.50 483 PRO A O 1
ATOM 3828 N N . ILE A 1 484 ? -24.527 1.449 28.013 1.00 92.94 484 ILE A N 1
ATOM 3829 C CA . ILE A 1 484 ? -24.046 1.810 29.357 1.00 92.94 484 ILE A CA 1
ATOM 3830 C C . ILE A 1 484 ? -25.079 1.464 30.429 1.00 92.94 484 ILE A C 1
ATOM 3832 O O . ILE A 1 484 ? -24.703 0.913 31.457 1.00 92.94 484 ILE A O 1
ATOM 3836 N N . ASP A 1 485 ? -26.365 1.702 30.177 1.00 92.44 485 ASP A N 1
ATOM 3837 C CA . ASP A 1 485 ? -27.419 1.423 31.155 1.00 92.44 485 ASP A CA 1
ATOM 3838 C C . ASP A 1 485 ? -27.541 -0.078 31.461 1.00 92.44 485 ASP A C 1
ATOM 3840 O O . ASP A 1 485 ? -27.640 -0.473 32.625 1.00 92.44 485 ASP A O 1
ATOM 3844 N N . PHE A 1 486 ? -27.450 -0.926 30.430 1.00 93.44 486 PHE A N 1
ATOM 3845 C CA . PHE A 1 486 ? -27.430 -2.383 30.579 1.00 93.44 486 PHE A CA 1
ATOM 3846 C C . PHE A 1 486 ? -26.173 -2.856 31.321 1.00 93.44 486 PHE A C 1
ATOM 3848 O O . PHE A 1 486 ? -26.267 -3.630 32.273 1.00 93.44 486 PHE A O 1
ATOM 3855 N N . ILE A 1 487 ? -24.999 -2.347 30.931 1.00 93.81 487 ILE A N 1
ATOM 3856 C CA . ILE A 1 487 ? -23.717 -2.681 31.569 1.00 93.81 487 ILE A CA 1
ATOM 3857 C C . ILE A 1 487 ? -23.750 -2.305 33.057 1.00 93.81 487 ILE A C 1
ATOM 3859 O O . ILE A 1 487 ? -23.369 -3.103 33.910 1.00 93.81 487 ILE A O 1
ATOM 3863 N N . LEU A 1 488 ? -24.241 -1.108 33.391 1.00 93.88 488 LEU A N 1
ATOM 3864 C CA . LEU A 1 488 ? -24.362 -0.647 34.773 1.00 93.88 488 LEU A CA 1
ATOM 3865 C C . LEU A 1 488 ? -25.348 -1.496 35.577 1.00 93.88 488 LEU A C 1
ATOM 3867 O O . LEU A 1 488 ? -25.060 -1.797 36.733 1.00 93.88 488 LEU A O 1
ATOM 3871 N N . ARG A 1 489 ? -26.469 -1.922 34.983 1.00 92.44 489 ARG A N 1
ATOM 3872 C CA . ARG A 1 489 ? -27.444 -2.811 35.632 1.00 92.44 489 ARG A CA 1
ATOM 3873 C C . ARG A 1 489 ? -26.833 -4.171 35.971 1.00 92.44 489 ARG A C 1
ATOM 3875 O O . ARG A 1 489 ? -26.971 -4.641 37.101 1.00 92.44 489 ARG A O 1
ATOM 3882 N N . GLU A 1 490 ? -26.127 -4.789 35.028 1.00 91.44 490 GLU A N 1
ATOM 3883 C CA . GLU A 1 490 ? -25.454 -6.074 35.252 1.00 91.44 490 GLU A CA 1
ATOM 3884 C C . GLU A 1 490 ? -24.332 -5.944 36.299 1.00 91.44 490 GLU A C 1
ATOM 3886 O O . GLU A 1 490 ? -24.246 -6.765 37.213 1.00 91.44 490 GLU A O 1
ATOM 3891 N N . LEU A 1 491 ? -23.528 -4.872 36.255 1.00 91.50 491 LEU A N 1
ATOM 3892 C CA . LEU A 1 491 ? -22.488 -4.604 37.259 1.00 91.50 491 LEU A CA 1
ATOM 3893 C C . LEU A 1 491 ? -23.064 -4.284 38.648 1.00 91.50 491 LEU A C 1
ATOM 3895 O O . LEU A 1 491 ? -22.478 -4.669 39.662 1.00 91.50 491 LEU A O 1
ATOM 3899 N N . LEU A 1 492 ? -24.216 -3.614 38.718 1.00 91.19 492 LEU A N 1
ATOM 3900 C CA . LEU A 1 492 ? -24.937 -3.365 39.965 1.00 91.19 492 LEU A CA 1
ATOM 3901 C C . LEU A 1 492 ? -25.394 -4.684 40.595 1.00 91.19 492 LEU A C 1
ATOM 3903 O O . LEU A 1 492 ? -25.084 -4.957 41.755 1.00 91.19 492 LEU A O 1
ATOM 3907 N N . MET A 1 493 ? -26.047 -5.544 39.813 1.00 89.06 493 MET A N 1
ATOM 3908 C CA . MET A 1 493 ? -26.448 -6.875 40.271 1.00 89.06 493 MET A CA 1
ATOM 3909 C C . MET A 1 493 ? -25.242 -7.729 40.678 1.00 89.06 493 MET A C 1
ATOM 3911 O O . MET A 1 493 ? -25.299 -8.435 41.688 1.00 89.06 493 MET A O 1
ATOM 3915 N N . PHE A 1 494 ? -24.149 -7.668 39.915 1.00 89.19 494 PHE A N 1
ATOM 3916 C CA . PHE A 1 494 ? -22.922 -8.400 40.210 1.00 89.19 494 PHE A CA 1
ATOM 3917 C C . PHE A 1 494 ? -22.273 -7.933 41.515 1.00 89.19 494 PHE A C 1
ATOM 3919 O O . PHE A 1 494 ? -21.975 -8.762 42.372 1.00 89.19 494 PHE A O 1
ATOM 3926 N N . SER A 1 495 ? -22.093 -6.622 41.697 1.00 88.75 495 SER A N 1
ATOM 3927 C CA . SER A 1 495 ? -21.465 -6.063 42.901 1.00 88.75 495 SER A CA 1
ATOM 3928 C C . SER A 1 495 ? -22.214 -6.447 44.175 1.00 88.75 495 SER A C 1
ATOM 3930 O O . SER A 1 495 ? -21.587 -6.840 45.159 1.00 88.75 495 SER A O 1
ATOM 3932 N N . PHE A 1 496 ? -23.548 -6.455 44.120 1.00 88.31 496 PHE A N 1
ATOM 3933 C CA . PHE A 1 496 ? -24.376 -6.927 45.220 1.00 88.31 496 PHE A CA 1
ATOM 3934 C C . PHE A 1 496 ? -24.218 -8.439 45.474 1.00 88.31 496 PHE A C 1
ATOM 3936 O O . PHE A 1 496 ? -23.955 -8.850 46.605 1.00 88.31 496 PHE A O 1
ATOM 3943 N N . LYS A 1 497 ? -24.352 -9.285 44.440 1.00 87.69 497 LYS A N 1
ATOM 3944 C CA . LYS A 1 497 ? -24.263 -10.754 44.583 1.00 87.69 497 LYS A CA 1
ATOM 3945 C C . LYS A 1 497 ? -22.895 -11.209 45.093 1.00 87.69 497 LYS A C 1
ATOM 3947 O O . LYS A 1 497 ? -22.819 -12.099 45.936 1.00 87.69 497 LYS A O 1
ATOM 3952 N N . SER A 1 498 ? -21.838 -10.567 44.613 1.00 84.94 498 SER A N 1
ATOM 3953 C CA . SER A 1 498 ? -20.452 -10.849 44.984 1.00 84.94 498 SER A CA 1
ATOM 3954 C C . SER A 1 498 ? -20.037 -10.213 46.316 1.00 84.94 498 SER A C 1
ATOM 3956 O O . SER A 1 498 ? -18.891 -10.370 46.726 1.00 84.94 498 SER A O 1
ATOM 3958 N N . SER A 1 499 ? -20.953 -9.520 47.011 1.00 84.00 499 SER A N 1
ATOM 3959 C CA . SER A 1 499 ? -20.698 -8.835 48.289 1.00 84.00 499 SER A CA 1
ATOM 3960 C C . SER A 1 499 ? -19.514 -7.856 48.235 1.00 84.00 499 SER A C 1
ATOM 3962 O O . SER A 1 499 ? -18.746 -7.757 49.191 1.00 84.00 499 SER A O 1
ATOM 3964 N N . LEU A 1 500 ? -19.362 -7.144 47.112 1.00 83.75 500 LEU A N 1
ATOM 3965 C CA . LEU A 1 500 ? -18.333 -6.115 46.947 1.00 83.75 500 LEU A CA 1
ATOM 3966 C C . LEU A 1 500 ? -18.631 -4.891 47.817 1.00 83.75 500 LEU A C 1
ATOM 3968 O O . LEU A 1 500 ? -19.774 -4.645 48.215 1.00 83.75 500 LEU A O 1
ATOM 3972 N N . LEU A 1 501 ? -17.601 -4.082 48.072 1.00 85.19 501 LEU A N 1
ATOM 3973 C CA . LEU A 1 501 ? -17.779 -2.802 48.751 1.00 85.19 501 LEU A CA 1
ATOM 3974 C C . LEU A 1 501 ? -18.649 -1.865 47.897 1.00 85.19 501 LEU A C 1
ATOM 3976 O O . LEU A 1 501 ? -18.506 -1.798 46.676 1.00 85.19 501 LEU A O 1
ATOM 3980 N N . PHE A 1 502 ? -19.526 -1.089 48.539 1.00 83.62 502 PHE A N 1
ATOM 3981 C CA . PHE A 1 502 ? -20.437 -0.144 47.868 1.00 83.62 502 PHE A CA 1
ATOM 3982 C C . PHE A 1 502 ? -19.701 0.937 47.048 1.00 83.62 502 PHE A C 1
ATOM 3984 O O . PHE A 1 502 ? -20.268 1.526 46.130 1.00 83.62 502 PHE A O 1
ATOM 3991 N N . GLU A 1 503 ? -18.421 1.173 47.344 1.00 88.12 503 GLU A N 1
ATOM 3992 C CA . GLU A 1 503 ? -17.533 2.113 46.647 1.00 88.12 503 GLU A CA 1
ATOM 3993 C C . GLU A 1 503 ? -17.002 1.556 45.316 1.00 88.12 503 GLU A C 1
ATOM 3995 O O . GLU A 1 503 ? -16.511 2.306 44.463 1.00 88.12 503 GLU A O 1
ATOM 4000 N N . TRP A 1 504 ? -17.084 0.239 45.113 1.00 89.50 504 TRP A N 1
ATOM 4001 C CA . TRP A 1 504 ? -16.486 -0.434 43.966 1.00 89.50 504 TRP A CA 1
ATOM 4002 C C . TRP A 1 504 ? -17.081 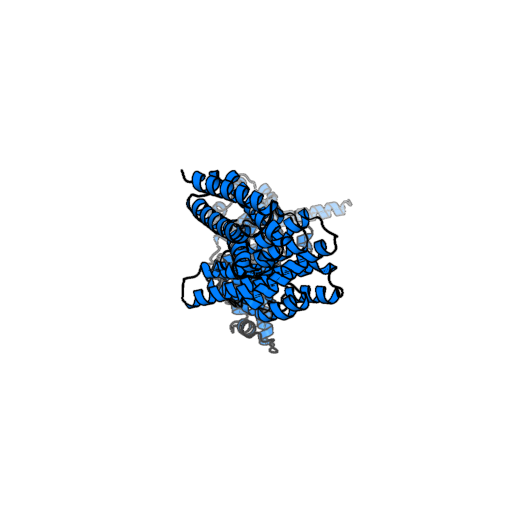0.050 42.643 1.00 89.50 504 TRP A C 1
ATOM 4004 O O . TRP A 1 504 ? -16.342 0.483 41.759 1.00 89.50 504 TRP A O 1
ATOM 4014 N N . LEU A 1 505 ? -18.413 0.061 42.525 1.00 89.50 505 LEU A N 1
ATOM 4015 C CA . LEU A 1 505 ? -19.100 0.450 41.292 1.00 89.50 505 LEU A CA 1
ATOM 4016 C C . LEU A 1 505 ? -18.959 1.953 40.974 1.00 89.50 505 LEU A C 1
ATOM 4018 O O . LEU A 1 505 ? -18.580 2.273 39.843 1.00 89.50 505 LEU A O 1
ATOM 4022 N N . PRO A 1 506 ? -19.154 2.892 41.926 1.00 89.88 506 PRO A N 1
ATOM 4023 C CA . PRO A 1 506 ? -18.851 4.306 41.698 1.00 89.88 506 PRO A CA 1
ATOM 4024 C C . PRO A 1 506 ? -17.397 4.537 41.274 1.00 89.88 506 PRO A C 1
ATOM 4026 O O . PRO A 1 506 ? -17.117 5.264 40.318 1.00 89.88 506 PRO A O 1
ATOM 4029 N N . SER A 1 507 ? -16.448 3.881 41.940 1.00 89.19 507 SER A N 1
ATOM 4030 C CA . SER A 1 507 ? -15.033 4.062 41.632 1.00 89.19 507 SER A CA 1
ATOM 4031 C C . SER A 1 507 ? -14.620 3.411 40.300 1.00 89.19 507 SER A C 1
ATOM 4033 O O . SER A 1 507 ? -13.689 3.901 39.656 1.00 89.19 507 SER A O 1
ATOM 4035 N N . LEU A 1 508 ? -15.308 2.351 39.857 1.00 91.25 508 LEU A N 1
ATOM 4036 C CA . LEU A 1 508 ? -15.205 1.777 38.509 1.00 91.25 508 LEU A CA 1
ATOM 4037 C C . LEU A 1 508 ? -15.743 2.750 37.458 1.00 91.25 508 LEU A C 1
ATOM 4039 O O . LEU A 1 508 ? -15.064 2.986 36.458 1.00 91.25 508 LEU A O 1
ATOM 4043 N N . CYS A 1 509 ? -16.914 3.351 37.700 1.00 91.31 509 CYS A N 1
ATOM 4044 C CA . CYS A 1 509 ? -17.516 4.341 36.804 1.00 91.31 509 CYS A CA 1
ATOM 4045 C C . CYS A 1 509 ? -16.569 5.520 36.579 1.00 91.31 509 CYS A C 1
ATOM 4047 O O . CYS A 1 509 ? -16.324 5.902 35.437 1.00 91.31 509 CYS A O 1
ATOM 4049 N N . LYS A 1 510 ? -15.951 6.023 37.654 1.00 89.19 510 LYS A N 1
ATOM 4050 C CA . LYS A 1 510 ? -14.939 7.080 37.575 1.00 89.19 510 LYS A CA 1
ATOM 4051 C C . LYS A 1 510 ? -13.743 6.681 36.708 1.00 89.19 510 LYS A C 1
ATOM 4053 O O . LYS A 1 510 ? -13.319 7.461 35.863 1.00 89.19 510 LYS A O 1
ATOM 4058 N N . ALA A 1 511 ? -13.212 5.471 36.889 1.00 90.00 511 ALA A N 1
ATOM 4059 C CA . ALA A 1 511 ? -12.089 4.972 36.093 1.00 90.00 511 ALA A CA 1
ATOM 4060 C C . ALA A 1 511 ? -12.458 4.697 34.618 1.00 90.00 511 ALA A C 1
ATOM 4062 O O . ALA A 1 511 ? -11.594 4.782 33.751 1.00 90.00 511 ALA A O 1
ATOM 4063 N N . ALA A 1 512 ? -13.729 4.407 34.323 1.00 90.38 512 ALA A N 1
ATOM 4064 C CA . ALA A 1 512 ? -14.262 4.207 32.971 1.00 90.38 512 ALA A CA 1
ATOM 4065 C C . ALA A 1 512 ? -14.803 5.500 32.311 1.00 90.38 512 ALA A C 1
ATOM 4067 O O . ALA A 1 512 ? -15.420 5.446 31.239 1.00 90.38 512 ALA A O 1
ATOM 4068 N N . GLU A 1 513 ? -14.622 6.659 32.957 1.00 90.62 513 GLU A N 1
ATOM 4069 C CA . GLU A 1 513 ? -15.170 7.959 32.537 1.00 90.62 513 GLU A CA 1
ATOM 4070 C C . GLU A 1 513 ? -16.706 7.934 32.340 1.00 90.62 513 GLU A C 1
ATOM 4072 O O . GLU A 1 513 ? -17.248 8.586 31.447 1.00 90.62 513 GLU A O 1
ATOM 4077 N N . ILE A 1 514 ? -17.433 7.122 33.115 1.00 90.38 514 ILE A N 1
ATOM 4078 C CA . ILE A 1 514 ? -18.904 7.094 33.147 1.00 90.38 514 ILE A CA 1
ATOM 4079 C C . ILE A 1 514 ? -19.392 8.141 34.150 1.00 90.38 514 ILE A C 1
ATOM 4081 O O . ILE A 1 514 ? -18.887 8.216 35.272 1.00 90.38 514 ILE A O 1
ATOM 4085 N N . SER A 1 515 ? -20.391 8.937 33.765 1.00 89.81 515 SER A N 1
ATOM 4086 C CA . SER A 1 515 ? -20.962 9.939 34.661 1.00 89.81 515 SER A CA 1
ATOM 4087 C C . SER A 1 515 ? -21.694 9.283 35.833 1.00 89.81 515 SER A C 1
ATOM 4089 O O . SER A 1 515 ? -22.455 8.328 35.667 1.00 89.81 515 SER A O 1
ATOM 4091 N N . TYR A 1 516 ? -21.537 9.848 37.032 1.00 88.94 516 TYR A N 1
ATOM 4092 C CA . TYR A 1 516 ? -22.317 9.408 38.192 1.00 88.94 516 TYR A CA 1
ATOM 4093 C C . TYR A 1 516 ? -23.826 9.572 37.982 1.00 88.94 516 TYR A C 1
ATOM 4095 O O . TYR A 1 516 ? -24.598 8.819 38.562 1.00 88.94 516 TYR A O 1
ATOM 4103 N N . SER A 1 517 ? -24.254 10.500 37.120 1.00 88.38 517 SER A N 1
ATOM 4104 C CA . SER A 1 517 ? -25.664 10.645 36.754 1.00 88.38 517 SER A CA 1
ATOM 4105 C C . SER A 1 517 ? -26.216 9.393 36.070 1.00 88.38 517 SER A C 1
ATOM 4107 O O . SER A 1 517 ? -27.307 8.963 36.416 1.00 88.38 517 SER A O 1
ATOM 4109 N N . ALA A 1 518 ? -25.458 8.763 35.164 1.00 90.38 518 ALA A N 1
ATOM 4110 C CA . ALA A 1 518 ? -25.885 7.526 34.509 1.00 90.38 518 ALA A CA 1
ATOM 4111 C C . ALA A 1 518 ? -26.024 6.384 35.528 1.00 90.38 518 ALA A C 1
ATOM 4113 O O . ALA A 1 518 ? -27.035 5.687 35.545 1.00 90.38 518 ALA A O 1
ATOM 4114 N N . LEU A 1 519 ? -25.055 6.258 36.444 1.00 91.88 519 LEU A N 1
ATOM 4115 C CA . LEU A 1 519 ? -25.117 5.284 37.537 1.00 91.88 519 LEU A CA 1
ATOM 4116 C C . LEU A 1 519 ? -26.349 5.493 38.427 1.00 91.88 519 LEU A C 1
ATOM 4118 O O . LEU A 1 519 ? -27.061 4.534 38.717 1.00 91.88 519 LEU A O 1
ATOM 4122 N N . LEU A 1 520 ? -26.612 6.732 38.849 1.00 90.44 520 LEU A N 1
ATOM 4123 C CA . LEU A 1 520 ? -27.765 7.046 39.693 1.00 90.44 520 LEU A CA 1
ATOM 4124 C C . LEU A 1 520 ? -29.087 6.823 38.964 1.00 90.44 520 LEU A C 1
ATOM 4126 O O . LEU A 1 520 ? -30.020 6.328 39.586 1.00 90.44 520 LEU A O 1
ATOM 4130 N N . ASN A 1 521 ? -29.168 7.122 37.668 1.00 90.44 521 ASN A N 1
ATOM 4131 C CA . ASN A 1 521 ? -30.375 6.891 36.876 1.00 90.44 521 ASN A CA 1
ATOM 4132 C C . ASN A 1 521 ? -30.712 5.406 36.798 1.00 90.44 521 ASN A C 1
ATOM 4134 O O . ASN A 1 521 ? -31.844 5.022 37.089 1.00 90.44 521 ASN A O 1
ATOM 4138 N N . VAL A 1 522 ? -29.721 4.567 36.482 1.00 91.31 522 VAL A N 1
ATOM 4139 C CA . VAL A 1 522 ? -29.891 3.109 36.446 1.00 91.31 522 VAL A CA 1
ATOM 4140 C C . VAL A 1 522 ? -30.257 2.584 37.830 1.00 91.31 522 VAL A C 1
ATOM 4142 O O . VAL A 1 522 ? -31.248 1.876 37.974 1.00 91.31 522 VAL A O 1
ATOM 4145 N N . ALA A 1 523 ? -29.522 2.980 38.870 1.00 89.50 523 ALA A N 1
ATOM 4146 C CA . ALA A 1 523 ? -29.785 2.532 40.233 1.00 89.50 523 ALA A CA 1
ATOM 4147 C C . ALA A 1 523 ? -31.167 2.977 40.744 1.00 89.50 523 ALA A C 1
ATOM 4149 O O . ALA A 1 523 ? -31.888 2.188 41.351 1.00 89.50 523 ALA A O 1
ATOM 4150 N N . SER A 1 524 ? -31.571 4.220 40.471 1.00 89.19 524 SER A N 1
ATOM 4151 C CA . SER A 1 524 ? -32.882 4.743 40.858 1.00 89.19 524 SER A CA 1
ATOM 4152 C C . SER A 1 524 ? -34.008 4.056 40.091 1.00 89.19 524 SER A C 1
ATOM 4154 O O . SER A 1 524 ? -35.045 3.748 40.680 1.00 89.19 524 SER A O 1
ATOM 4156 N N . TYR A 1 525 ? -33.807 3.770 38.802 1.00 89.62 525 TYR A N 1
ATOM 4157 C CA . TYR A 1 525 ? -34.756 3.010 37.995 1.00 89.62 525 TYR A CA 1
ATOM 4158 C C . TYR A 1 525 ? -34.927 1.582 38.526 1.00 89.62 525 TYR A C 1
ATOM 4160 O O . TYR A 1 525 ? -36.058 1.177 38.800 1.00 89.62 525 TYR A O 1
ATOM 4168 N N . GLU A 1 526 ? -33.829 0.855 38.760 1.00 87.88 526 GLU A N 1
ATOM 4169 C CA . GLU A 1 526 ? -33.864 -0.499 39.334 1.00 87.88 526 GLU A CA 1
ATOM 4170 C C . GLU A 1 526 ? -34.526 -0.520 40.710 1.00 87.88 526 GLU A C 1
ATOM 4172 O O . GLU A 1 526 ? -35.326 -1.404 41.004 1.00 87.88 526 GLU A O 1
ATOM 4177 N N . TYR A 1 527 ? -34.253 0.492 41.535 1.00 86.25 527 TYR A N 1
ATOM 4178 C CA . TYR A 1 527 ? -34.865 0.616 42.848 1.00 86.25 527 TYR A CA 1
ATOM 4179 C C . TYR A 1 527 ? -36.368 0.906 42.765 1.00 86.25 527 TYR A C 1
ATOM 4181 O O . TYR A 1 527 ? -37.144 0.334 43.521 1.00 86.25 527 TYR A O 1
ATOM 4189 N N . ARG A 1 528 ? -36.807 1.818 41.886 1.00 85.19 528 ARG A N 1
ATOM 4190 C CA . ARG A 1 528 ? -38.202 2.292 41.831 1.00 85.19 528 ARG A CA 1
ATOM 4191 C C . ARG A 1 528 ? -39.122 1.360 41.051 1.00 85.19 528 ARG A C 1
ATOM 4193 O O . ARG A 1 528 ? -40.223 1.086 41.537 1.00 85.19 528 ARG A O 1
ATOM 4200 N N . VAL A 1 529 ? -38.684 0.977 39.851 1.00 83.81 529 VAL A N 1
ATOM 4201 C CA . VAL A 1 529 ? -39.463 0.320 38.787 1.00 83.81 529 VAL A CA 1
ATOM 4202 C C . VAL A 1 529 ? -39.028 -1.130 38.576 1.00 83.81 529 VAL A C 1
ATOM 4204 O O . VAL A 1 529 ? -39.860 -1.940 38.180 1.00 83.81 529 VAL A O 1
ATOM 4207 N N . GLY A 1 530 ? -37.751 -1.439 38.823 1.00 78.44 530 GLY A N 1
ATOM 4208 C CA . GLY A 1 530 ? -37.172 -2.770 38.646 1.00 78.44 530 GLY A CA 1
ATOM 4209 C C . GLY A 1 530 ? -37.664 -3.808 39.661 1.00 78.44 530 GLY A C 1
ATOM 4210 O O . GLY A 1 530 ? -38.788 -3.754 40.161 1.00 78.44 530 GLY A O 1
ATOM 4211 N N . ASP A 1 531 ? -36.819 -4.797 39.954 1.00 77.69 531 ASP A N 1
ATOM 4212 C CA . ASP A 1 531 ? -37.185 -5.9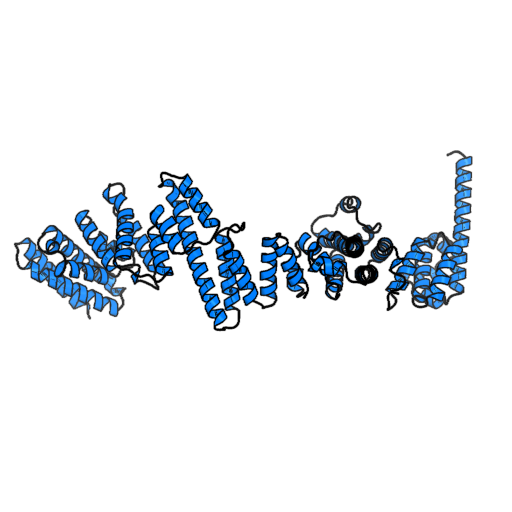16 40.827 1.00 77.69 531 ASP A CA 1
ATOM 4213 C C . ASP A 1 531 ? -37.533 -5.433 42.259 1.00 77.69 531 ASP A C 1
ATOM 4215 O O . ASP A 1 531 ? -36.690 -4.803 42.916 1.00 77.69 531 ASP A O 1
ATOM 4219 N N . PRO A 1 532 ? -38.733 -5.757 42.799 1.00 83.44 532 PRO A N 1
ATOM 4220 C CA . PRO A 1 532 ? -39.110 -5.456 44.184 1.00 83.44 532 PRO A CA 1
ATOM 4221 C C . PRO A 1 532 ? -38.098 -5.934 45.235 1.00 83.44 532 PRO A C 1
ATOM 4223 O O . PRO A 1 532 ? -38.082 -5.408 46.353 1.00 83.44 532 PRO A O 1
ATOM 4226 N N . PHE A 1 533 ? -37.241 -6.895 44.880 1.00 85.75 533 PHE A N 1
ATOM 4227 C CA . PHE A 1 533 ? -36.083 -7.340 45.647 1.00 85.75 533 PHE A CA 1
ATOM 4228 C C . PHE A 1 533 ? -35.286 -6.189 46.276 1.00 85.75 533 PHE A C 1
ATOM 4230 O O . PHE A 1 533 ? -34.954 -6.259 47.462 1.00 85.75 533 PHE A O 1
ATOM 4237 N N . TRP A 1 534 ? -35.016 -5.119 45.520 1.00 84.69 534 TRP A N 1
ATOM 4238 C CA . TRP A 1 534 ? -34.199 -3.993 45.987 1.00 84.69 534 TRP A CA 1
ATOM 4239 C C . TRP A 1 534 ? -34.831 -3.225 47.154 1.00 84.69 534 TRP A C 1
ATOM 4241 O O . TRP A 1 534 ? -34.107 -2.690 47.993 1.00 84.69 534 TRP A O 1
ATOM 4251 N N . LYS A 1 535 ? -36.169 -3.210 47.238 1.00 82.06 535 LYS A N 1
ATOM 4252 C CA . LYS A 1 535 ? -36.919 -2.584 48.339 1.00 82.06 535 LYS A CA 1
ATOM 4253 C C . LYS A 1 535 ? -37.130 -3.540 49.509 1.00 82.06 535 LYS A C 1
ATOM 4255 O O . LYS A 1 535 ? -37.060 -3.139 50.665 1.00 82.06 535 LYS A O 1
ATOM 4260 N N . GLN A 1 536 ? -37.421 -4.806 49.214 1.00 82.94 536 GLN A N 1
ATOM 4261 C CA . GLN A 1 536 ? -37.816 -5.788 50.228 1.00 82.94 536 GLN A CA 1
ATOM 4262 C C . GLN A 1 536 ? -36.623 -6.378 50.988 1.00 82.94 536 GLN A C 1
ATOM 4264 O O . GLN A 1 536 ? -36.753 -6.747 52.156 1.00 82.94 536 GLN A O 1
ATOM 4269 N N . ASN A 1 537 ? -35.453 -6.476 50.354 1.00 84.06 537 ASN A N 1
ATOM 4270 C CA . ASN A 1 537 ? -34.265 -7.028 50.990 1.00 84.06 537 ASN A CA 1
ATOM 4271 C C . ASN A 1 537 ? -33.465 -5.935 51.709 1.00 84.06 537 ASN A C 1
ATOM 4273 O O . ASN A 1 537 ? -32.858 -5.072 51.078 1.00 84.06 537 ASN A O 1
ATOM 4277 N N . GLN A 1 538 ? -33.376 -6.032 53.038 1.00 82.94 538 GLN A N 1
ATOM 4278 C CA . GLN A 1 538 ? -32.658 -5.060 53.867 1.00 82.94 538 GLN A CA 1
ATOM 4279 C C . GLN A 1 538 ? -31.181 -4.886 53.472 1.00 82.94 538 GLN A C 1
ATOM 4281 O O . GLN A 1 538 ? -30.663 -3.774 53.547 1.00 82.94 538 GLN A O 1
ATOM 4286 N N . ARG A 1 539 ? -30.492 -5.951 53.030 1.00 83.69 539 ARG A N 1
ATOM 4287 C CA . ARG A 1 539 ? -29.094 -5.848 52.572 1.00 83.69 539 ARG A CA 1
ATOM 4288 C C . ARG A 1 539 ? -28.987 -5.103 51.245 1.00 83.69 539 ARG A C 1
ATOM 4290 O O . ARG A 1 539 ? -28.061 -4.321 51.069 1.00 83.69 539 ARG A O 1
ATOM 4297 N N . ALA A 1 540 ? -29.927 -5.343 50.333 1.00 85.00 540 ALA A N 1
ATOM 4298 C CA . ALA A 1 540 ? -29.967 -4.689 49.027 1.00 85.00 540 ALA A CA 1
ATOM 4299 C C . ALA A 1 540 ? -30.304 -3.200 49.174 1.00 85.00 540 ALA A C 1
ATOM 4301 O O . ALA A 1 540 ? -29.616 -2.354 48.606 1.00 85.00 540 ALA A O 1
ATOM 4302 N N . PHE A 1 541 ? -31.278 -2.879 50.031 1.00 85.38 541 PHE A N 1
ATOM 4303 C CA . PHE A 1 541 ? -31.591 -1.508 50.419 1.00 85.38 541 PHE A CA 1
ATOM 4304 C C . PHE A 1 541 ? -30.368 -0.796 51.013 1.00 85.38 541 PHE A C 1
ATOM 4306 O O . PHE A 1 541 ? -30.022 0.298 50.574 1.00 85.38 541 PHE A O 1
ATOM 4313 N N . GLN A 1 542 ? -29.680 -1.422 51.978 1.00 85.19 542 GLN A N 1
ATOM 4314 C CA . GLN A 1 542 ? -28.509 -0.823 52.625 1.00 85.19 542 GLN A CA 1
ATOM 4315 C C . GLN A 1 542 ? -27.356 -0.603 51.632 1.00 85.19 542 GLN A C 1
ATOM 4317 O O . GLN A 1 542 ? -26.728 0.448 51.662 1.00 85.19 542 GLN A O 1
ATOM 4322 N N . PHE A 1 543 ? -27.128 -1.539 50.707 1.00 87.81 543 PHE A N 1
ATOM 4323 C CA . PHE A 1 543 ? -26.135 -1.383 49.642 1.00 87.81 543 PHE A CA 1
ATOM 4324 C C . PHE A 1 543 ? -26.441 -0.179 48.736 1.00 87.81 543 PHE A C 1
ATOM 4326 O O . PHE A 1 543 ? -25.567 0.654 48.498 1.00 87.81 543 PHE A O 1
ATOM 4333 N N . MET A 1 544 ? -27.690 -0.051 48.273 1.00 86.38 544 MET A N 1
ATOM 4334 C CA . MET A 1 544 ? -28.124 1.084 47.446 1.00 86.38 544 MET A CA 1
ATOM 4335 C C . MET A 1 544 ? -28.008 2.406 48.209 1.00 86.38 544 MET A C 1
ATOM 4337 O O . MET A 1 544 ? -27.536 3.398 47.657 1.00 86.38 544 MET A O 1
ATOM 4341 N N . PHE A 1 545 ? -28.388 2.409 49.487 1.00 86.31 545 PHE A N 1
ATOM 4342 C CA . PHE A 1 545 ? -28.249 3.558 50.374 1.00 86.31 545 PHE A CA 1
ATOM 4343 C C . PHE A 1 545 ? -26.786 4.000 50.505 1.00 86.31 545 PHE A C 1
ATOM 4345 O O . PHE A 1 545 ? -26.475 5.160 50.232 1.00 86.31 545 PHE A O 1
ATOM 4352 N N . ASP A 1 546 ? -25.881 3.090 50.873 1.00 86.69 546 ASP A N 1
ATOM 4353 C CA . ASP A 1 546 ? -24.466 3.411 51.086 1.00 86.69 546 ASP A CA 1
ATOM 4354 C C . ASP A 1 546 ? -23.787 3.861 49.783 1.00 86.69 546 ASP A C 1
ATOM 4356 O O . ASP A 1 546 ? -23.002 4.812 49.788 1.00 86.69 546 ASP A O 1
ATOM 4360 N N . MET A 1 547 ? -24.161 3.268 48.644 1.00 88.69 547 MET A N 1
ATOM 4361 C CA . MET A 1 547 ? -23.691 3.701 47.327 1.00 88.69 547 MET A CA 1
ATOM 4362 C C . MET A 1 547 ? -24.129 5.138 47.003 1.00 88.69 547 MET A C 1
ATOM 4364 O O . MET A 1 547 ? -23.308 5.941 46.557 1.00 88.69 547 MET A O 1
ATOM 4368 N N . VAL A 1 548 ? -25.398 5.496 47.236 1.00 87.62 548 VAL A N 1
ATOM 4369 C CA . VAL A 1 548 ? -25.900 6.863 46.989 1.00 87.62 548 VAL A CA 1
ATOM 4370 C C . VAL A 1 548 ? -25.217 7.870 47.899 1.00 87.62 548 VAL A C 1
ATOM 4372 O O . VAL A 1 548 ? -24.800 8.928 47.432 1.00 87.62 548 VAL A O 1
ATOM 4375 N N . VAL A 1 549 ? -25.060 7.540 49.182 1.00 85.62 549 VAL A N 1
ATOM 4376 C CA . VAL A 1 549 ? -24.326 8.375 50.140 1.00 85.62 549 VAL A CA 1
ATOM 4377 C C . VAL A 1 549 ? -22.906 8.632 49.633 1.00 85.62 549 VAL A C 1
ATOM 4379 O O . VAL A 1 549 ? -22.491 9.787 49.556 1.00 85.62 549 VAL A O 1
ATOM 4382 N N . TYR A 1 550 ? -22.198 7.583 49.211 1.00 87.44 550 TYR A N 1
ATOM 4383 C CA . TYR A 1 550 ? -20.841 7.696 48.686 1.00 87.44 550 TYR A CA 1
ATOM 4384 C C . TYR A 1 550 ? -20.766 8.558 47.418 1.00 87.44 550 TYR A C 1
ATOM 4386 O O . TYR A 1 550 ? -19.904 9.431 47.306 1.00 87.44 550 TYR A O 1
ATOM 4394 N N . VAL A 1 551 ? -21.685 8.368 46.463 1.00 86.25 551 VAL A N 1
ATOM 4395 C CA . VAL A 1 551 ? -21.746 9.188 45.240 1.00 86.25 551 VAL A CA 1
ATOM 4396 C C . VAL A 1 551 ? -22.026 10.658 45.578 1.00 86.25 551 VAL A C 1
ATOM 4398 O O . VAL A 1 551 ? -21.400 11.550 45.005 1.00 86.25 551 VAL A O 1
ATOM 4401 N N . CYS A 1 552 ? -22.900 10.927 46.548 1.00 84.44 552 CYS A N 1
ATOM 4402 C CA . CYS A 1 552 ? -23.184 12.271 47.053 1.00 84.44 552 CYS A CA 1
ATOM 4403 C C . CYS A 1 552 ? -21.969 12.918 47.740 1.00 84.44 552 CYS A C 1
ATOM 4405 O O . CYS A 1 552 ? -21.715 14.111 47.561 1.00 84.44 552 CYS A O 1
ATOM 4407 N N . GLU A 1 553 ? -21.191 12.156 48.507 1.00 84.94 553 GLU A N 1
ATOM 4408 C CA . GLU A 1 553 ? -19.936 12.624 49.106 1.00 84.94 553 GLU A CA 1
ATOM 4409 C C . GLU A 1 553 ? -18.867 12.899 48.036 1.00 84.94 553 GLU A C 1
ATOM 4411 O O . GLU A 1 553 ? -18.219 13.950 48.061 1.00 84.94 553 GLU A O 1
ATOM 4416 N N . CYS A 1 554 ? -18.753 12.033 47.024 1.00 83.31 554 CYS A N 1
ATOM 4417 C CA . CYS A 1 554 ? -17.888 12.256 45.863 1.00 83.31 554 CYS A CA 1
ATOM 4418 C C . CYS A 1 554 ? -18.286 13.520 45.093 1.00 83.31 554 CYS A C 1
ATOM 4420 O O . CYS A 1 554 ? -17.427 14.336 44.755 1.00 83.31 554 CYS A O 1
ATOM 4422 N N . PHE A 1 555 ? -19.587 13.734 44.879 1.00 81.31 555 PHE A N 1
ATOM 4423 C CA . PHE A 1 555 ? -20.112 14.957 44.279 1.00 81.31 555 PHE A CA 1
ATOM 4424 C C . PHE A 1 555 ? -19.701 16.199 45.078 1.00 81.31 555 PHE A C 1
ATOM 4426 O O . PHE A 1 555 ? -19.279 17.199 44.499 1.00 81.31 555 PHE A O 1
ATOM 4433 N N . LYS A 1 556 ? -19.746 16.139 46.415 1.00 78.56 556 LYS A N 1
ATOM 4434 C CA . LYS A 1 556 ? -19.307 17.250 47.271 1.00 78.56 556 LYS A CA 1
ATOM 4435 C C . LYS A 1 556 ? -17.814 17.529 47.148 1.00 78.56 556 LYS A C 1
ATOM 4437 O O . LYS A 1 556 ? -17.454 18.708 47.164 1.00 78.56 556 LYS A O 1
ATOM 4442 N N . ALA A 1 557 ? -16.985 16.492 47.051 1.00 81.38 557 ALA A N 1
ATOM 4443 C CA . ALA A 1 557 ? -15.534 16.613 46.926 1.00 81.38 557 ALA A CA 1
ATOM 4444 C C . ALA A 1 557 ? -15.103 17.140 45.545 1.00 81.38 557 ALA A C 1
ATOM 4446 O O . ALA A 1 557 ? -14.150 17.910 45.440 1.00 81.38 557 ALA A O 1
ATOM 4447 N N . GLU A 1 558 ? -15.818 16.760 44.484 1.00 78.38 558 GLU A N 1
ATOM 4448 C CA . GLU A 1 558 ? -15.488 17.109 43.094 1.00 78.38 558 GLU A CA 1
ATOM 4449 C C . GLU A 1 558 ? -16.303 18.283 42.540 1.00 78.38 558 GLU A C 1
ATOM 4451 O O . GLU A 1 558 ? -16.131 18.671 41.384 1.00 78.38 558 GLU A O 1
ATOM 4456 N N . PHE A 1 559 ? -17.130 18.906 43.382 1.00 74.50 559 PHE A N 1
ATOM 4457 C CA . PHE A 1 559 ? -18.019 20.008 43.020 1.00 74.50 559 PHE A CA 1
ATOM 4458 C C . PHE A 1 559 ? -17.308 21.142 42.265 1.00 74.50 559 PHE A C 1
ATOM 4460 O O . PHE A 1 559 ? -17.838 21.665 41.288 1.00 74.50 559 PHE A O 1
ATOM 4467 N N . SER A 1 560 ? -16.088 21.506 42.673 1.00 72.75 560 SER A N 1
ATOM 4468 C CA . SER A 1 560 ? -15.307 22.581 42.045 1.00 72.75 560 SER A CA 1
ATOM 4469 C C . SER A 1 560 ? -14.780 22.238 40.647 1.00 72.75 560 SER A C 1
ATOM 4471 O O . SER A 1 560 ? -14.479 23.151 39.884 1.00 72.75 560 SER A O 1
ATOM 4473 N N . LYS A 1 561 ? -14.694 20.949 40.293 1.00 77.38 561 LYS A N 1
ATOM 4474 C CA . LYS A 1 561 ? -14.128 20.459 39.024 1.00 77.38 561 LYS A CA 1
ATOM 4475 C C . LYS A 1 561 ? -15.176 20.246 37.925 1.00 77.38 561 LYS A C 1
ATOM 4477 O O . LYS A 1 561 ? -14.808 20.162 36.761 1.00 77.38 561 LYS A O 1
ATOM 4482 N N . MET A 1 562 ? -16.457 20.155 38.284 1.00 77.56 562 MET A N 1
ATOM 4483 C CA . MET A 1 562 ? -17.560 19.878 37.351 1.00 77.56 562 MET A CA 1
ATOM 4484 C C . MET A 1 562 ? -18.097 21.151 36.694 1.00 77.56 562 MET A C 1
ATOM 4486 O O . MET A 1 562 ? -18.065 22.225 37.302 1.00 77.56 562 MET A O 1
ATOM 4490 N N . THR A 1 563 ? -18.665 21.039 35.494 1.00 80.94 563 THR A N 1
ATOM 4491 C CA . THR A 1 563 ? -19.347 22.156 34.820 1.00 80.94 563 THR A CA 1
ATOM 4492 C C . THR A 1 563 ? -20.696 22.484 35.474 1.00 80.94 563 THR A C 1
ATOM 4494 O O . THR A 1 563 ? -21.318 21.648 36.131 1.00 80.94 563 THR A O 1
ATOM 4497 N N . THR A 1 564 ? -21.203 23.706 35.282 1.00 78.69 564 THR A N 1
ATOM 4498 C CA . THR A 1 564 ? -22.487 24.147 35.864 1.00 78.69 564 THR A CA 1
ATOM 4499 C C . THR A 1 564 ? -23.673 23.276 35.428 1.00 78.69 564 THR A C 1
ATOM 4501 O O . THR A 1 564 ? -24.598 23.061 36.212 1.00 78.69 564 THR A O 1
ATOM 4504 N N . SER A 1 565 ? -23.651 22.752 34.200 1.00 80.12 565 SER A N 1
ATOM 4505 C CA . SER A 1 565 ? -24.695 21.865 33.671 1.00 80.12 565 SER A CA 1
ATOM 4506 C C . SER A 1 565 ? -24.648 20.475 34.310 1.00 80.12 565 SER A C 1
ATOM 4508 O O . SER A 1 565 ? -25.676 19.986 34.775 1.00 80.12 565 SER A O 1
ATOM 4510 N N . GLU A 1 566 ? -23.460 19.873 34.420 1.00 78.38 566 GLU A N 1
ATOM 4511 C CA . GLU A 1 566 ? -23.269 18.571 35.078 1.00 78.38 566 GLU A CA 1
ATOM 4512 C C . GLU A 1 566 ? -23.675 18.618 36.551 1.00 78.38 566 GLU A C 1
ATOM 4514 O O . GLU A 1 566 ? -24.345 17.706 37.033 1.00 78.38 566 GLU A O 1
ATOM 4519 N N . ARG A 1 567 ? -23.348 19.715 37.251 1.00 82.12 567 ARG A N 1
ATOM 4520 C CA . ARG A 1 567 ? -23.751 19.920 38.650 1.00 82.12 567 ARG A CA 1
ATOM 4521 C C . ARG A 1 567 ? -25.265 19.897 38.815 1.00 82.12 567 ARG A C 1
ATOM 4523 O O . ARG A 1 567 ? -25.757 19.262 39.740 1.00 82.12 567 ARG A O 1
ATOM 4530 N N . LYS A 1 568 ? -26.007 20.575 37.933 1.00 82.75 568 LYS A N 1
ATOM 4531 C CA . LYS A 1 568 ? -27.478 20.618 37.994 1.00 82.75 568 LYS A CA 1
ATOM 4532 C C . LYS A 1 568 ? -28.096 19.243 37.757 1.00 82.75 568 LYS A C 1
ATOM 4534 O O . LYS A 1 568 ? -28.996 18.866 38.501 1.00 82.75 568 LYS A O 1
ATOM 4539 N N . ILE A 1 569 ? -27.605 18.515 36.751 1.00 84.00 569 ILE A N 1
ATOM 4540 C CA . ILE A 1 569 ? -28.092 17.170 36.413 1.00 84.00 569 ILE A CA 1
ATOM 4541 C C . ILE A 1 569 ? -27.817 16.220 37.578 1.00 84.00 569 ILE A C 1
ATOM 4543 O O . ILE A 1 569 ? -28.749 15.646 38.129 1.00 84.00 569 ILE A O 1
ATOM 4547 N N . LEU A 1 570 ? -26.560 16.120 38.016 1.00 82.44 570 LEU A N 1
ATOM 4548 C CA . LEU A 1 570 ? -26.170 15.198 39.079 1.00 82.44 570 LEU A CA 1
ATOM 4549 C C . LEU A 1 570 ? -26.874 15.514 40.404 1.00 82.44 570 LEU A C 1
ATOM 4551 O O . LEU A 1 570 ? -27.347 14.603 41.072 1.00 82.44 570 LEU A O 1
ATOM 4555 N N . ARG A 1 571 ? -27.027 16.799 40.748 1.00 83.69 571 ARG A N 1
ATOM 4556 C CA . ARG A 1 571 ? -27.816 17.230 41.910 1.00 83.69 571 ARG A CA 1
ATOM 4557 C C . ARG A 1 571 ? -29.256 16.732 41.821 1.00 83.69 571 ARG A C 1
ATOM 4559 O O . ARG A 1 571 ? -29.745 16.154 42.784 1.00 83.69 571 ARG A O 1
ATOM 4566 N N . ASN A 1 572 ? -29.932 16.966 40.695 1.00 85.38 572 ASN A N 1
ATOM 4567 C CA . ASN A 1 572 ? -31.321 16.542 40.528 1.00 85.38 572 ASN A CA 1
ATOM 4568 C C . ASN A 1 572 ? -31.455 15.020 40.666 1.00 85.38 572 ASN A C 1
ATOM 4570 O O . ASN A 1 572 ? -32.357 14.570 41.363 1.00 85.38 572 ASN A O 1
ATOM 4574 N N . GLU A 1 573 ? -30.538 14.240 40.089 1.00 85.12 573 GLU A N 1
ATOM 4575 C CA . GLU A 1 573 ? -30.587 12.777 40.205 1.00 85.12 573 GLU A CA 1
ATOM 4576 C C . GLU A 1 573 ? -30.266 12.272 41.615 1.00 85.12 573 GLU A C 1
ATOM 4578 O O . GLU A 1 573 ? -30.936 11.362 42.106 1.00 85.12 573 GLU A O 1
ATOM 4583 N N . CYS A 1 574 ? -29.325 12.906 42.324 1.00 84.38 574 CYS A N 1
ATOM 4584 C CA . CYS A 1 574 ? -29.093 12.626 43.741 1.00 84.38 574 CYS A CA 1
ATOM 4585 C C . CYS A 1 574 ? -30.354 12.893 44.572 1.00 84.38 574 CYS A C 1
ATOM 4587 O O . CYS A 1 574 ? -30.769 12.032 45.341 1.00 84.38 574 CYS A O 1
ATOM 4589 N N . LEU A 1 575 ? -30.987 14.060 44.404 1.00 84.31 575 LEU A N 1
ATOM 4590 C CA . LEU A 1 575 ? -32.201 14.433 45.139 1.00 84.31 575 LEU A CA 1
ATOM 4591 C C . LEU A 1 575 ? -33.372 13.505 44.806 1.00 84.31 575 LEU A C 1
ATOM 4593 O O . LEU A 1 575 ? -34.073 13.052 45.709 1.00 84.31 575 LEU A O 1
ATOM 4597 N N . ASN A 1 576 ? -33.551 13.168 43.526 1.00 85.12 576 ASN A N 1
ATOM 4598 C CA . ASN A 1 576 ? -34.556 12.210 43.084 1.00 85.12 576 ASN A CA 1
ATOM 4599 C C . ASN A 1 576 ? -34.347 10.860 43.773 1.00 85.12 576 ASN A C 1
ATOM 4601 O O . ASN A 1 576 ? -35.295 10.277 44.306 1.00 85.12 576 ASN A O 1
ATOM 4605 N N . PHE A 1 577 ? -33.123 10.338 43.780 1.00 84.50 577 PHE A N 1
ATOM 4606 C CA . PHE A 1 577 ? -32.888 9.025 44.360 1.00 84.50 577 PHE A CA 1
ATOM 4607 C C . PHE A 1 577 ? -32.973 9.046 45.898 1.00 84.50 577 PHE A C 1
ATOM 4609 O O . PHE A 1 577 ? -33.606 8.165 46.477 1.00 84.50 577 PHE A O 1
ATOM 4616 N N . ILE A 1 578 ? -32.472 10.096 46.557 1.00 83.94 578 ILE A N 1
ATOM 4617 C CA . ILE A 1 578 ? -32.641 10.312 48.005 1.00 83.94 578 ILE A CA 1
ATOM 4618 C C . ILE A 1 578 ? -34.127 10.326 48.387 1.00 83.94 578 ILE A C 1
ATOM 4620 O O . ILE A 1 578 ? -34.519 9.605 49.303 1.00 83.94 578 ILE A O 1
ATOM 4624 N N . ALA A 1 579 ? -34.964 11.057 47.644 1.00 83.62 579 ALA A N 1
ATOM 4625 C CA . ALA A 1 579 ? -36.405 11.105 47.886 1.00 83.62 579 ALA A CA 1
ATOM 4626 C C . ALA A 1 579 ? -37.069 9.722 47.757 1.00 83.62 579 ALA A C 1
ATOM 4628 O O . ALA A 1 579 ? -37.963 9.382 48.531 1.00 83.62 579 ALA A O 1
ATOM 4629 N N . ALA A 1 580 ? -36.610 8.893 46.812 1.00 83.75 580 ALA A N 1
ATOM 4630 C CA . ALA A 1 580 ? -37.106 7.524 46.663 1.00 83.75 580 ALA A CA 1
ATOM 4631 C C . ALA A 1 580 ? -36.750 6.647 47.871 1.00 83.75 580 ALA A C 1
ATOM 4633 O O . ALA A 1 580 ? -37.589 5.893 48.353 1.00 83.75 580 ALA A O 1
ATOM 4634 N N . LEU A 1 581 ? -35.519 6.771 48.376 1.00 82.69 581 LEU A N 1
ATOM 4635 C C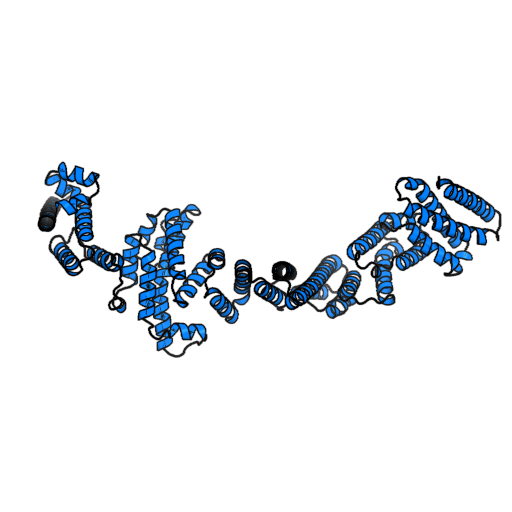A . LEU A 1 581 ? -35.056 6.026 49.545 1.00 82.69 581 LEU A CA 1
ATOM 4636 C C . LEU A 1 581 ? -35.750 6.494 50.834 1.00 82.69 581 LEU A C 1
ATOM 4638 O O . LEU A 1 581 ? -36.076 5.664 51.683 1.00 82.69 581 LEU A O 1
ATOM 4642 N N . GLN A 1 582 ? -36.010 7.798 50.987 1.00 80.38 582 GLN A N 1
ATOM 4643 C CA . GLN A 1 582 ? -36.730 8.357 52.140 1.00 80.38 582 GLN A CA 1
ATOM 4644 C C . GLN A 1 582 ? -38.145 7.778 52.259 1.00 80.38 582 GLN A C 1
ATOM 4646 O O . GLN A 1 582 ? -38.517 7.336 53.345 1.00 80.38 582 GLN A O 1
ATOM 4651 N N . LEU A 1 583 ? -38.891 7.703 51.147 1.00 79.94 583 LEU A N 1
ATOM 4652 C CA . LEU A 1 583 ? -40.261 7.171 51.119 1.00 79.94 583 LEU A CA 1
ATOM 4653 C C . LEU A 1 583 ? -40.363 5.760 51.721 1.00 79.94 583 LEU A C 1
ATOM 4655 O O . LEU A 1 583 ? -41.257 5.497 52.526 1.00 79.94 583 LEU A O 1
ATOM 4659 N N . ASP A 1 584 ? -39.418 4.882 51.393 1.00 73.75 584 ASP A N 1
ATOM 4660 C CA . ASP A 1 584 ? -39.420 3.493 51.864 1.00 73.75 584 ASP A CA 1
ATOM 4661 C C . ASP A 1 584 ? -38.760 3.331 53.250 1.00 73.75 584 ASP A C 1
ATOM 4663 O O . ASP A 1 584 ? -39.065 2.394 53.992 1.00 73.75 584 ASP A O 1
ATOM 4667 N N . SER A 1 585 ? -37.911 4.282 53.660 1.00 64.88 585 SER A N 1
ATOM 4668 C CA . SER A 1 585 ? -37.280 4.308 54.990 1.00 64.88 585 SER A CA 1
ATOM 4669 C C . SER A 1 585 ? -38.274 4.576 56.128 1.00 64.88 585 SER A C 1
ATOM 4671 O O . SER A 1 585 ? -37.968 4.299 57.290 1.00 64.88 585 SER A O 1
ATOM 4673 N N . HIS A 1 586 ? -39.467 5.102 55.827 1.00 57.66 586 HIS A N 1
ATOM 4674 C CA . HIS A 1 586 ? -40.484 5.459 56.823 1.00 57.66 586 HIS A CA 1
ATOM 4675 C C . HIS A 1 586 ? -41.136 4.260 57.537 1.00 57.66 586 HIS A C 1
ATOM 4677 O O . HIS A 1 586 ? -41.811 4.456 58.548 1.00 57.66 586 HIS A O 1
ATOM 4683 N N . PHE A 1 587 ? -40.913 3.026 57.071 1.00 50.41 587 PHE A N 1
ATOM 4684 C CA . PHE A 1 587 ? -41.645 1.837 57.530 1.00 50.41 587 PHE A CA 1
ATOM 4685 C C . PHE A 1 587 ? -40.861 0.885 58.468 1.00 50.41 587 PHE A C 1
ATOM 4687 O O . PHE A 1 587 ? -41.265 -0.265 58.631 1.00 50.41 587 PHE A O 1
ATOM 4694 N N . GLY A 1 588 ? -39.776 1.320 59.136 1.00 54.50 588 GLY A N 1
ATOM 4695 C CA . GLY A 1 588 ? -38.960 0.426 59.987 1.00 54.50 588 GLY A CA 1
ATOM 4696 C C . GLY A 1 588 ? -38.289 1.037 61.237 1.00 54.50 588 GLY A C 1
ATOM 4697 O O . GLY A 1 588 ? -38.399 2.230 61.509 1.00 54.50 588 GLY A O 1
ATOM 4698 N N . GLY A 1 589 ? -37.638 0.179 62.042 1.00 59.84 589 GLY A N 1
ATOM 4699 C CA . GLY A 1 589 ? -37.109 0.424 63.400 1.00 59.84 589 GLY A CA 1
ATOM 4700 C C . GLY A 1 589 ? -35.946 1.432 63.546 1.00 59.84 589 GLY A C 1
ATOM 4701 O O . GLY A 1 589 ? -35.673 2.254 62.679 1.00 59.84 589 GLY A O 1
ATOM 4702 N N . ASN A 1 590 ? -35.240 1.407 64.690 1.00 60.06 590 ASN A N 1
ATOM 4703 C CA . ASN A 1 590 ? -34.260 2.449 65.076 1.00 60.06 590 ASN A CA 1
ATOM 4704 C C . ASN A 1 590 ? -33.120 2.693 64.062 1.00 60.06 590 ASN A C 1
ATOM 4706 O O . ASN A 1 590 ? -32.656 3.826 63.947 1.00 60.06 590 ASN A O 1
ATOM 4710 N N . ALA A 1 591 ? -32.688 1.673 63.312 1.00 62.50 591 ALA A N 1
ATOM 4711 C CA . ALA A 1 591 ? -31.665 1.817 62.272 1.00 62.50 591 ALA A CA 1
ATOM 4712 C C . ALA A 1 591 ? -32.166 2.638 61.067 1.00 62.50 591 ALA A C 1
ATOM 4714 O O . ALA A 1 591 ? -31.461 3.529 60.596 1.00 62.50 591 ALA A O 1
ATOM 4715 N N . GLN A 1 592 ? -33.415 2.431 60.630 1.00 67.62 592 GLN A N 1
ATOM 4716 C CA . GLN A 1 592 ? -34.017 3.222 59.551 1.00 67.62 592 GLN A CA 1
ATOM 4717 C C . GLN A 1 592 ? -34.205 4.694 59.942 1.00 67.62 592 GLN A C 1
ATOM 4719 O O . GLN A 1 592 ? -33.997 5.576 59.113 1.00 67.62 592 GLN A O 1
ATOM 4724 N N . LYS A 1 593 ? -34.485 4.990 61.220 1.00 66.75 593 LYS A N 1
ATOM 4725 C CA . LYS A 1 593 ? -34.539 6.378 61.719 1.00 66.75 593 LYS A CA 1
ATOM 4726 C C . LYS A 1 593 ? -33.190 7.104 61.649 1.00 66.75 593 LYS A C 1
ATOM 4728 O O . LYS A 1 593 ? -33.174 8.315 61.443 1.00 66.75 593 LYS A O 1
ATOM 4733 N N . MET A 1 594 ? -32.066 6.403 61.833 1.00 71.38 594 MET A N 1
ATOM 4734 C CA . MET A 1 594 ? -30.734 7.002 61.652 1.00 71.38 594 MET A CA 1
ATOM 4735 C C . MET A 1 594 ? -30.412 7.230 60.173 1.00 71.38 594 MET A C 1
ATOM 4737 O O . MET A 1 594 ? -29.891 8.290 59.828 1.00 71.38 594 MET A O 1
ATOM 4741 N N . ASN A 1 595 ? -30.782 6.284 59.306 1.00 76.00 595 ASN A N 1
ATOM 4742 C CA . ASN A 1 595 ? -30.627 6.416 57.856 1.00 76.00 595 ASN A CA 1
ATOM 4743 C C . ASN A 1 595 ? -31.440 7.600 57.300 1.00 76.00 595 ASN A C 1
ATOM 4745 O O . ASN A 1 595 ? -30.900 8.388 56.529 1.00 76.00 595 ASN A O 1
ATOM 4749 N N . LEU A 1 596 ? -32.679 7.795 57.768 1.00 74.06 596 LEU A N 1
ATOM 4750 C CA . LEU A 1 596 ? -33.515 8.964 57.453 1.00 74.06 596 LEU A CA 1
ATOM 4751 C C . LEU A 1 596 ? -32.833 10.286 57.824 1.00 74.06 596 LEU A C 1
ATOM 4753 O O . LEU A 1 596 ? -32.672 11.150 56.970 1.00 74.06 596 LEU A O 1
ATOM 4757 N N . LYS A 1 597 ? -32.331 10.414 59.061 1.00 77.75 597 LYS A N 1
ATOM 4758 C CA . LYS A 1 597 ? -31.595 11.619 59.487 1.00 77.75 597 LYS A CA 1
ATOM 4759 C C . LYS A 1 597 ? -30.368 11.897 58.616 1.00 77.75 597 LYS A C 1
ATOM 4761 O O . LYS A 1 597 ? -30.059 13.055 58.350 1.00 77.75 597 LYS A O 1
ATOM 4766 N N . LYS A 1 598 ? -29.658 10.847 58.189 1.00 77.38 598 LYS A N 1
ATOM 4767 C CA . LYS A 1 598 ? -28.490 10.969 57.310 1.00 77.38 598 LYS A CA 1
ATOM 4768 C C . LYS A 1 598 ? -28.895 11.423 55.901 1.00 77.38 598 LYS A C 1
ATOM 4770 O O . LYS A 1 598 ? -28.207 12.269 55.339 1.00 77.38 598 LYS A O 1
ATOM 4775 N N . LEU A 1 599 ? -30.009 10.926 55.357 1.00 77.62 599 LEU A N 1
ATOM 4776 C CA . LEU A 1 599 ? -30.545 11.372 54.063 1.00 77.62 599 LEU A CA 1
ATOM 4777 C C . LEU A 1 599 ? -31.023 12.824 54.103 1.00 77.62 599 LEU A C 1
ATOM 4779 O O . LEU A 1 599 ? -30.679 13.575 53.198 1.00 77.62 599 LEU A O 1
ATOM 4783 N N . ASP A 1 600 ? -31.720 13.244 55.160 1.00 79.75 600 ASP A N 1
ATOM 4784 C CA . ASP A 1 600 ? -32.189 14.629 55.320 1.00 79.75 600 ASP A CA 1
ATOM 4785 C C . ASP A 1 600 ? -31.011 15.621 55.403 1.00 79.75 600 ASP A C 1
ATOM 4787 O O . ASP A 1 600 ? -31.020 16.694 54.790 1.00 79.75 600 ASP A O 1
ATOM 4791 N N . LEU A 1 601 ? -29.948 15.245 56.123 1.00 80.94 601 LEU A N 1
ATOM 4792 C CA . LEU A 1 601 ? -28.713 16.027 56.196 1.00 80.94 601 LEU A CA 1
ATOM 4793 C C . LEU A 1 601 ? -27.994 16.078 54.837 1.00 80.94 601 LEU A C 1
ATOM 4795 O O . LEU A 1 601 ? -27.558 17.138 54.399 1.00 80.94 601 LEU A O 1
ATOM 4799 N N . LEU A 1 602 ? -27.915 14.957 54.116 1.00 77.25 602 LEU A N 1
ATOM 4800 C CA . LEU A 1 602 ? -27.336 14.937 52.770 1.00 77.25 602 LEU A CA 1
ATOM 4801 C C . LEU A 1 602 ? -28.150 15.767 51.774 1.00 77.25 602 LEU A C 1
ATOM 4803 O O . LEU A 1 602 ? -27.550 16.470 50.964 1.00 77.25 602 LEU A O 1
ATOM 4807 N N . GLN A 1 603 ? -29.481 15.710 51.846 1.00 79.12 603 GLN A N 1
ATOM 4808 C CA . GLN A 1 603 ? -30.391 16.476 50.999 1.00 79.12 603 GLN A CA 1
ATOM 4809 C C . GLN A 1 603 ? -30.176 17.980 51.193 1.00 79.12 603 GLN A C 1
ATOM 4811 O O . GLN A 1 603 ? -29.879 18.686 50.233 1.00 79.12 603 GLN A O 1
ATOM 4816 N N . THR A 1 604 ? -30.211 18.455 52.441 1.00 79.25 604 THR A N 1
ATOM 4817 C CA . THR A 1 604 ? -29.965 19.870 52.773 1.00 79.25 604 THR A CA 1
ATOM 4818 C C . THR A 1 604 ? -28.560 20.341 52.373 1.00 79.25 604 THR A C 1
ATOM 4820 O O . THR A 1 604 ? -28.385 21.452 51.863 1.00 79.25 604 THR A O 1
ATOM 4823 N N . GLU A 1 605 ? -27.538 19.497 52.526 1.00 78.00 605 GLU A N 1
ATOM 4824 C CA . GLU A 1 605 ? -26.169 19.809 52.100 1.00 78.00 605 GLU A CA 1
ATOM 4825 C C . GLU A 1 605 ? -25.990 19.838 50.570 1.00 78.00 605 GLU A C 1
ATOM 4827 O O . GLU A 1 605 ? -25.159 20.587 50.059 1.00 78.00 605 GLU A O 1
ATOM 4832 N N . ILE A 1 606 ? -26.747 19.037 49.819 1.00 76.25 606 ILE A N 1
ATOM 4833 C CA . ILE A 1 606 ? -26.735 19.050 48.347 1.00 76.25 606 ILE A CA 1
ATOM 4834 C C . ILE A 1 606 ? -27.523 20.251 47.808 1.00 76.25 606 ILE A C 1
ATOM 4836 O O . ILE A 1 606 ? -27.068 20.899 46.863 1.00 76.25 606 ILE A O 1
ATOM 4840 N N . ASP A 1 607 ? -28.651 20.586 48.437 1.00 73.56 607 ASP A N 1
ATOM 4841 C CA . ASP A 1 607 ? -29.473 21.752 48.097 1.00 73.56 607 ASP A CA 1
ATOM 4842 C C . ASP A 1 607 ? -28.746 23.078 48.374 1.00 73.56 607 ASP A C 1
ATOM 4844 O O . ASP A 1 607 ? -28.845 24.020 47.587 1.00 73.56 607 ASP A O 1
ATOM 4848 N N . SER A 1 608 ? -27.960 23.151 49.454 1.00 68.75 608 SER A N 1
ATOM 4849 C CA . SER A 1 608 ? -27.214 24.361 49.843 1.00 68.75 608 SER A CA 1
ATOM 4850 C C . SER A 1 608 ? -25.994 24.671 48.969 1.00 68.75 608 SER A C 1
ATOM 4852 O O . SER A 1 608 ? -25.603 25.833 48.875 1.00 68.75 608 SER A O 1
ATOM 4854 N N . LYS A 1 609 ? -25.417 23.691 48.258 1.00 64.12 609 LYS A N 1
ATOM 4855 C CA . LYS A 1 609 ? -24.286 23.909 47.328 1.00 64.12 609 LYS A CA 1
ATOM 4856 C C . LYS A 1 609 ? -24.675 24.609 46.012 1.00 64.12 609 LYS A C 1
ATOM 4858 O O . LYS A 1 609 ? -23.928 24.559 45.043 1.00 64.12 609 LYS A O 1
ATOM 4863 N N . VAL A 1 610 ? -25.839 25.251 45.948 1.00 49.44 610 VAL A N 1
ATOM 4864 C CA . VAL A 1 610 ? -26.382 25.895 44.737 1.00 49.44 610 VAL A CA 1
ATOM 4865 C C . VAL A 1 610 ? -26.122 27.411 44.691 1.00 49.44 610 VAL A C 1
ATOM 4867 O O . VAL A 1 610 ? -26.378 28.020 43.653 1.00 49.44 610 VAL 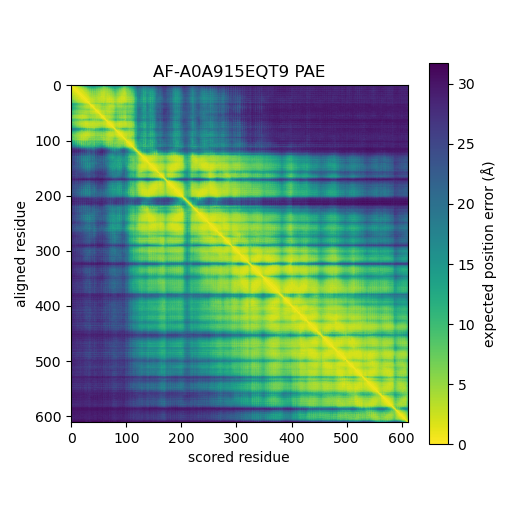A O 1
ATOM 4870 N N . CYS A 1 611 ? -25.559 28.011 45.746 1.00 41.97 611 CYS A N 1
ATOM 4871 C CA . CYS A 1 611 ? -25.122 29.413 45.736 1.00 41.97 611 CYS A CA 1
ATOM 4872 C C . CYS A 1 611 ? -23.639 29.558 45.384 1.00 41.97 611 CYS A C 1
ATOM 4874 O O . CYS A 1 611 ? -22.800 28.984 46.117 1.00 41.97 611 CYS A O 1
#

Sequence (611 aa):
MNLVEQERQSLLKLRSAVIVTLETLRLWGILLEHQFSVVVATLPTNLQENLLSWNFEDLIVNRDNVSSELITSLIRFYVGDDATTVAISNRLRNSCPTLFTNDDALVVKATEIFIGPKIPKRSIQKLNLVNTCDLLIQILQFKPIVDLALARAEKDDTSKLALIAYRKQIGSADDAVNEAVRKRSDAYSCITDALELLHLVANSAVQPISSSTLSNASYLFSSADYVKKLSPANAKLERDAMIARVFESEDELAHVTVFHWLLSKGMSDVLIESRCRFFEGFLFHEIEEGKGNKYLELLWKYYEKNENYVAAAKILTDMASKAGTKANLSQRITYLSHALMCIQSAAETKANLEFKQDIQDKLDVAQIQQKTKASLESSGSRYSDQRQVRAAIEALNQQLYGLTDLYDRFGNTFDLPEVKLDVLQSAGHYEQEVIESIWKHIMNRELDAFVHGSEAESATKSKISSVILRAKKHYAASLQFVPIDFILRELLMFSFKSSLLFEWLPSLCKAAEISYSALLNVASYEYRVGDPFWKQNQRAFQFMFDMVVYVCECFKAEFSKMTTSERKILRNECLNFIAALQLDSHFGGNAQKMNLKKLDLLQTEIDSKVC

Organism: NCBI:txid166011

Secondary structure (DSSP, 8-state):
--HHHHHHHHHHHHHHHHHHHHHHHHHHHHHHHS-HHHHHHTS-HHHHHHHHH--HHHHHHTHHHHHHHHHHHHHHHHTT-HHHHHHHHHHHHHH-TTTS-HHHHHHHHHHHHHHSSS--TTTGGGS-HHHHHHHHHHTT--HHHHHHHHHHHHHH-TT-HHHHHHHHT-----HHHHHHHHHHHHHHHHHHHHHHHHHHHHHTTTS---THHHHSS--S-TTGGGGGGS-HHHHHHHHHHHHHHHHTS--HHHHHHHHHHHHHTT-HHHHHHT--TTHHHHHHHHHHTT-HHHHHHHHHHHHHHTT-HHHHHHHHHHHHH-TTSS--HHHHHHHHHHHHHHHHHS---HHHHHHHHHHHHHHHHHHHHHHHHHHHHHHGGG-S-HHHHHHHHHHHHHSPPPHHHIIIIIIITTT-HHHHHHHHHHTT---HHHHHHHHHHHHHHHHHHHHTT-S-HHHHHHHHHHHHHHHHHHTTT-GGGS-HHHHHHHHHHHHHHTT--TTHHHHHHHHTT--HHHHHHHHHHHHHTS-THHHH-HHHHHHHHHHHHHHHHHHHHHGGGS-HHHHHHHHHHHHHHHHHHHHHHTTS-HHHHHHHHHHHHHHHHHHHTT-

Nearest PDB structures (foldseek):
  7r5j-assembly1_D0  TM=6.953E-01  e=1.055E-21  Homo sapiens
  7wot-assembly1_P  TM=6.313E-01  e=1.010E-13  Saccharomyces cerevisiae
  5hb0-assembly6_D  TM=6.811E-01  e=2.160E-11  Thermochaetoides thermophila DSM 1495
  5hb0-assembly1_B  TM=6.642E-01  e=2.515E-11  Thermochaetoides thermophila DSM 1495
  5haz-assembly1_A  TM=6.148E-01  e=2.515E-11  Thermochaetoides thermophila DSM 1495

InterPro domains:
  IPR004870 Nucleoporin, Nup155-like [PTHR10350] (121-579)
  IPR007187 Nucleoporin, Nup133/Nup155-like, C-terminal [PF03177] (4-563)
  IPR042533 Nucleoporin, Nup155-like, C-terminal, subdomain 1 [G3DSA:1.25.40.450] (112-265)
  IPR042537 Nucleoporin, Nup155-like, C-terminal, subdomain 2 [G3DSA:1.25.40.440] (267-347)
  IPR042538 Nucleoporin, Nup155-like, C-terminal, subdomain 3 [G3DSA:1.20.120.1880] (355-579)

Foldseek 3Di:
DPPVVVVVVVVVVVVVLVLLLQLLVLLVVLCVVDPVVQLLVPDDPVVNVVVVVDDSVNCSVVVQVNSQSSLVSVLVVCLPPPVVNVVSLVSNCVRRCVNRDPLNSLLSVLCSQPVDPDNPLPCLQVDPLLSSLLSCVLVPNLQVLLVSLVSQLCVLCVVCLCVVCLLVVDPDPDPSSVSSVVSSVVSLLSLLLLLVLLQCQLCCVVPPDDPVVVVPDPGSHPNSVSSNVDHSVVSVVSSVSNLVSLLVDPDLVSVLSVVVSCVVVVVLVCVLPSLRPSLLVSLVSCCVVVVNDVSLVSNLSSCVSVLVLQVSLVSLQVVLADFQPPFFLVNSLVSLVSSLVSLVSDDDDPVSVVVNVVSVLQNLQSVLLVVLLVCLVVCLVVDPDNVLSVVSNVVSTGHRDDLVCQCPVRCVVVVPLVSNLSSCVSVVNDDLVVLLVSLVVVLCVLCVCVVVVNDDLVVSLLVVLVVLLVVCVVCVVPCSSVPVLSNLLVVLVVCLVSVHQLVSSVVSCVSNVHQVLSNLVSLLCCCPPNDCCCLPPPSSLVSSLVNLLVVLVVCVVCVVVDDPVSLVSNLVSSLSSLVSSLVSLVPDDDVSVVSNVSSVVSNVVSVVVND

Solvent-accessible surface area (backbone atoms only — not comparable to full-atom values): 33803 Å² total; per-residue (Å²): 131,59,71,69,57,54,50,53,51,51,52,51,49,50,53,49,51,52,51,51,50,50,24,55,50,42,51,50,53,56,43,66,78,42,69,43,73,62,38,53,68,71,49,58,69,72,58,50,58,44,63,75,71,51,53,75,65,52,50,64,73,53,29,74,69,52,54,46,49,51,50,50,36,49,50,60,73,39,63,88,42,75,72,58,44,55,50,50,49,55,47,41,42,73,55,22,53,92,75,34,46,77,64,56,49,49,43,51,54,49,49,47,48,67,76,43,100,62,70,67,82,85,53,52,87,77,50,61,61,59,64,53,44,27,47,30,41,61,74,70,46,61,56,62,42,48,57,51,26,53,55,41,30,52,66,70,34,75,83,42,48,38,60,54,35,61,80,64,71,50,87,63,91,46,66,69,42,53,49,29,40,48,53,37,50,62,27,46,46,59,46,55,51,52,44,49,56,25,50,54,44,33,48,36,86,80,49,83,75,56,84,63,64,68,76,70,50,91,64,88,43,91,40,60,72,48,56,69,77,46,52,36,68,55,24,41,51,53,39,54,51,36,52,51,55,53,70,72,50,91,54,63,67,62,48,53,56,49,49,54,50,35,55,74,71,68,44,52,65,62,60,45,70,60,73,55,86,60,53,62,59,52,41,53,53,48,35,74,72,63,64,37,64,70,42,50,60,50,48,30,55,30,26,50,72,68,70,37,18,61,62,17,18,52,50,27,45,48,63,41,56,48,62,74,50,95,55,43,51,70,54,28,46,51,30,28,55,47,20,48,54,27,43,68,73,34,77,94,39,74,70,50,52,55,51,46,50,53,43,48,56,53,40,52,48,46,50,53,50,50,49,47,43,50,51,48,66,74,47,44,84,78,49,89,59,54,65,60,53,51,52,50,50,51,53,58,32,37,41,76,69,54,61,68,50,48,38,53,68,46,16,58,71,68,67,34,56,69,52,39,52,52,42,31,60,76,69,70,57,85,52,70,69,59,52,51,50,40,50,53,49,54,49,48,64,66,43,45,50,44,78,72,68,76,46,55,74,69,58,47,40,52,51,54,18,49,53,52,35,50,48,52,64,73,33,60,94,48,52,81,83,56,55,58,63,59,54,50,50,54,49,52,53,46,39,61,76,71,67,52,63,55,61,52,63,62,53,30,31,57,68,30,73,44,58,68,48,60,55,44,50,43,51,39,42,38,53,74,72,45,60,65,59,38,69,72,34,68,68,48,35,50,44,54,50,52,27,50,54,50,53,53,51,49,47,66,75,44,50,89,79,53,54,78,67,57,50,53,52,37,48,50,48,50,51,53,42,49,54,58,52,48,68,66,39,74,80,57,62,77,68,35,54,53,52,46,55,53,49,55,52,50,48,54,56,61,63,61,71,75,119